Protein AF-A0A202DQ71-F1 (afdb_monomer_lite)

pLDDT: mean 74.62, std 26.0, range [22.8, 98.31]

Structure (mmCIF, N/CA/C/O backbone):
data_AF-A0A202DQ71-F1
#
_entry.id   AF-A0A202DQ71-F1
#
loop_
_atom_site.group_PDB
_atom_site.id
_atom_site.type_symbol
_atom_site.label_atom_id
_atom_site.label_alt_id
_atom_site.label_comp_id
_atom_site.label_asym_id
_atom_site.label_entity_id
_atom_site.label_seq_id
_atom_site.pdbx_PDB_ins_code
_atom_site.Cartn_x
_atom_site.Cartn_y
_atom_site.Cartn_z
_atom_site.occupancy
_atom_site.B_iso_or_equiv
_atom_site.auth_seq_id
_atom_site.auth_comp_id
_atom_site.auth_asym_id
_atom_site.auth_atom_id
_atom_site.pdbx_PDB_model_num
ATOM 1 N N . SER A 1 1 ? -4.097 -31.742 -40.545 1.00 36.66 1 SER A N 1
ATOM 2 C CA . SER A 1 1 ? -2.807 -31.777 -39.831 1.00 36.66 1 SER A CA 1
ATOM 3 C C . SER A 1 1 ? -1.740 -30.985 -40.591 1.00 36.66 1 SER A C 1
ATOM 5 O O . SER A 1 1 ? -0.682 -31.510 -40.886 1.00 36.66 1 SER A O 1
ATOM 7 N N . SER A 1 2 ? -1.995 -29.711 -40.914 1.00 30.84 2 SER A N 1
ATOM 8 C CA . SER A 1 2 ? -1.004 -28.856 -41.601 1.00 30.84 2 SER A CA 1
ATOM 9 C C . SER A 1 2 ? -1.286 -27.358 -41.391 1.00 30.84 2 SER A C 1
ATOM 11 O O . SER A 1 2 ? -1.234 -26.568 -42.326 1.00 30.84 2 SER A O 1
ATOM 13 N N . VAL A 1 3 ? -1.678 -26.974 -40.171 1.00 31.06 3 VAL A N 1
ATOM 14 C CA . VAL A 1 3 ? -1.896 -25.560 -39.785 1.00 31.06 3 VAL A CA 1
ATOM 15 C C . VAL A 1 3 ? -1.075 -25.187 -38.534 1.00 31.06 3 VAL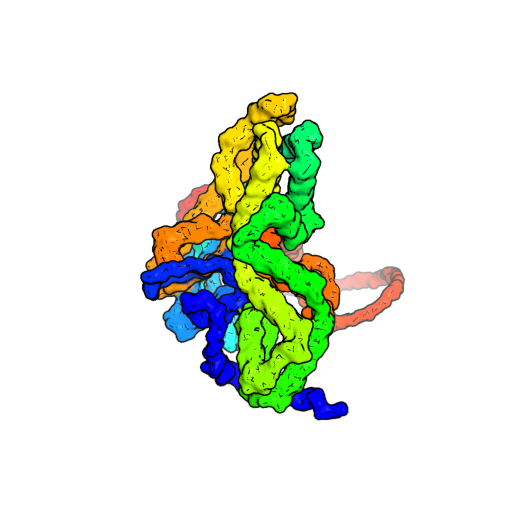 A C 1
ATOM 17 O O . VAL A 1 3 ? -1.064 -24.029 -38.142 1.00 31.06 3 VAL A O 1
ATOM 20 N N . SER A 1 4 ? -0.343 -26.135 -37.933 1.00 28.47 4 SER A N 1
ATOM 21 C CA . SER A 1 4 ? 0.597 -25.876 -36.829 1.00 28.47 4 SER A CA 1
ATOM 22 C C . SER A 1 4 ? 1.917 -25.258 -37.294 1.00 28.47 4 SER A C 1
ATOM 24 O O . SER A 1 4 ? 2.509 -24.484 -36.558 1.00 28.47 4 SER A O 1
ATOM 26 N N . ASP A 1 5 ? 2.349 -25.524 -38.528 1.00 28.94 5 ASP A N 1
ATOM 27 C CA . ASP A 1 5 ? 3.737 -25.244 -38.938 1.00 28.94 5 ASP A CA 1
ATOM 28 C C . ASP A 1 5 ? 3.947 -23.828 -39.507 1.00 28.94 5 ASP A C 1
ATOM 30 O O . ASP A 1 5 ? 5.050 -23.471 -39.902 1.00 28.94 5 ASP A O 1
ATOM 34 N N . GLY A 1 6 ? 2.895 -23.002 -39.554 1.00 26.39 6 GLY A N 1
ATOM 35 C CA . GLY A 1 6 ? 2.963 -21.625 -40.061 1.00 26.39 6 GLY A CA 1
ATOM 36 C C . GLY A 1 6 ? 3.186 -20.547 -38.995 1.00 26.39 6 GLY A C 1
ATOM 37 O O . GLY A 1 6 ? 3.345 -19.386 -39.357 1.00 26.39 6 GLY A O 1
ATOM 38 N N . MET A 1 7 ? 3.162 -20.897 -37.702 1.00 31.30 7 MET A N 1
ATOM 39 C CA . MET A 1 7 ? 3.365 -19.940 -36.601 1.00 31.30 7 MET A CA 1
ATOM 40 C C . MET A 1 7 ? 4.799 -19.927 -36.049 1.00 31.30 7 MET A C 1
ATOM 42 O O . MET A 1 7 ? 5.194 -18.925 -35.462 1.00 31.30 7 MET A O 1
ATOM 46 N N . ASP A 1 8 ? 5.598 -20.968 -36.306 1.00 32.09 8 ASP A N 1
ATOM 47 C CA . ASP A 1 8 ? 6.943 -21.111 -35.722 1.00 32.09 8 ASP A CA 1
ATOM 48 C C . ASP A 1 8 ? 8.092 -20.624 -36.629 1.00 32.09 8 ASP A C 1
ATOM 50 O O . ASP A 1 8 ? 9.237 -20.558 -36.188 1.00 32.09 8 ASP A O 1
ATOM 54 N N . SER A 1 9 ? 7.834 -20.241 -37.888 1.00 28.84 9 SER A N 1
ATOM 55 C CA . SER A 1 9 ? 8.902 -19.939 -38.862 1.00 28.84 9 SER A CA 1
ATOM 56 C C . SER A 1 9 ? 9.131 -18.452 -39.180 1.00 28.84 9 SER A C 1
ATOM 58 O O . SER A 1 9 ? 9.773 -18.146 -40.183 1.00 28.84 9 SER A O 1
ATOM 60 N N . ILE A 1 10 ? 8.633 -17.515 -38.366 1.00 34.16 10 ILE A N 1
ATOM 61 C CA . ILE A 1 10 ? 8.855 -16.065 -38.559 1.00 34.16 10 ILE A CA 1
ATOM 62 C C . ILE A 1 10 ? 9.340 -15.445 -37.239 1.00 34.16 10 ILE A C 1
ATOM 64 O O . ILE A 1 10 ? 8.644 -14.671 -36.593 1.00 34.16 10 ILE A O 1
ATOM 68 N N . LEU A 1 11 ? 10.538 -15.837 -36.799 1.00 32.62 11 LEU A N 1
ATOM 69 C CA . LEU A 1 11 ? 11.222 -15.270 -35.626 1.00 32.62 11 LEU A CA 1
ATOM 70 C C . LEU A 1 11 ? 12.694 -14.953 -35.922 1.00 32.62 11 LEU A C 1
ATOM 72 O O . LEU A 1 11 ? 13.576 -15.221 -35.113 1.00 32.62 11 LEU A O 1
ATOM 76 N N . VAL A 1 12 ? 12.977 -14.380 -37.095 1.00 35.12 12 VAL A N 1
ATOM 77 C CA . VAL A 1 12 ? 14.293 -13.784 -37.375 1.00 35.12 12 VAL A CA 1
ATOM 78 C C . VAL A 1 12 ? 14.121 -12.492 -38.179 1.00 35.12 12 VAL A C 1
ATOM 80 O O . VAL A 1 12 ? 14.417 -12.425 -39.367 1.00 35.12 12 VAL A O 1
ATOM 83 N N . SER A 1 13 ? 13.637 -11.444 -37.520 1.00 27.97 13 SER A N 1
ATOM 84 C CA . SER A 1 13 ? 13.903 -10.059 -37.920 1.00 27.97 13 SER A CA 1
ATOM 85 C C . SER A 1 13 ? 14.047 -9.229 -36.650 1.00 27.97 13 SER A C 1
ATOM 87 O O . SER A 1 13 ? 13.212 -9.323 -35.758 1.00 27.97 13 SER A O 1
ATOM 89 N N . SER A 1 14 ? 15.154 -8.501 -36.550 1.00 33.41 14 SER A N 1
ATOM 90 C CA . SER A 1 14 ? 15.655 -7.824 -35.353 1.00 33.41 14 SER A CA 1
ATOM 91 C C . SER A 1 14 ? 14.617 -6.957 -34.634 1.00 33.41 14 SER A C 1
ATOM 93 O O . SER A 1 14 ? 14.059 -6.042 -35.237 1.00 33.41 14 SER A O 1
ATOM 95 N N . ASP A 1 15 ? 14.475 -7.174 -33.322 1.00 37.19 15 ASP A N 1
ATOM 96 C CA . ASP A 1 15 ? 13.603 -6.433 -32.391 1.00 37.19 15 ASP A CA 1
ATOM 97 C C . ASP A 1 15 ? 13.734 -4.894 -32.472 1.00 37.19 15 ASP A C 1
ATOM 99 O O . ASP A 1 15 ? 12.799 -4.172 -32.132 1.00 37.19 15 ASP A O 1
ATOM 103 N N . ARG A 1 16 ? 14.856 -4.367 -32.988 1.00 32.56 16 ARG A N 1
ATOM 104 C CA . ARG A 1 16 ? 15.113 -2.921 -33.122 1.00 32.56 16 ARG A CA 1
ATOM 105 C C . ARG A 1 16 ? 14.166 -2.180 -34.069 1.00 32.56 16 ARG A C 1
ATOM 107 O O . ARG A 1 16 ? 13.799 -1.051 -33.765 1.00 32.56 16 ARG A O 1
ATOM 114 N N . ASP A 1 17 ? 13.768 -2.790 -35.186 1.00 28.61 17 ASP A N 1
ATOM 115 C CA . ASP A 1 17 ? 12.920 -2.105 -36.177 1.00 28.61 17 ASP A CA 1
ATOM 116 C C . ASP A 1 17 ? 11.436 -2.125 -35.763 1.00 28.61 17 ASP A C 1
ATOM 118 O O . ASP A 1 17 ? 10.656 -1.251 -36.151 1.00 28.61 17 ASP A O 1
ATOM 122 N N . LEU A 1 18 ? 11.040 -3.091 -34.920 1.00 34.66 18 LEU A N 1
ATOM 123 C CA . LEU A 1 18 ? 9.694 -3.152 -34.351 1.00 34.66 18 LEU A CA 1
ATOM 124 C C . LEU A 1 18 ? 9.490 -2.078 -33.270 1.00 34.66 18 LEU A C 1
ATOM 126 O O . LEU A 1 18 ? 8.439 -1.434 -33.263 1.00 34.66 18 LEU A O 1
ATOM 130 N N . GLU A 1 19 ? 10.489 -1.841 -32.411 1.00 35.12 19 GLU A N 1
ATOM 131 C CA . GLU A 1 19 ? 10.432 -0.832 -31.339 1.00 35.12 19 GLU A CA 1
ATOM 132 C C . GLU A 1 19 ? 10.267 0.606 -31.864 1.00 35.12 19 GLU A C 1
ATOM 134 O O . GLU A 1 19 ? 9.500 1.377 -31.287 1.00 35.12 19 GLU A O 1
ATOM 139 N N . GLU A 1 20 ? 10.915 0.977 -32.978 1.00 31.97 20 GLU A N 1
ATOM 140 C CA . GLU A 1 20 ? 10.759 2.318 -33.577 1.00 31.97 20 GLU A CA 1
ATOM 141 C C . GLU A 1 20 ? 9.402 2.519 -34.277 1.00 31.97 20 GLU A C 1
ATOM 143 O O . GLU A 1 20 ? 8.911 3.647 -34.369 1.00 31.97 20 GLU A O 1
ATOM 148 N N . SER A 1 21 ? 8.767 1.439 -34.747 1.00 30.02 21 SER A N 1
ATOM 149 C CA . SER A 1 21 ? 7.487 1.498 -35.473 1.00 30.02 21 SER A CA 1
ATOM 150 C C . SER A 1 21 ? 6.247 1.501 -34.565 1.00 30.02 21 SER A C 1
ATOM 152 O O . SER A 1 21 ? 5.171 1.942 -34.982 1.00 30.02 21 SER A O 1
ATOM 154 N N . LEU A 1 22 ? 6.399 1.060 -33.313 1.00 36.47 22 LEU A N 1
ATOM 155 C CA . LEU A 1 22 ? 5.353 0.999 -32.294 1.00 36.47 22 LEU A CA 1
ATOM 156 C C . LEU A 1 22 ? 5.357 2.276 -31.439 1.00 36.47 22 LEU A C 1
ATOM 158 O O . LEU A 1 22 ? 5.645 2.255 -30.242 1.00 36.47 22 LEU A O 1
ATOM 162 N N . GLN A 1 23 ? 4.989 3.415 -32.035 1.00 35.62 23 GLN A N 1
ATOM 163 C CA . GLN A 1 23 ? 4.560 4.581 -31.253 1.00 35.62 23 GLN A CA 1
ATOM 164 C C . GLN A 1 23 ? 3.207 4.264 -30.598 1.00 35.62 23 GLN A C 1
ATOM 166 O O . GLN A 1 23 ? 2.134 4.547 -31.125 1.00 35.62 23 GLN A O 1
ATOM 171 N N . LEU A 1 24 ? 3.283 3.582 -29.458 1.00 40.53 24 LEU A N 1
ATOM 172 C CA . LEU A 1 24 ? 2.167 3.172 -28.619 1.00 40.53 24 LEU A CA 1
ATOM 173 C C . LEU A 1 24 ? 1.483 4.404 -28.008 1.00 40.53 24 LEU A C 1
ATOM 175 O O . LEU A 1 24 ? 1.936 4.936 -26.997 1.00 40.53 24 LEU A O 1
ATOM 179 N N . ASN A 1 25 ? 0.360 4.824 -28.593 1.00 33.00 25 ASN A N 1
ATOM 180 C CA . ASN A 1 25 ? -0.620 5.679 -27.921 1.00 33.00 25 ASN A CA 1
ATOM 181 C C . ASN A 1 25 ? -1.435 4.817 -26.948 1.00 33.00 25 ASN A C 1
ATOM 183 O O . ASN A 1 25 ? -2.573 4.447 -27.225 1.00 33.00 25 ASN A O 1
ATOM 187 N N . ILE A 1 26 ? -0.821 4.447 -25.825 1.00 39.09 26 ILE A N 1
ATOM 188 C CA . ILE A 1 26 ? -1.557 3.956 -24.659 1.00 39.09 26 ILE A CA 1
ATOM 189 C C . ILE A 1 26 ? -2.218 5.198 -24.057 1.00 39.09 26 ILE A C 1
ATOM 191 O O . ILE A 1 26 ? -1.519 6.163 -23.748 1.00 39.09 26 ILE A O 1
ATOM 195 N N . THR A 1 27 ? -3.546 5.213 -23.933 1.00 33.78 27 THR A N 1
ATOM 196 C CA . THR A 1 27 ? -4.279 6.259 -23.204 1.00 33.78 27 THR A CA 1
ATOM 197 C C . THR A 1 27 ? -3.943 6.156 -21.721 1.00 33.78 27 THR A C 1
ATOM 199 O O . THR A 1 27 ? -4.599 5.467 -20.946 1.00 33.78 27 THR A O 1
ATOM 202 N N . LEU A 1 28 ? -2.838 6.798 -21.368 1.00 48.47 28 LEU A N 1
ATOM 203 C CA . LEU A 1 28 ? -2.396 7.100 -20.017 1.00 48.47 28 LEU A CA 1
ATOM 204 C C . LEU A 1 28 ? -3.006 8.440 -19.605 1.00 48.47 28 LEU A C 1
ATOM 206 O O . LEU A 1 28 ? -3.596 9.128 -20.439 1.00 48.47 28 LEU A O 1
ATOM 210 N N . ASP A 1 29 ? -2.809 8.860 -18.353 1.00 57.03 29 ASP A N 1
ATOM 211 C CA . ASP A 1 29 ? -2.768 10.302 -18.092 1.00 57.03 29 ASP A CA 1
ATOM 212 C C . ASP A 1 29 ? -1.853 10.906 -19.170 1.00 57.03 29 ASP A C 1
ATOM 214 O O . ASP A 1 29 ? -0.673 10.551 -19.222 1.00 57.03 29 ASP A O 1
ATOM 218 N N . GLU A 1 30 ? -2.401 11.734 -20.071 1.00 59.72 30 GLU A N 1
ATOM 219 C CA . GLU A 1 30 ? -1.691 12.274 -21.245 1.00 59.72 30 GLU A CA 1
ATOM 220 C C . GLU A 1 30 ? -0.386 12.988 -20.849 1.00 59.72 30 GLU A C 1
ATOM 222 O O . GLU A 1 30 ? 0.488 13.233 -21.682 1.00 59.72 30 GLU A O 1
ATOM 227 N N . ARG A 1 31 ? -0.242 13.302 -19.557 1.00 71.00 31 ARG A N 1
ATOM 228 C CA . ARG A 1 31 ? 0.926 13.926 -18.943 1.00 71.00 31 ARG A CA 1
ATOM 229 C C . ARG A 1 31 ? 2.074 12.960 -18.635 1.00 71.00 31 ARG A C 1
ATOM 231 O O . ARG A 1 31 ? 3.192 13.442 -18.479 1.00 71.00 31 ARG A O 1
ATOM 238 N N . ILE A 1 32 ? 1.865 11.636 -18.567 1.00 80.94 32 ILE A N 1
ATOM 239 C CA . ILE A 1 32 ? 2.963 10.664 -18.401 1.00 80.94 32 ILE A CA 1
ATOM 240 C C . ILE A 1 32 ? 3.723 10.550 -19.732 1.00 80.94 32 ILE A C 1
ATOM 242 O O . ILE A 1 32 ? 3.165 10.055 -20.714 1.00 80.94 32 ILE A O 1
ATOM 246 N N . PRO A 1 33 ? 5.016 10.923 -19.796 1.00 83.12 33 PRO A N 1
ATOM 247 C CA . PRO A 1 33 ? 5.784 10.776 -21.025 1.00 83.12 33 PRO A CA 1
ATOM 248 C C . PRO A 1 33 ? 5.860 9.308 -21.464 1.00 83.12 33 PRO A C 1
ATOM 250 O O . PRO A 1 33 ? 6.153 8.432 -20.650 1.00 83.12 33 PRO A O 1
ATOM 253 N N . SER A 1 34 ? 5.687 9.039 -22.761 1.00 78.19 34 SER A N 1
ATOM 254 C CA . SER A 1 34 ? 5.659 7.671 -23.312 1.00 78.19 34 SER A CA 1
ATOM 255 C C . SER A 1 34 ? 6.869 6.823 -22.909 1.00 78.19 34 SER A C 1
ATOM 257 O O . SER A 1 34 ? 6.712 5.669 -22.519 1.00 78.19 34 SER A O 1
ATOM 259 N N . TRP A 1 35 ? 8.070 7.411 -22.918 1.00 84.12 35 TRP A N 1
ATOM 260 C CA . TRP A 1 35 ? 9.305 6.736 -22.505 1.00 84.12 35 TRP A CA 1
ATOM 261 C C . TRP A 1 35 ? 9.278 6.291 -21.034 1.00 84.12 35 TRP A C 1
ATOM 263 O O . TRP A 1 35 ? 9.839 5.254 -20.693 1.00 84.12 35 TRP A O 1
ATOM 273 N N . MET A 1 36 ? 8.636 7.075 -20.163 1.00 88.75 36 MET A N 1
ATOM 274 C CA . MET A 1 36 ? 8.518 6.771 -18.739 1.00 88.75 36 MET A CA 1
ATOM 275 C C . MET A 1 36 ? 7.485 5.666 -18.537 1.00 88.75 36 MET A C 1
ATOM 277 O O . MET A 1 36 ? 7.755 4.708 -17.823 1.00 88.75 36 MET A O 1
ATOM 281 N N . GLY A 1 37 ? 6.350 5.747 -19.235 1.00 80.88 37 GLY A N 1
ATOM 282 C CA . GLY A 1 37 ? 5.361 4.672 -19.259 1.00 80.88 37 GLY A CA 1
ATOM 283 C C . GLY A 1 37 ? 5.972 3.334 -19.691 1.00 80.88 37 GLY A C 1
ATOM 284 O O . GLY A 1 37 ? 5.864 2.346 -18.969 1.00 80.88 37 GLY A O 1
ATOM 285 N N . GLN A 1 38 ? 6.700 3.316 -20.813 1.00 81.19 38 GLN A N 1
ATOM 286 C CA . GLN A 1 38 ? 7.395 2.122 -21.316 1.00 81.19 38 GLN A CA 1
ATOM 287 C C . GLN A 1 38 ? 8.379 1.525 -20.299 1.00 81.19 38 GLN A C 1
ATOM 289 O O . GLN A 1 38 ? 8.491 0.306 -20.209 1.00 81.19 38 GLN A O 1
ATOM 294 N N . ALA A 1 39 ? 9.066 2.360 -19.516 1.00 85.94 39 ALA A N 1
ATOM 295 C CA . ALA A 1 39 ? 9.998 1.897 -18.491 1.00 85.94 39 ALA A CA 1
ATOM 296 C C . ALA A 1 39 ? 9.299 1.361 -17.225 1.00 85.94 39 ALA A C 1
ATOM 298 O O . ALA A 1 39 ? 9.809 0.431 -16.598 1.00 85.94 39 ALA A O 1
ATOM 299 N N . LEU A 1 40 ? 8.151 1.938 -16.848 1.00 86.50 40 LEU A N 1
ATOM 300 C CA . LEU A 1 40 ? 7.428 1.634 -15.607 1.00 86.50 40 LEU A CA 1
ATOM 301 C C . LEU A 1 40 ? 6.489 0.428 -15.728 1.00 86.50 40 LEU A C 1
ATOM 303 O O . LEU A 1 40 ? 6.526 -0.469 -14.883 1.00 86.50 40 LEU A O 1
ATOM 307 N N . PHE A 1 41 ? 5.639 0.393 -16.761 1.00 79.00 41 PHE A N 1
ATOM 308 C CA . PHE A 1 41 ? 4.558 -0.597 -16.854 1.00 79.00 41 PHE A CA 1
ATOM 309 C C . PHE A 1 41 ? 5.005 -2.050 -16.865 1.00 79.00 41 PHE A C 1
ATOM 311 O O . PHE A 1 41 ? 4.243 -2.871 -16.364 1.00 79.00 41 PHE A O 1
ATOM 318 N N . PRO A 1 42 ? 6.192 -2.429 -17.365 1.00 80.94 42 PRO A N 1
ATOM 319 C CA . PRO A 1 42 ? 6.658 -3.802 -17.251 1.00 80.94 42 PRO A CA 1
ATOM 320 C C . PRO A 1 42 ? 6.696 -4.335 -15.816 1.00 80.94 42 PRO A C 1
ATOM 322 O O . PRO A 1 42 ? 6.439 -5.520 -15.618 1.00 80.94 42 PRO A O 1
ATOM 325 N N . SER A 1 43 ? 6.961 -3.468 -14.834 1.00 85.62 43 SER A N 1
ATOM 326 C CA . SER A 1 43 ? 7.342 -3.877 -13.477 1.00 85.62 43 SER A CA 1
ATOM 327 C C . SER A 1 43 ? 6.531 -3.215 -12.363 1.00 85.62 43 SER A C 1
ATOM 329 O O . SER A 1 43 ? 6.622 -3.651 -11.219 1.00 85.62 43 SER A O 1
ATOM 331 N N . ALA A 1 44 ? 5.714 -2.201 -12.653 1.00 83.12 44 ALA A N 1
ATOM 332 C CA . ALA A 1 44 ? 4.933 -1.508 -11.632 1.00 83.12 44 ALA A CA 1
ATOM 333 C C . ALA A 1 44 ? 3.529 -1.105 -12.104 1.00 83.12 44 ALA A C 1
ATOM 335 O O . ALA A 1 44 ? 3.268 -0.939 -13.298 1.00 83.12 44 ALA A O 1
ATOM 336 N N . HIS A 1 45 ? 2.634 -0.932 -11.134 1.00 76.62 45 HIS A N 1
ATOM 337 C CA . HIS A 1 45 ? 1.345 -0.268 -11.279 1.00 76.62 45 HIS A CA 1
ATOM 338 C C . HIS A 1 45 ? 1.465 1.175 -10.794 1.00 76.62 45 HIS A C 1
ATOM 340 O O . HIS A 1 45 ? 2.004 1.423 -9.717 1.00 76.62 45 HIS A O 1
ATOM 346 N N . ILE A 1 46 ? 0.951 2.127 -11.571 1.00 77.62 46 ILE A N 1
ATOM 347 C CA . ILE A 1 46 ? 0.837 3.520 -11.132 1.00 77.62 46 ILE A CA 1
ATOM 348 C C . ILE A 1 46 ? -0.417 3.629 -10.267 1.00 77.62 46 ILE A C 1
ATOM 350 O O . ILE A 1 46 ? -1.504 3.294 -10.727 1.00 77.62 46 ILE A O 1
ATOM 354 N N . GLN A 1 47 ? -0.257 4.081 -9.025 1.00 73.12 47 GLN A N 1
ATOM 355 C CA . GLN A 1 47 ? -1.364 4.271 -8.088 1.00 73.12 47 GLN A CA 1
ATOM 356 C C . GLN A 1 47 ? -1.926 5.684 -8.191 1.00 73.12 47 GLN A C 1
ATOM 358 O O . GLN A 1 47 ? -3.121 5.875 -8.385 1.00 73.12 47 GLN A O 1
ATOM 363 N N . THR A 1 48 ? -1.054 6.686 -8.075 1.00 77.94 48 THR A N 1
ATOM 364 C CA . THR A 1 48 ? -1.444 8.095 -8.134 1.00 77.94 48 THR A CA 1
ATOM 365 C C . THR A 1 48 ? -0.380 8.922 -8.839 1.00 77.94 48 THR A C 1
ATOM 367 O O . THR A 1 48 ? 0.811 8.601 -8.828 1.00 77.94 48 THR A O 1
ATOM 370 N N . THR A 1 49 ? -0.812 10.017 -9.457 1.00 86.88 49 THR A N 1
ATOM 371 C CA . THR A 1 49 ? 0.080 10.975 -10.109 1.00 86.88 49 THR A CA 1
ATOM 372 C C . THR A 1 49 ? -0.255 12.390 -9.679 1.00 86.88 49 THR A C 1
ATOM 374 O O . THR A 1 49 ? -1.422 12.772 -9.587 1.00 86.88 49 THR A O 1
ATOM 377 N N . HIS A 1 50 ? 0.773 13.198 -9.472 1.00 89.56 50 HIS A N 1
ATOM 378 C CA . HIS A 1 50 ? 0.665 14.629 -9.255 1.00 89.56 50 HIS A CA 1
ATOM 379 C C . HIS A 1 50 ? 1.628 15.345 -10.188 1.00 89.56 50 HIS A C 1
ATOM 381 O O . HIS A 1 50 ? 2.834 15.127 -10.119 1.00 89.56 50 HIS A O 1
ATOM 387 N N . TRP A 1 51 ? 1.102 16.232 -11.020 1.00 90.44 51 TRP A N 1
ATOM 388 C CA . TRP A 1 51 ? 1.896 16.978 -11.984 1.00 90.44 51 TRP A CA 1
ATOM 389 C C . TRP A 1 51 ? 1.952 18.445 -11.599 1.00 90.44 51 TRP A C 1
ATOM 391 O O . TRP A 1 51 ? 0.946 19.030 -11.200 1.00 90.44 51 TRP A O 1
ATOM 401 N N . VAL A 1 52 ? 3.141 19.024 -11.722 1.00 91.38 52 VAL A N 1
ATOM 402 C CA . VAL A 1 52 ? 3.359 20.463 -11.615 1.00 91.38 52 VAL A CA 1
ATOM 403 C C . VAL A 1 52 ? 3.418 21.037 -13.024 1.00 91.38 52 VAL A C 1
ATOM 405 O O . VAL A 1 52 ? 4.154 20.524 -13.866 1.00 91.38 52 VAL A O 1
ATOM 408 N N . ASP A 1 53 ? 2.662 22.109 -13.267 1.00 85.94 53 ASP A N 1
ATOM 409 C CA . ASP A 1 53 ? 2.606 22.818 -14.553 1.00 85.94 53 ASP A CA 1
ATOM 410 C C . ASP A 1 53 ? 3.863 23.689 -14.775 1.00 85.94 53 ASP A C 1
ATOM 412 O O . ASP A 1 53 ? 3.795 24.905 -14.956 1.00 85.94 53 ASP A O 1
ATOM 416 N N . ASP A 1 54 ? 5.036 23.058 -14.734 1.00 85.69 54 ASP A N 1
ATOM 417 C CA . ASP A 1 54 ? 6.339 23.645 -15.042 1.00 85.69 54 ASP A CA 1
ATOM 418 C C . ASP A 1 54 ? 7.202 22.605 -15.771 1.00 85.69 54 ASP A C 1
ATOM 420 O O . ASP A 1 54 ? 7.507 21.534 -15.250 1.00 85.69 54 ASP A O 1
ATOM 424 N N . ALA A 1 55 ? 7.636 22.934 -16.989 1.00 77.56 55 ALA A N 1
ATOM 425 C CA . ALA A 1 55 ? 8.475 22.062 -17.811 1.00 77.56 55 ALA A CA 1
ATOM 426 C C . ALA A 1 55 ? 9.876 21.810 -17.215 1.00 77.56 55 ALA A C 1
ATOM 428 O O . ALA A 1 55 ? 10.585 20.918 -17.682 1.00 77.56 55 ALA A O 1
ATOM 429 N N . GLN A 1 56 ? 10.300 22.605 -16.227 1.00 84.12 56 GLN A N 1
ATOM 430 C CA . GLN A 1 56 ? 11.540 22.412 -15.470 1.00 84.12 56 GLN A CA 1
ATOM 431 C C . GLN A 1 56 ? 11.316 21.724 -14.116 1.00 84.12 56 GLN A C 1
ATOM 433 O O . GLN A 1 56 ? 12.282 21.529 -13.373 1.00 84.12 56 GLN A O 1
ATOM 438 N N . ALA A 1 57 ? 10.077 21.346 -13.784 1.00 90.31 57 ALA A N 1
ATOM 439 C CA . ALA A 1 57 ? 9.790 20.645 -12.543 1.00 90.31 57 ALA A CA 1
ATOM 440 C C . ALA A 1 57 ? 10.548 19.314 -12.482 1.00 90.31 57 ALA A C 1
ATOM 442 O O . ALA A 1 57 ? 10.575 18.519 -13.427 1.00 90.31 57 ALA A O 1
ATOM 443 N N . LYS A 1 58 ? 11.142 19.050 -11.317 1.00 95.62 58 LYS A N 1
ATOM 444 C CA . LYS A 1 58 ? 11.706 17.737 -11.007 1.00 95.62 58 LYS A CA 1
ATOM 445 C C . LYS A 1 58 ? 10.585 16.702 -10.969 1.00 95.62 58 LYS A C 1
ATOM 447 O O . LYS A 1 58 ? 9.483 17.008 -10.522 1.00 95.62 58 LYS A O 1
ATOM 452 N N . THR A 1 59 ? 10.886 15.476 -11.383 1.00 96.25 59 THR A N 1
ATOM 453 C CA . THR A 1 59 ? 9.961 14.342 -11.304 1.00 96.25 59 THR A CA 1
ATOM 454 C C . THR A 1 59 ? 10.523 13.257 -10.392 1.00 96.25 59 THR A C 1
ATOM 456 O O . THR A 1 59 ? 11.665 12.829 -10.565 1.00 96.25 59 THR A O 1
ATOM 459 N N . VAL A 1 60 ? 9.723 12.803 -9.430 1.00 98.00 60 VAL A N 1
ATOM 460 C CA . VAL A 1 60 ? 10.051 11.698 -8.523 1.00 98.00 60 VAL A CA 1
ATOM 461 C C . VAL A 1 60 ? 9.076 10.548 -8.749 1.00 98.00 60 VAL A C 1
ATOM 463 O O . VAL A 1 60 ? 7.867 10.711 -8.606 1.00 98.00 60 VAL A O 1
ATOM 466 N N . VAL A 1 61 ? 9.606 9.372 -9.070 1.00 97.81 61 VAL A N 1
ATOM 467 C CA . VAL A 1 61 ? 8.865 8.110 -9.018 1.00 97.81 61 VAL A CA 1
ATOM 468 C C . VAL A 1 61 ? 9.045 7.533 -7.615 1.00 97.81 61 VAL A C 1
ATOM 470 O O . VAL A 1 61 ? 10.127 7.058 -7.270 1.00 97.81 61 VAL A O 1
ATOM 473 N N . LEU A 1 62 ? 8.011 7.620 -6.785 1.00 97.50 62 LEU A N 1
ATOM 474 C CA . LEU A 1 62 ? 8.002 7.053 -5.441 1.00 97.50 62 LEU A CA 1
ATOM 475 C C . LEU A 1 62 ? 7.489 5.617 -5.524 1.00 97.50 62 LEU A C 1
ATOM 477 O O . LEU A 1 62 ? 6.345 5.382 -5.900 1.00 97.50 62 LEU A O 1
ATOM 481 N N . VAL A 1 63 ? 8.352 4.664 -5.196 1.00 95.31 63 VAL A N 1
ATOM 482 C CA . VAL A 1 63 ? 8.077 3.231 -5.252 1.00 95.31 63 VAL A CA 1
ATOM 483 C C . VAL A 1 63 ? 7.745 2.734 -3.851 1.00 95.31 63 VAL A C 1
ATOM 485 O O . VAL A 1 63 ? 8.579 2.851 -2.952 1.00 95.31 63 VAL A O 1
ATOM 488 N N . GLN A 1 64 ? 6.550 2.167 -3.682 1.00 88.50 64 GLN A N 1
ATOM 489 C CA . GLN A 1 64 ? 6.128 1.519 -2.441 1.00 88.50 64 GLN A CA 1
ATOM 490 C C . GLN A 1 64 ? 6.753 0.129 -2.333 1.00 88.50 64 GLN A C 1
ATOM 492 O O . GLN A 1 64 ? 6.371 -0.801 -3.042 1.00 88.50 64 GLN A O 1
ATOM 497 N N . ASP A 1 65 ? 7.730 -0.012 -1.448 1.00 85.38 65 ASP A N 1
ATOM 498 C CA . ASP A 1 65 ? 8.441 -1.262 -1.240 1.00 85.38 65 ASP A CA 1
ATOM 499 C C . ASP A 1 65 ? 7.598 -2.266 -0.433 1.00 85.38 65 ASP A C 1
ATOM 501 O O . ASP A 1 65 ? 7.303 -2.057 0.747 1.00 85.38 65 ASP A O 1
ATOM 505 N N . ALA A 1 66 ? 7.236 -3.383 -1.069 1.00 75.56 66 ALA A N 1
ATOM 506 C CA . ALA A 1 66 ? 6.724 -4.573 -0.397 1.00 75.56 66 ALA A CA 1
ATOM 507 C C . ALA A 1 66 ? 7.920 -5.390 0.117 1.00 75.56 66 ALA A C 1
ATOM 509 O O . ALA A 1 66 ? 8.379 -6.339 -0.530 1.00 75.56 66 ALA A O 1
ATOM 510 N N . HIS A 1 67 ? 8.467 -4.962 1.258 1.00 74.12 67 HIS A N 1
ATOM 511 C CA . HIS A 1 67 ? 9.689 -5.511 1.845 1.00 74.12 67 HIS A CA 1
ATOM 512 C C . HIS A 1 67 ? 9.732 -7.043 1.833 1.00 74.12 67 HIS A C 1
ATOM 514 O O . HIS A 1 67 ? 8.726 -7.716 2.057 1.00 74.12 67 HIS A O 1
ATOM 520 N N . LEU A 1 68 ? 10.929 -7.592 1.616 1.00 75.19 68 LEU A N 1
ATOM 521 C CA . LEU A 1 68 ? 11.217 -9.034 1.609 1.00 75.19 68 LEU A CA 1
ATOM 522 C C . LEU A 1 68 ? 10.494 -9.833 0.501 1.00 75.19 68 LEU A C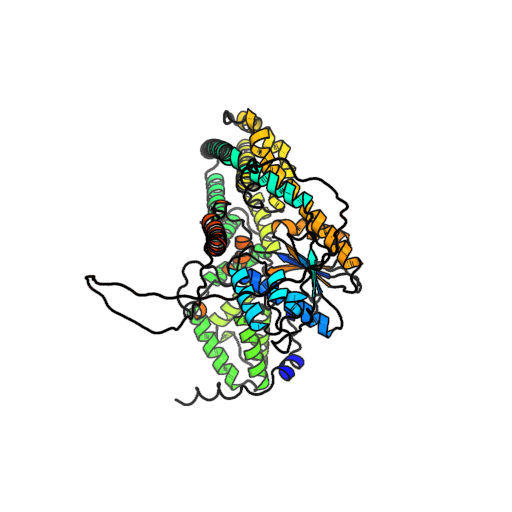 1
ATOM 524 O O . LEU A 1 68 ? 10.831 -10.990 0.274 1.00 75.19 68 LEU A O 1
ATOM 528 N N . HIS A 1 69 ? 9.561 -9.243 -0.253 1.00 81.56 69 HIS A N 1
ATOM 529 C CA . HIS A 1 69 ? 8.862 -9.951 -1.321 1.00 81.56 69 HIS A CA 1
ATOM 530 C C . HIS A 1 69 ? 9.740 -10.084 -2.568 1.00 81.56 69 HIS A C 1
ATOM 532 O O . HIS A 1 69 ? 9.977 -9.113 -3.286 1.00 81.56 69 HIS A O 1
ATOM 538 N N . PHE A 1 70 ? 10.187 -11.303 -2.875 1.00 86.31 70 PHE A N 1
ATOM 539 C CA . PHE A 1 70 ? 11.183 -11.552 -3.921 1.00 86.31 70 PHE A CA 1
ATOM 540 C C . PHE A 1 70 ? 10.796 -10.984 -5.298 1.00 86.31 70 PHE A C 1
ATOM 542 O O . PHE A 1 70 ? 11.594 -10.286 -5.927 1.00 86.31 70 PHE A O 1
ATOM 549 N N . GLU A 1 71 ? 9.568 -11.233 -5.766 1.00 85.88 71 GLU A N 1
ATOM 550 C CA . GLU A 1 71 ? 9.101 -10.688 -7.048 1.00 85.88 71 GLU A CA 1
ATOM 551 C C . GLU A 1 71 ? 9.053 -9.153 -7.051 1.00 85.88 71 GLU A C 1
ATOM 553 O O . GLU A 1 71 ? 9.560 -8.527 -7.982 1.00 85.88 71 GLU A O 1
ATOM 558 N N . ALA A 1 72 ? 8.536 -8.543 -5.979 1.00 85.75 72 ALA A N 1
ATOM 559 C CA . ALA A 1 72 ? 8.502 -7.098 -5.817 1.00 85.75 72 ALA A CA 1
ATOM 560 C C . ALA A 1 72 ? 9.906 -6.495 -5.898 1.00 85.75 72 ALA A C 1
ATOM 562 O O . ALA A 1 72 ? 10.119 -5.556 -6.658 1.00 85.75 72 ALA A O 1
ATOM 563 N N . GLN A 1 73 ? 10.886 -7.076 -5.196 1.00 92.94 73 GLN A N 1
ATOM 564 C CA . GLN A 1 73 ? 12.272 -6.604 -5.233 1.00 92.94 73 GLN A CA 1
ATOM 565 C C . GLN A 1 73 ? 12.886 -6.712 -6.639 1.00 92.94 73 GLN A C 1
ATOM 567 O O . GLN A 1 73 ? 13.559 -5.782 -7.091 1.00 92.94 73 GLN A O 1
ATOM 572 N N . LYS A 1 74 ? 12.620 -7.806 -7.372 1.00 95.00 74 LYS A N 1
ATOM 573 C CA . LYS A 1 74 ? 13.037 -7.935 -8.782 1.00 95.00 74 LYS A CA 1
ATOM 574 C C . LYS A 1 74 ? 12.394 -6.863 -9.662 1.00 95.00 74 LYS A C 1
ATOM 576 O O . LYS A 1 74 ? 13.063 -6.295 -10.523 1.00 95.00 74 LYS A O 1
ATOM 581 N N . ASN A 1 75 ? 11.121 -6.563 -9.431 1.00 93.69 75 ASN A N 1
ATOM 582 C CA . ASN A 1 75 ? 10.385 -5.553 -10.180 1.00 93.69 75 ASN A CA 1
ATOM 583 C C . ASN A 1 75 ? 10.835 -4.119 -9.852 1.00 93.69 75 ASN A C 1
ATOM 585 O O . ASN A 1 75 ? 10.965 -3.306 -10.766 1.00 93.69 75 ASN A O 1
ATOM 589 N N . ILE A 1 76 ? 11.185 -3.821 -8.597 1.00 95.94 76 ILE A N 1
ATOM 590 C CA . ILE A 1 76 ? 11.856 -2.568 -8.210 1.00 95.94 76 ILE A CA 1
ATOM 591 C C . ILE A 1 76 ? 13.177 -2.427 -8.978 1.00 95.94 76 ILE A C 1
ATOM 593 O O . ILE A 1 76 ? 13.448 -1.379 -9.568 1.00 95.94 76 ILE A O 1
ATOM 597 N N . ALA A 1 77 ? 13.980 -3.494 -9.028 1.00 97.25 77 ALA A N 1
ATOM 598 C CA . ALA A 1 77 ? 15.263 -3.477 -9.722 1.00 97.25 77 ALA A CA 1
ATOM 599 C C . ALA A 1 77 ? 15.128 -3.258 -11.236 1.00 97.25 77 ALA A C 1
ATOM 601 O O . ALA A 1 77 ? 15.870 -2.466 -11.828 1.00 97.25 77 ALA A O 1
ATOM 602 N N . ALA A 1 78 ? 14.165 -3.939 -11.860 1.00 95.69 78 ALA A N 1
ATOM 603 C CA . ALA A 1 78 ? 13.858 -3.793 -13.277 1.00 95.69 78 ALA A CA 1
ATOM 604 C C . ALA A 1 78 ? 13.386 -2.368 -13.604 1.00 95.69 78 ALA A C 1
ATOM 606 O O . ALA A 1 78 ? 13.898 -1.756 -14.537 1.00 95.69 78 ALA A O 1
ATOM 607 N N . LEU A 1 79 ? 12.495 -1.797 -12.789 1.00 96.00 79 LEU A N 1
ATOM 608 C CA . LEU A 1 79 ? 12.023 -0.420 -12.940 1.00 96.00 79 LEU A CA 1
ATOM 609 C C . LEU A 1 79 ? 13.167 0.602 -12.861 1.00 96.00 79 LEU A C 1
ATOM 611 O O . LEU A 1 79 ? 13.258 1.487 -13.714 1.00 96.00 79 LEU A O 1
ATOM 615 N N . ILE A 1 80 ? 14.059 0.473 -11.871 1.00 98.00 80 ILE A N 1
ATOM 616 C CA . ILE A 1 80 ? 15.229 1.355 -11.719 1.00 98.00 80 ILE A CA 1
ATOM 617 C C . ILE A 1 80 ? 16.136 1.254 -12.949 1.00 98.00 80 ILE A C 1
ATOM 619 O O . ILE A 1 80 ? 16.576 2.274 -13.485 1.00 98.00 80 ILE A O 1
ATOM 623 N N . THR A 1 81 ? 16.385 0.027 -13.410 1.00 96.69 81 THR A N 1
ATOM 624 C CA . THR A 1 81 ? 17.236 -0.244 -14.573 1.00 96.69 81 THR A CA 1
ATOM 625 C C . THR A 1 81 ? 16.643 0.368 -15.839 1.00 96.69 81 THR A C 1
ATOM 627 O O . THR A 1 81 ? 17.310 1.167 -16.493 1.00 96.69 81 THR A O 1
ATOM 630 N N . ASN A 1 82 ? 15.370 0.093 -16.131 1.00 95.25 82 ASN A N 1
ATOM 631 C CA . ASN A 1 82 ? 14.687 0.572 -17.332 1.00 95.25 82 ASN A CA 1
ATOM 632 C C . ASN A 1 82 ? 14.607 2.106 -17.382 1.00 95.25 82 ASN A C 1
ATOM 634 O O . ASN A 1 82 ? 14.871 2.711 -18.423 1.00 95.25 82 ASN A O 1
ATOM 638 N N . LEU A 1 83 ? 14.276 2.758 -16.258 1.00 96.56 83 LEU A N 1
ATOM 639 C CA . LEU A 1 83 ? 14.254 4.224 -16.175 1.00 96.56 83 LEU A CA 1
ATOM 640 C C . LEU A 1 83 ? 15.651 4.820 -16.362 1.00 96.56 83 LEU A C 1
ATOM 642 O O . LEU A 1 83 ? 15.807 5.806 -17.086 1.00 96.56 83 LEU A O 1
ATOM 646 N N . GLY A 1 84 ? 16.661 4.219 -15.727 1.00 96.81 84 GLY A N 1
ATOM 647 C CA . GLY A 1 84 ? 18.054 4.616 -15.888 1.00 96.81 84 GLY A CA 1
ATOM 648 C C . GLY A 1 84 ? 18.490 4.537 -17.348 1.00 96.81 84 GLY A C 1
ATOM 649 O O . GLY A 1 84 ? 18.969 5.525 -17.902 1.00 96.81 84 GLY A O 1
ATOM 650 N N . GLU A 1 85 ? 18.294 3.393 -18.002 1.00 95.00 85 GLU A N 1
ATOM 651 C CA . GLU A 1 85 ? 18.670 3.180 -19.405 1.00 95.00 85 GLU A CA 1
ATOM 652 C C . GLU A 1 85 ? 17.942 4.139 -20.357 1.00 95.00 85 GLU A C 1
ATOM 654 O O . GLU A 1 85 ? 18.560 4.721 -21.257 1.00 95.00 85 GLU A O 1
ATOM 659 N N . ALA A 1 86 ? 16.644 4.372 -20.140 1.00 94.12 86 ALA A N 1
ATOM 660 C CA . ALA A 1 86 ? 15.868 5.328 -20.927 1.00 94.12 86 ALA A CA 1
ATOM 661 C C . ALA A 1 86 ? 16.406 6.766 -20.795 1.00 94.12 86 ALA A C 1
ATOM 663 O O . ALA A 1 86 ? 16.452 7.508 -21.783 1.00 94.12 86 ALA A O 1
ATOM 664 N N . LEU A 1 87 ? 16.855 7.160 -19.599 1.00 94.94 87 LEU A N 1
ATOM 665 C CA . LEU A 1 87 ? 17.488 8.458 -19.354 1.00 94.94 87 LEU A CA 1
ATOM 666 C C . LEU A 1 87 ? 18.914 8.530 -19.907 1.00 94.94 87 LEU A C 1
ATOM 668 O O . LEU A 1 87 ? 19.293 9.566 -20.458 1.00 94.94 87 LEU A O 1
ATOM 672 N N . ALA A 1 88 ? 19.678 7.440 -19.845 1.00 93.88 88 ALA A N 1
ATOM 673 C CA . ALA A 1 88 ? 21.022 7.359 -20.409 1.00 93.88 88 ALA A CA 1
ATOM 674 C C . ALA A 1 88 ? 21.010 7.595 -21.928 1.00 93.88 88 ALA A C 1
ATOM 676 O O . ALA A 1 88 ? 21.816 8.379 -22.432 1.00 93.88 88 ALA A O 1
ATOM 677 N N . LYS A 1 89 ? 20.025 7.033 -22.647 1.00 92.50 89 LYS A N 1
ATOM 678 C CA . LYS A 1 89 ? 19.782 7.310 -24.081 1.00 92.50 89 LYS A CA 1
ATOM 679 C C . LYS A 1 89 ? 19.508 8.796 -24.368 1.00 92.50 89 LYS A C 1
ATOM 681 O O . LYS A 1 89 ? 19.726 9.265 -25.481 1.00 92.50 89 LYS A O 1
ATOM 686 N N . LYS A 1 90 ? 19.057 9.554 -23.363 1.00 91.06 90 LYS A N 1
ATOM 687 C CA . LYS A 1 90 ? 18.804 11.004 -23.417 1.00 91.06 90 LYS A CA 1
ATOM 688 C C . LYS A 1 90 ? 19.956 11.835 -22.830 1.00 91.06 90 LYS A C 1
ATOM 690 O O . LYS A 1 90 ? 19.762 13.014 -22.543 1.00 91.06 90 LYS A O 1
ATOM 695 N N . ASN A 1 91 ? 21.144 11.250 -22.647 1.00 92.19 91 ASN A N 1
ATOM 696 C CA . ASN A 1 91 ? 22.308 11.880 -22.007 1.00 92.19 91 ASN A CA 1
ATOM 697 C C . ASN A 1 91 ? 22.024 12.408 -20.586 1.00 92.19 91 ASN A C 1
ATOM 699 O O . ASN A 1 91 ? 22.594 13.411 -20.156 1.00 92.19 91 ASN A O 1
ATOM 703 N N . SER A 1 92 ? 21.138 11.734 -19.855 1.00 93.38 92 SER A N 1
ATOM 704 C CA . SER A 1 92 ? 20.819 12.016 -18.457 1.00 93.38 92 SER A CA 1
ATOM 705 C C . SER A 1 92 ? 21.117 10.793 -17.582 1.00 93.38 92 SER A C 1
ATOM 707 O O . SER A 1 92 ? 21.496 9.737 -18.079 1.00 93.38 92 SER A O 1
ATOM 709 N N . THR A 1 93 ? 20.985 10.942 -16.269 1.00 93.44 93 THR A N 1
ATOM 710 C CA . THR A 1 93 ? 21.159 9.859 -15.288 1.00 93.44 93 THR A CA 1
ATOM 711 C C . THR A 1 93 ? 19.952 9.827 -14.363 1.00 93.44 93 THR A C 1
ATOM 713 O O . THR A 1 93 ? 19.288 10.850 -14.189 1.00 93.44 93 THR A O 1
ATOM 716 N N . LEU A 1 94 ? 19.654 8.685 -13.758 1.00 97.50 94 LEU A N 1
ATOM 717 C CA . LEU A 1 94 ? 18.621 8.588 -12.729 1.00 97.50 94 LEU A CA 1
ATOM 718 C C . LEU A 1 94 ? 19.243 8.720 -11.333 1.00 97.50 94 LEU A C 1
ATOM 720 O O . LEU A 1 94 ? 20.239 8.065 -11.038 1.00 97.50 94 LEU A O 1
ATOM 724 N N . LEU A 1 95 ? 18.647 9.529 -10.457 1.00 97.75 95 LEU A N 1
ATOM 725 C CA . LEU A 1 95 ? 18.983 9.518 -9.029 1.00 97.75 95 LEU A CA 1
ATOM 726 C C . LEU A 1 95 ? 18.079 8.517 -8.299 1.00 97.75 95 LEU A C 1
ATOM 728 O O . LEU A 1 95 ? 16.867 8.580 -8.449 1.00 97.75 95 LEU A O 1
ATOM 732 N N . VAL A 1 96 ? 18.633 7.622 -7.488 1.00 97.88 96 VAL A N 1
ATOM 733 C CA . VAL A 1 96 ? 17.872 6.606 -6.745 1.00 97.88 96 VAL A CA 1
ATOM 734 C C . VAL A 1 96 ? 18.091 6.811 -5.251 1.00 97.88 96 VAL A C 1
ATOM 736 O O . VAL A 1 96 ? 19.182 6.563 -4.744 1.00 97.88 96 VAL A O 1
ATOM 739 N N . GLY A 1 97 ? 17.065 7.288 -4.551 1.00 97.31 97 GLY A N 1
ATOM 740 C CA . GLY A 1 97 ? 17.025 7.374 -3.093 1.00 97.31 97 GLY A CA 1
ATOM 741 C C . GLY A 1 97 ? 16.595 6.045 -2.478 1.00 97.31 97 GLY A C 1
ATOM 742 O O . GLY A 1 97 ? 15.583 5.487 -2.900 1.00 97.31 97 GLY A O 1
ATOM 743 N N . VAL A 1 98 ? 17.344 5.554 -1.490 1.00 92.81 98 VAL A N 1
ATOM 744 C CA . VAL A 1 98 ? 17.087 4.256 -0.843 1.00 92.81 98 VAL A CA 1
ATOM 745 C C . VAL A 1 98 ? 16.949 4.422 0.673 1.00 92.81 98 VAL A C 1
ATOM 747 O O . VAL A 1 98 ? 17.813 5.030 1.321 1.00 92.81 98 VAL A O 1
ATOM 750 N N . GLU A 1 99 ? 15.854 3.898 1.227 1.00 89.25 99 GLU A N 1
ATOM 751 C CA . GLU A 1 99 ? 15.631 3.755 2.671 1.00 89.25 99 GLU A CA 1
ATOM 752 C C . GLU A 1 99 ? 16.689 2.832 3.312 1.00 89.25 99 GLU A C 1
ATOM 754 O O . GLU A 1 99 ? 17.179 1.894 2.689 1.00 89.25 99 GLU A O 1
ATOM 759 N N . GLY A 1 100 ? 17.078 3.098 4.563 1.00 86.50 100 GLY A N 1
ATOM 760 C CA . GLY A 1 100 ? 18.059 2.277 5.289 1.00 86.50 100 GLY A CA 1
ATOM 761 C C . GLY A 1 100 ? 19.532 2.607 5.006 1.00 86.50 100 GLY A C 1
ATOM 762 O O . GLY A 1 100 ? 20.418 2.015 5.621 1.00 86.50 100 GLY A O 1
ATOM 763 N N . ALA A 1 101 ? 19.819 3.589 4.143 1.00 90.00 101 ALA A N 1
ATOM 764 C CA . ALA A 1 101 ? 21.171 4.093 3.897 1.00 90.00 101 ALA A CA 1
ATOM 765 C C . ALA A 1 101 ? 21.308 5.580 4.277 1.00 90.00 101 ALA A C 1
ATOM 767 O O . ALA A 1 101 ? 20.513 6.407 3.846 1.00 90.00 101 ALA A O 1
ATOM 768 N N . ASP A 1 102 ? 22.362 5.936 5.024 1.00 91.06 102 ASP A N 1
ATOM 769 C CA . ASP A 1 102 ? 22.695 7.322 5.436 1.00 91.06 102 ASP A CA 1
ATOM 770 C C . ASP A 1 102 ? 23.979 7.837 4.752 1.00 91.06 102 ASP A C 1
ATOM 772 O O . ASP A 1 102 ? 24.750 8.631 5.288 1.00 91.06 102 ASP A O 1
ATOM 776 N N . ARG A 1 103 ? 24.287 7.319 3.559 1.00 88.88 103 ARG A N 1
ATOM 777 C CA . ARG A 1 103 ? 25.433 7.787 2.770 1.00 88.88 103 ARG A CA 1
ATOM 778 C C . ARG A 1 103 ? 24.978 8.566 1.557 1.00 88.88 103 ARG A C 1
ATOM 780 O O . ARG A 1 103 ? 24.173 8.094 0.767 1.00 88.88 103 ARG A O 1
ATOM 787 N N . ASP A 1 104 ? 25.617 9.709 1.350 1.00 86.19 104 ASP A N 1
ATOM 788 C CA . ASP A 1 104 ? 25.408 10.592 0.203 1.00 86.19 104 ASP A CA 1
ATOM 789 C C . ASP A 1 104 ? 25.477 9.883 -1.151 1.00 86.19 104 ASP A C 1
ATOM 791 O O . ASP A 1 104 ? 24.743 10.240 -2.070 1.00 86.19 104 ASP A O 1
ATOM 795 N N . ARG A 1 105 ? 26.375 8.907 -1.282 1.00 87.38 105 ARG A N 1
ATOM 796 C CA . ARG A 1 105 ? 26.577 8.128 -2.498 1.00 87.38 105 ARG A CA 1
ATOM 797 C C . ARG A 1 105 ? 27.022 6.721 -2.127 1.00 87.38 105 ARG A C 1
ATOM 799 O O . ARG A 1 105 ? 27.977 6.564 -1.364 1.00 87.38 105 ARG A O 1
ATOM 806 N N . ALA A 1 106 ? 26.352 5.722 -2.685 1.00 86.94 106 ALA A N 1
ATOM 807 C CA . ALA A 1 106 ? 26.801 4.339 -2.611 1.00 86.94 106 ALA A CA 1
ATOM 808 C C . ALA A 1 106 ? 27.938 4.097 -3.618 1.00 86.94 106 ALA A C 1
ATOM 810 O O . ALA A 1 106 ? 27.877 4.561 -4.761 1.00 86.94 106 ALA A O 1
ATOM 811 N N . ASP A 1 107 ? 28.982 3.387 -3.188 1.00 86.31 107 ASP A N 1
ATOM 812 C CA . ASP A 1 107 ? 30.132 3.059 -4.029 1.00 86.31 107 ASP A CA 1
ATOM 813 C C . ASP A 1 107 ? 30.072 1.598 -4.482 1.00 86.31 107 ASP A C 1
ATOM 815 O O . ASP A 1 107 ? 30.271 0.673 -3.697 1.00 86.31 107 ASP A O 1
ATOM 819 N N . PHE A 1 108 ? 29.808 1.414 -5.774 1.00 89.19 108 PHE A N 1
ATOM 820 C CA . PHE A 1 108 ? 29.779 0.120 -6.452 1.00 89.19 108 PHE A CA 1
ATOM 821 C C . PHE A 1 108 ? 31.004 -0.079 -7.357 1.00 89.19 108 PHE A C 1
ATOM 823 O O . PHE A 1 108 ? 30.963 -0.874 -8.288 1.00 89.19 108 PHE A O 1
ATOM 830 N N . PHE A 1 109 ? 32.109 0.645 -7.146 1.00 88.50 109 PHE A N 1
ATOM 831 C CA . PHE A 1 109 ? 33.285 0.562 -8.020 1.00 88.50 109 PHE A CA 1
ATOM 832 C C . PHE A 1 109 ? 33.816 -0.873 -8.178 1.00 88.50 109 PHE A C 1
ATOM 834 O O . PHE A 1 109 ? 34.065 -1.322 -9.299 1.00 88.50 109 PHE A O 1
ATOM 841 N N . ILE A 1 110 ? 33.940 -1.614 -7.072 1.00 88.25 110 ILE A N 1
ATOM 842 C CA . ILE A 1 110 ? 34.458 -2.992 -7.085 1.00 88.25 110 ILE A CA 1
ATOM 843 C C . ILE A 1 110 ? 33.534 -3.913 -7.889 1.00 88.25 110 ILE A C 1
ATOM 845 O O . ILE A 1 110 ? 34.002 -4.663 -8.741 1.00 88.25 110 ILE A O 1
ATOM 849 N N . SER A 1 111 ? 32.220 -3.836 -7.673 1.00 88.69 111 SER A N 1
ATOM 850 C CA . SER A 1 111 ? 31.265 -4.658 -8.419 1.00 88.69 111 SER A CA 1
ATOM 851 C C . SER A 1 111 ? 31.207 -4.249 -9.892 1.00 88.69 111 SER A C 1
ATOM 853 O O . SER A 1 111 ? 31.246 -5.108 -10.770 1.00 88.69 111 SER A O 1
ATOM 855 N N . ASN A 1 112 ? 31.177 -2.950 -10.195 1.00 90.19 112 ASN A N 1
ATOM 856 C CA . ASN A 1 112 ? 31.078 -2.414 -11.559 1.00 90.19 112 ASN A CA 1
ATOM 857 C C . ASN A 1 112 ? 32.290 -2.740 -12.438 1.00 90.19 112 ASN A C 1
ATOM 859 O O . ASN A 1 112 ? 32.151 -2.850 -13.656 1.00 90.19 112 ASN A O 1
ATOM 863 N N . THR A 1 113 ? 33.467 -2.915 -11.836 1.00 90.81 113 THR A N 1
ATOM 864 C CA . THR A 1 113 ? 34.695 -3.311 -12.543 1.00 90.81 113 THR A CA 1
ATOM 865 C C . THR A 1 113 ? 34.845 -4.826 -12.699 1.00 90.81 113 THR A C 1
ATOM 867 O O . THR A 1 113 ? 35.729 -5.275 -13.429 1.00 90.81 113 THR A O 1
ATOM 870 N N . TYR A 1 114 ? 33.973 -5.622 -12.072 1.00 90.38 114 TYR A N 1
ATOM 871 C CA . TYR A 1 114 ? 34.035 -7.077 -12.133 1.00 90.38 114 TYR A CA 1
ATOM 872 C C . TYR A 1 114 ? 33.669 -7.604 -13.537 1.00 90.38 114 TYR A C 1
ATOM 874 O O . TYR A 1 114 ? 32.590 -7.283 -14.047 1.00 90.38 114 TYR A O 1
ATOM 882 N N . PRO A 1 115 ? 34.525 -8.423 -14.179 1.00 88.44 115 PRO A N 1
ATOM 883 C CA . PRO A 1 115 ? 34.349 -8.813 -15.579 1.00 88.44 115 PRO A CA 1
ATOM 884 C C . PRO A 1 115 ? 33.213 -9.821 -15.802 1.00 88.44 115 PRO A C 1
ATOM 886 O O . PRO A 1 115 ? 32.550 -9.768 -16.837 1.00 88.44 115 PRO A O 1
ATOM 889 N N . HIS A 1 116 ? 32.943 -10.716 -14.847 1.00 90.12 116 HIS A N 1
ATOM 890 C CA . HIS A 1 116 ? 31.940 -11.776 -15.003 1.00 90.12 116 HIS A CA 1
ATOM 891 C C . HIS A 1 116 ? 30.599 -11.391 -14.362 1.00 90.12 116 HIS A C 1
ATOM 893 O O . HIS A 1 116 ? 30.247 -11.845 -13.273 1.00 90.12 116 HIS A O 1
ATOM 899 N N . ARG A 1 117 ? 29.852 -10.512 -15.037 1.00 90.56 117 ARG A N 1
ATOM 900 C CA . ARG A 1 117 ? 28.620 -9.908 -14.499 1.00 90.56 117 ARG A CA 1
ATOM 901 C C . ARG A 1 117 ? 27.483 -10.909 -14.284 1.00 90.56 117 ARG A C 1
ATOM 903 O O . ARG A 1 117 ? 26.698 -10.710 -13.364 1.00 90.56 117 ARG A O 1
ATOM 910 N N . THR A 1 118 ? 27.418 -11.987 -15.065 1.00 90.69 118 THR A N 1
ATOM 911 C CA . THR A 1 118 ? 26.422 -13.055 -14.877 1.00 90.69 118 THR A CA 1
ATOM 912 C C . THR A 1 118 ? 26.565 -13.727 -13.510 1.00 90.69 118 THR A C 1
ATOM 914 O O . THR A 1 118 ? 25.602 -13.741 -12.756 1.00 90.69 118 THR A O 1
ATOM 917 N N . TYR A 1 119 ? 27.779 -14.134 -13.114 1.00 91.38 119 TYR A N 1
ATOM 918 C CA . TYR A 1 119 ? 28.017 -14.699 -11.777 1.00 91.38 119 TYR A CA 1
ATOM 919 C C . TYR A 1 119 ? 27.698 -13.710 -10.654 1.00 91.38 119 TYR A C 1
ATOM 921 O O . TYR A 1 119 ? 27.133 -14.090 -9.632 1.00 91.38 119 TYR A O 1
ATOM 929 N N . LEU A 1 120 ? 28.042 -12.428 -10.831 1.00 92.00 120 LEU A N 1
ATOM 930 C CA . LEU A 1 120 ? 27.709 -11.405 -9.839 1.00 92.00 120 LEU A CA 1
ATOM 931 C C . LEU A 1 120 ? 26.189 -11.246 -9.685 1.00 92.00 120 LEU A C 1
ATOM 933 O O . LEU A 1 120 ? 25.705 -11.107 -8.563 1.00 92.00 120 LEU A O 1
ATOM 937 N N . ARG A 1 121 ? 25.442 -11.296 -10.793 1.00 94.12 121 ARG A N 1
ATOM 938 C CA . ARG A 1 121 ? 23.979 -11.269 -10.781 1.00 94.12 121 ARG A CA 1
ATOM 939 C C . ARG A 1 121 ? 23.398 -12.500 -10.085 1.00 94.12 121 ARG A C 1
ATOM 941 O O . ARG A 1 121 ? 22.495 -12.321 -9.277 1.00 94.12 121 ARG A O 1
ATOM 948 N N . ASP A 1 122 ? 23.928 -13.696 -10.335 1.00 94.31 122 ASP A N 1
ATOM 949 C CA . ASP A 1 122 ? 23.462 -14.933 -9.688 1.00 94.31 122 ASP A CA 1
ATOM 950 C C . ASP A 1 122 ? 23.652 -14.874 -8.162 1.00 94.31 122 ASP A C 1
ATOM 952 O O . ASP A 1 122 ? 22.745 -15.202 -7.394 1.00 94.31 122 ASP A O 1
ATOM 956 N N . VAL A 1 123 ? 24.809 -14.375 -7.705 1.00 95.06 123 VAL A N 1
ATOM 957 C CA . VAL A 1 123 ? 25.081 -14.146 -6.274 1.00 95.06 123 VAL A CA 1
ATOM 958 C C . VAL A 1 123 ? 24.145 -13.083 -5.699 1.00 95.06 123 VAL A C 1
ATOM 960 O O . VAL A 1 123 ? 23.581 -13.275 -4.622 1.00 95.06 123 VAL A O 1
ATOM 963 N N . ALA A 1 124 ? 23.945 -11.973 -6.412 1.00 95.62 124 ALA A N 1
ATOM 964 C CA . ALA A 1 124 ? 23.030 -10.924 -5.979 1.00 95.62 124 ALA A CA 1
ATOM 965 C C . ALA A 1 124 ? 21.582 -11.437 -5.898 1.00 95.62 124 ALA A C 1
ATOM 967 O O . ALA A 1 124 ? 20.863 -11.089 -4.968 1.00 95.62 124 ALA A O 1
ATOM 968 N N . GLU A 1 125 ? 21.155 -12.309 -6.815 1.00 96.00 125 GLU A N 1
ATOM 969 C CA . GLU A 1 125 ? 19.823 -12.916 -6.776 1.00 96.00 125 GLU A CA 1
ATOM 970 C C . GLU A 1 125 ? 19.681 -13.855 -5.575 1.00 96.00 125 GLU A C 1
ATOM 972 O O . GLU A 1 125 ? 18.644 -13.850 -4.911 1.00 96.00 125 GLU A O 1
ATOM 977 N N . HIS A 1 126 ? 20.725 -14.621 -5.248 1.00 94.69 126 HIS A N 1
ATOM 978 C CA . HIS A 1 126 ? 20.745 -15.418 -4.025 1.00 94.69 126 HIS A CA 1
ATOM 979 C C . HIS A 1 126 ? 20.605 -14.532 -2.776 1.00 94.69 126 HIS A C 1
ATOM 981 O O . HIS A 1 126 ? 19.767 -14.813 -1.924 1.00 94.69 126 HIS A O 1
ATOM 987 N N . PHE A 1 127 ? 21.341 -13.420 -2.690 1.00 95.06 127 PHE A N 1
ATOM 988 C CA . PHE A 1 127 ? 21.211 -12.467 -1.579 1.00 95.06 127 PHE A CA 1
ATOM 989 C C . PHE A 1 127 ? 19.839 -11.792 -1.521 1.00 95.06 127 PHE A C 1
ATOM 991 O O . PHE A 1 127 ? 19.327 -11.569 -0.426 1.00 95.06 127 PHE A O 1
ATOM 998 N N . LEU A 1 128 ? 19.217 -11.526 -2.671 1.00 90.50 128 LEU A N 1
ATOM 999 C CA . LEU A 1 128 ? 17.851 -11.010 -2.747 1.00 90.50 128 LEU A CA 1
ATOM 1000 C C . LEU A 1 128 ? 16.840 -12.026 -2.188 1.00 90.50 128 LEU A C 1
ATOM 1002 O O . LEU A 1 128 ? 15.966 -11.653 -1.408 1.00 90.50 128 LEU A O 1
ATOM 1006 N N . LYS A 1 129 ? 16.987 -13.317 -2.531 1.00 88.25 129 LYS A N 1
ATOM 1007 C CA . LYS A 1 129 ? 16.161 -14.419 -1.989 1.00 88.25 129 LYS A CA 1
ATOM 1008 C C . LYS A 1 129 ? 16.346 -14.609 -0.482 1.00 88.25 129 LYS A C 1
ATOM 1010 O O . LYS A 1 129 ? 15.406 -15.003 0.188 1.00 88.25 129 LYS A O 1
ATOM 1015 N N . GLN A 1 130 ? 17.540 -14.323 0.036 1.00 88.38 130 GLN A N 1
ATOM 1016 C CA . GLN A 1 130 ? 17.861 -14.364 1.470 1.00 88.38 130 GLN A CA 1
ATOM 1017 C C . GLN A 1 130 ? 17.545 -13.047 2.201 1.00 88.38 130 GLN A C 1
ATOM 1019 O O . GLN A 1 130 ? 17.870 -12.905 3.377 1.00 88.38 130 GLN A O 1
ATOM 1024 N N . HIS A 1 131 ? 16.951 -12.066 1.511 1.00 85.75 131 HIS A N 1
ATOM 1025 C CA . HIS A 1 131 ? 16.623 -10.743 2.046 1.00 85.75 131 HIS A CA 1
ATOM 1026 C C . HIS A 1 131 ? 17.815 -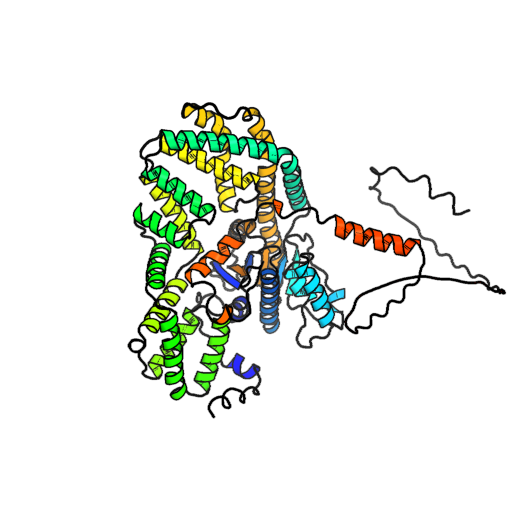9.937 2.593 1.00 85.75 131 HIS A C 1
ATOM 1028 O O . HIS A 1 131 ? 17.647 -9.048 3.427 1.00 85.75 131 HIS A O 1
ATOM 1034 N N . LEU A 1 132 ? 19.026 -10.239 2.125 1.00 88.25 132 LEU A N 1
ATOM 1035 C CA . LEU A 1 132 ? 20.252 -9.552 2.541 1.00 88.25 132 LEU A CA 1
ATOM 1036 C C . LEU A 1 132 ? 20.472 -8.238 1.792 1.00 88.25 132 LEU A C 1
ATOM 1038 O O . LEU A 1 132 ? 21.196 -7.374 2.280 1.00 88.25 132 LEU A O 1
ATOM 1042 N N . ILE A 1 133 ? 19.878 -8.113 0.605 1.00 91.50 133 ILE A N 1
ATOM 1043 C CA . ILE A 1 133 ? 19.890 -6.896 -0.206 1.00 91.50 133 ILE A CA 1
ATOM 1044 C C . ILE A 1 133 ? 18.478 -6.588 -0.704 1.00 91.50 133 ILE A C 1
ATOM 1046 O O . ILE A 1 133 ? 17.657 -7.496 -0.865 1.00 91.50 133 ILE A O 1
ATOM 1050 N N . ASN A 1 134 ? 18.206 -5.316 -0.980 1.00 91.06 134 ASN A N 1
ATOM 1051 C CA . ASN A 1 134 ? 16.936 -4.867 -1.558 1.00 91.06 134 ASN A CA 1
ATOM 1052 C C . ASN A 1 134 ? 16.999 -4.737 -3.093 1.00 91.06 134 ASN A C 1
ATOM 1054 O O . ASN A 1 134 ? 18.043 -4.909 -3.725 1.00 91.06 134 ASN A O 1
ATOM 1058 N N . GLY A 1 135 ? 15.866 -4.407 -3.712 1.00 94.75 135 GLY A N 1
ATOM 1059 C CA . GLY A 1 135 ? 15.730 -4.257 -5.158 1.00 94.75 135 GLY A CA 1
ATOM 1060 C C . GLY A 1 135 ? 16.624 -3.169 -5.758 1.00 94.75 135 GLY A C 1
ATOM 1061 O O . GLY A 1 135 ? 17.145 -3.349 -6.856 1.00 94.75 135 GLY A O 1
ATOM 1062 N N . ALA A 1 136 ? 16.877 -2.064 -5.050 1.00 95.75 136 ALA A N 1
ATOM 1063 C CA . ALA A 1 136 ? 17.775 -1.015 -5.540 1.00 95.75 136 ALA A CA 1
ATOM 1064 C C . ALA A 1 136 ? 19.240 -1.484 -5.559 1.00 95.75 136 ALA A C 1
ATOM 1066 O O . ALA A 1 136 ? 19.970 -1.234 -6.521 1.00 95.75 136 ALA A O 1
ATOM 1067 N N . GLU A 1 137 ? 19.667 -2.213 -4.531 1.00 94.88 137 GLU A N 1
ATOM 1068 C CA . GLU A 1 137 ? 20.999 -2.823 -4.470 1.00 94.88 137 GLU A CA 1
ATOM 1069 C C . GLU A 1 137 ? 21.151 -3.945 -5.502 1.00 94.88 137 GLU A C 1
ATOM 1071 O O . GLU A 1 137 ? 22.174 -4.017 -6.189 1.00 94.88 137 GLU A O 1
ATOM 1076 N N . PHE A 1 138 ? 20.115 -4.771 -5.681 1.00 96.44 138 PHE A N 1
ATOM 1077 C CA . PHE A 1 138 ? 20.073 -5.785 -6.731 1.00 96.44 138 PHE A CA 1
ATOM 1078 C C . PHE A 1 138 ? 20.145 -5.156 -8.129 1.00 96.44 138 PHE A C 1
ATOM 1080 O O . PHE A 1 138 ? 20.859 -5.682 -8.981 1.00 96.44 138 PHE A O 1
ATOM 1087 N N . ALA A 1 139 ? 19.510 -3.999 -8.361 1.00 96.44 139 ALA A N 1
ATOM 1088 C CA . ALA A 1 139 ? 19.645 -3.262 -9.620 1.00 96.44 139 ALA A CA 1
ATOM 1089 C C . ALA A 1 139 ? 21.110 -2.915 -9.912 1.00 96.44 139 ALA A C 1
ATOM 1091 O O . ALA A 1 139 ? 21.577 -3.101 -11.031 1.00 96.44 139 ALA A O 1
ATOM 1092 N N . ALA A 1 140 ? 21.861 -2.445 -8.912 1.00 94.81 140 ALA A N 1
ATOM 1093 C CA . ALA A 1 140 ? 23.266 -2.074 -9.079 1.00 94.81 140 ALA A CA 1
ATOM 1094 C C . ALA A 1 140 ? 24.189 -3.297 -9.256 1.00 94.81 140 ALA A C 1
ATOM 1096 O O . ALA A 1 140 ? 25.023 -3.342 -10.170 1.00 94.81 140 ALA A O 1
ATOM 1097 N N . LEU A 1 141 ? 24.049 -4.305 -8.391 1.00 94.44 141 LEU A N 1
ATOM 1098 C CA . LEU A 1 141 ? 24.893 -5.504 -8.407 1.00 94.44 141 LEU A CA 1
ATOM 1099 C C . LEU A 1 141 ? 24.594 -6.402 -9.615 1.00 94.44 141 LEU A C 1
ATOM 1101 O O . LEU A 1 141 ? 25.521 -6.896 -10.254 1.00 94.44 141 LEU A O 1
ATOM 1105 N N . GLY A 1 142 ? 23.316 -6.561 -9.959 1.00 92.50 142 GLY A N 1
ATOM 1106 C CA . GLY A 1 142 ? 22.832 -7.418 -11.040 1.00 92.50 142 GLY A CA 1
ATOM 1107 C C . GLY A 1 142 ? 22.831 -6.781 -12.432 1.00 92.50 142 GLY A C 1
ATOM 1108 O O . GLY A 1 142 ? 22.508 -7.468 -13.400 1.00 92.50 142 GLY A O 1
ATOM 1109 N N . TYR A 1 143 ? 23.194 -5.499 -12.570 1.00 94.12 143 TYR A N 1
ATOM 1110 C CA . TYR A 1 143 ? 23.195 -4.811 -13.866 1.00 94.12 143 TYR A CA 1
ATOM 1111 C C . TYR A 1 143 ? 24.146 -5.483 -14.869 1.00 94.12 143 TYR A C 1
ATOM 1113 O O . TYR A 1 143 ? 25.342 -5.619 -14.604 1.00 94.12 143 TYR A O 1
ATOM 1121 N N . LEU A 1 144 ? 23.652 -5.893 -16.034 1.00 90.56 144 LEU A N 1
ATOM 1122 C CA . LEU A 1 144 ? 24.481 -6.577 -17.037 1.00 90.56 144 LEU A CA 1
ATOM 1123 C C . LEU A 1 144 ? 25.044 -5.628 -18.107 1.00 90.56 144 LEU A C 1
ATOM 1125 O O . LEU A 1 144 ? 26.100 -5.919 -18.670 1.00 90.56 144 LEU A O 1
ATOM 1129 N N . GLY A 1 145 ? 24.376 -4.498 -18.364 1.00 84.50 145 GLY A N 1
ATOM 1130 C CA . GLY A 1 145 ? 24.655 -3.642 -19.521 1.00 84.50 145 GLY A CA 1
ATOM 1131 C C . GLY A 1 145 ? 24.507 -4.378 -20.862 1.00 84.50 145 GLY A C 1
ATOM 1132 O O . GLY A 1 145 ? 24.071 -5.527 -20.913 1.00 84.50 145 GLY A O 1
ATOM 1133 N N . ASP A 1 146 ? 24.918 -3.729 -21.954 1.00 79.12 146 ASP A N 1
ATOM 1134 C CA . ASP A 1 146 ? 24.719 -4.251 -23.318 1.00 79.12 146 ASP A CA 1
ATOM 1135 C C . ASP A 1 146 ? 25.509 -5.538 -23.610 1.00 79.12 146 ASP A C 1
ATOM 1137 O O . ASP A 1 146 ? 25.064 -6.396 -24.368 1.00 79.12 146 ASP A O 1
ATOM 1141 N N . ALA A 1 147 ? 26.706 -5.672 -23.031 1.00 73.38 147 ALA A N 1
ATOM 1142 C CA . ALA A 1 147 ? 27.646 -6.741 -23.371 1.00 73.38 147 ALA A CA 1
ATOM 1143 C C . ALA A 1 147 ? 27.563 -7.964 -22.442 1.00 73.38 147 ALA A C 1
ATOM 1145 O O . ALA A 1 147 ? 28.223 -8.966 -22.706 1.00 73.38 147 ALA A O 1
ATOM 1146 N N . GLN A 1 148 ? 26.808 -7.882 -21.337 1.00 73.06 148 GLN A N 1
ATOM 1147 C CA . GLN A 1 148 ? 26.732 -8.907 -20.278 1.00 73.06 148 GLN A CA 1
ATOM 1148 C C . GLN A 1 148 ? 28.090 -9.315 -19.659 1.00 73.06 148 GLN A C 1
ATOM 1150 O O . GLN A 1 148 ? 28.180 -10.273 -18.890 1.00 73.06 148 GLN A O 1
ATOM 1155 N N . VAL A 1 149 ? 29.143 -8.543 -19.940 1.00 78.31 149 VAL A N 1
ATOM 1156 C CA . VAL A 1 149 ? 30.500 -8.649 -19.393 1.00 78.31 149 VAL A CA 1
ATOM 1157 C C . VAL A 1 149 ? 30.968 -7.261 -18.952 1.00 78.31 149 VAL A C 1
ATOM 1159 O O . VAL A 1 149 ? 30.566 -6.249 -19.524 1.00 78.31 149 VAL A O 1
ATOM 1162 N N . GLY A 1 150 ? 31.775 -7.202 -17.892 1.00 75.81 150 GLY A N 1
ATOM 1163 C CA . GLY A 1 150 ? 32.268 -5.948 -17.318 1.00 75.81 150 GLY A CA 1
ATOM 1164 C C . GLY A 1 150 ? 33.477 -5.358 -18.061 1.00 75.81 150 GLY A C 1
ATOM 1165 O O . GLY A 1 150 ? 34.086 -6.040 -18.889 1.00 75.81 150 GLY A O 1
ATOM 1166 N N . PRO A 1 151 ? 33.880 -4.113 -17.737 1.00 88.38 151 PRO A N 1
ATOM 1167 C CA . PRO A 1 151 ? 33.282 -3.216 -16.743 1.00 88.38 151 PRO A CA 1
ATOM 1168 C C . PRO A 1 151 ? 31.993 -2.544 -17.240 1.00 88.38 151 PRO A C 1
ATOM 1170 O O . PRO A 1 151 ? 31.844 -2.266 -18.428 1.00 88.38 151 PRO A O 1
ATOM 1173 N N . VAL A 1 152 ? 31.081 -2.227 -16.317 1.00 91.69 152 VAL A N 1
ATOM 1174 C CA . VAL A 1 152 ? 29.814 -1.541 -16.621 1.00 91.69 152 VAL A CA 1
ATOM 1175 C C . VAL A 1 152 ? 29.772 -0.139 -16.020 1.00 91.69 152 VAL A C 1
ATOM 1177 O O . VAL A 1 152 ? 30.327 0.126 -14.952 1.00 91.69 152 VAL A O 1
ATOM 1180 N N . LYS A 1 153 ? 29.058 0.767 -16.691 1.00 91.88 153 LYS A N 1
ATOM 1181 C CA . LYS A 1 153 ? 28.651 2.056 -16.129 1.00 91.88 153 LYS A CA 1
ATOM 1182 C C . LYS A 1 153 ? 27.167 1.976 -15.794 1.00 91.88 153 LYS A C 1
ATOM 1184 O O . LYS A 1 153 ? 26.358 1.777 -16.696 1.00 91.88 153 LYS A O 1
ATOM 1189 N N . LEU A 1 154 ? 26.825 2.135 -14.517 1.00 93.88 154 LEU A N 1
ATOM 1190 C CA . LEU A 1 154 ? 25.427 2.182 -14.097 1.00 93.88 154 LEU A CA 1
ATOM 1191 C C . LEU A 1 154 ? 24.739 3.404 -14.731 1.00 93.88 154 LEU A C 1
ATOM 1193 O O . LEU A 1 154 ? 25.324 4.494 -14.722 1.00 93.88 154 LEU A O 1
ATOM 1197 N N . PRO A 1 155 ? 23.513 3.257 -15.257 1.00 95.00 155 PRO A N 1
ATOM 1198 C CA . PRO A 1 155 ? 22.754 4.364 -15.830 1.00 95.00 155 PRO A CA 1
ATOM 1199 C C . PRO A 1 155 ? 22.011 5.188 -14.753 1.00 95.00 155 PRO A C 1
ATOM 1201 O O . PRO A 1 155 ? 21.117 5.980 -15.052 1.00 95.00 155 PRO A O 1
ATOM 1204 N N . PHE A 1 156 ? 22.380 4.990 -13.487 1.00 95.81 156 PHE A N 1
ATOM 1205 C CA . PHE A 1 156 ? 21.779 5.602 -12.312 1.00 95.81 156 PHE A CA 1
ATOM 1206 C C . PHE A 1 156 ? 22.802 5.751 -11.175 1.00 95.81 156 PHE A C 1
ATOM 1208 O O . PHE A 1 156 ? 23.848 5.097 -11.160 1.00 95.81 156 PHE A O 1
ATOM 1215 N N . GLU A 1 157 ? 22.486 6.599 -10.199 1.00 95.12 157 GLU A N 1
ATOM 1216 C CA . GLU A 1 157 ? 23.272 6.828 -8.985 1.00 95.12 157 GLU A CA 1
ATOM 1217 C C . GLU A 1 157 ? 22.435 6.528 -7.739 1.00 95.12 157 GLU A C 1
ATOM 1219 O O . GLU A 1 157 ? 21.343 7.069 -7.592 1.00 95.12 157 GLU A O 1
ATOM 1224 N N . LEU A 1 158 ? 22.954 5.707 -6.820 1.00 95.38 158 LEU A N 1
ATOM 1225 C CA . LEU A 1 158 ? 22.289 5.403 -5.549 1.00 95.38 158 LEU A CA 1
ATOM 1226 C C . LEU A 1 158 ? 22.741 6.366 -4.445 1.00 95.38 158 LEU A C 1
ATOM 1228 O O . LEU A 1 158 ? 23.942 6.559 -4.219 1.00 95.38 158 LEU A O 1
ATOM 1232 N N . THR A 1 159 ? 21.771 6.928 -3.728 1.00 95.38 159 THR A N 1
ATOM 1233 C CA . THR A 1 159 ? 21.954 7.805 -2.570 1.00 95.38 159 THR A CA 1
ATOM 1234 C C . THR A 1 159 ? 21.100 7.318 -1.404 1.00 95.38 159 THR A C 1
ATOM 1236 O O . THR A 1 159 ? 19.960 6.892 -1.574 1.00 95.38 159 THR A O 1
ATOM 1239 N N . GLY A 1 160 ? 21.659 7.374 -0.204 1.00 94.81 160 GLY A N 1
ATOM 1240 C CA . GLY A 1 160 ? 20.930 7.106 1.020 1.00 94.81 160 GLY A CA 1
ATOM 1241 C C . GLY A 1 160 ? 20.071 8.297 1.434 1.00 94.81 160 GLY A C 1
ATOM 1242 O O . GLY A 1 160 ? 20.525 9.446 1.396 1.00 94.81 160 GLY A O 1
ATOM 1243 N N . VAL A 1 161 ? 18.829 8.025 1.829 1.00 96.25 161 VAL A N 1
ATOM 1244 C CA . VAL A 1 161 ? 17.889 9.049 2.315 1.00 96.25 161 VAL A CA 1
ATOM 1245 C C . VAL A 1 161 ? 17.580 8.931 3.809 1.00 96.25 161 VAL A C 1
ATOM 1247 O O . VAL A 1 161 ? 16.883 9.785 4.347 1.00 96.25 161 VAL A O 1
ATOM 1250 N N . GLU A 1 162 ? 18.127 7.930 4.494 1.00 94.75 162 GLU A N 1
ATOM 1251 C CA . GLU A 1 162 ? 17.916 7.687 5.924 1.00 94.75 162 GLU A CA 1
ATOM 1252 C C . GLU A 1 162 ? 18.802 8.581 6.794 1.00 94.75 162 GLU A C 1
ATOM 1254 O O . GLU A 1 162 ? 19.852 9.028 6.342 1.00 94.75 162 GLU A O 1
ATOM 1259 N N . ASP A 1 163 ? 18.422 8.824 8.049 1.00 96.31 163 ASP A N 1
ATOM 1260 C CA . ASP A 1 163 ? 19.314 9.331 9.096 1.00 96.31 163 ASP A CA 1
ATOM 1261 C C . ASP A 1 163 ? 19.589 8.258 10.154 1.00 96.31 163 ASP A C 1
ATOM 1263 O O . ASP A 1 163 ? 18.681 7.703 10.776 1.00 96.31 163 ASP A O 1
ATOM 1267 N N . GLN A 1 164 ? 20.871 7.968 10.390 1.00 95.00 164 GLN A N 1
ATOM 1268 C CA . GLN A 1 164 ? 21.268 6.869 11.264 1.00 95.00 164 GLN A CA 1
ATOM 1269 C C . GLN A 1 164 ? 20.763 7.041 12.703 1.00 95.00 164 GLN A C 1
ATOM 1271 O O . GLN A 1 164 ? 20.490 6.046 13.385 1.00 95.00 164 GLN A O 1
ATOM 1276 N N . LYS A 1 165 ? 20.659 8.280 13.200 1.00 96.69 165 LYS A N 1
ATOM 1277 C CA . LYS A 1 165 ? 20.181 8.550 14.558 1.00 96.69 165 LYS A CA 1
ATOM 1278 C C . LYS A 1 165 ? 18.676 8.305 14.646 1.00 96.69 165 LYS A C 1
ATOM 1280 O O . LYS A 1 165 ? 18.249 7.620 15.574 1.00 96.69 165 LYS A O 1
ATOM 1285 N N . GLU A 1 166 ? 17.909 8.813 13.686 1.00 96.75 166 GLU A N 1
ATOM 1286 C CA . GLU A 1 166 ? 16.452 8.634 13.615 1.00 96.75 166 GLU A CA 1
ATOM 1287 C C . GLU A 1 166 ? 16.075 7.150 13.446 1.00 96.75 166 GLU A C 1
ATOM 1289 O O . GLU A 1 166 ? 15.214 6.644 14.172 1.00 96.75 166 GLU A O 1
ATOM 1294 N N . TYR A 1 167 ? 16.794 6.410 12.594 1.00 93.62 167 TYR A N 1
ATOM 1295 C CA . TYR A 1 167 ? 16.668 4.952 12.477 1.00 93.62 167 TYR A CA 1
ATOM 1296 C C . TYR A 1 167 ? 16.916 4.241 13.818 1.00 93.62 167 TYR A C 1
ATOM 1298 O O . TYR A 1 167 ? 16.112 3.423 14.269 1.00 93.62 167 TYR A O 1
ATOM 1306 N N . ASN A 1 168 ? 18.008 4.582 14.510 1.00 94.44 168 ASN A N 1
ATOM 1307 C CA . ASN A 1 168 ? 18.346 3.968 15.796 1.00 94.44 168 ASN A CA 1
ATOM 1308 C C . ASN A 1 168 ? 17.313 4.277 16.892 1.00 94.44 168 ASN A C 1
ATOM 1310 O O . ASN A 1 168 ? 17.071 3.437 17.762 1.00 94.44 168 ASN A O 1
ATOM 1314 N N . GLU A 1 169 ? 16.710 5.467 16.878 1.00 95.50 169 GLU A N 1
ATOM 1315 C CA . GLU A 1 169 ? 15.601 5.823 17.769 1.00 95.50 169 GLU A CA 1
ATOM 1316 C C . GLU A 1 169 ? 14.361 4.975 17.476 1.00 95.50 169 GLU A C 1
ATOM 1318 O O . GLU A 1 169 ? 13.775 4.419 18.409 1.00 95.50 169 GLU A O 1
ATOM 1323 N N . ASN A 1 170 ? 14.034 4.779 16.197 1.00 93.19 170 ASN A N 1
ATOM 1324 C CA . ASN A 1 170 ? 12.924 3.932 15.778 1.00 93.19 170 ASN A CA 1
ATOM 1325 C C . ASN A 1 170 ? 13.121 2.466 16.217 1.00 93.19 170 ASN A C 1
ATOM 1327 O O . ASN A 1 170 ? 12.228 1.882 16.837 1.00 93.19 170 ASN A O 1
ATOM 1331 N N . VAL A 1 171 ? 14.318 1.902 16.010 1.00 91.19 171 VAL A N 1
ATOM 1332 C CA . VAL A 1 171 ? 14.688 0.550 16.476 1.00 91.19 171 VAL A CA 1
ATOM 1333 C C . VAL A 1 171 ? 14.655 0.448 18.003 1.00 91.19 171 VAL A C 1
ATOM 1335 O O . VAL A 1 171 ? 14.215 -0.564 18.555 1.00 91.19 171 VAL A O 1
ATOM 1338 N N . ARG A 1 172 ? 15.110 1.483 18.721 1.00 95.12 172 ARG A N 1
ATOM 1339 C CA . ARG A 1 172 ? 15.055 1.512 20.190 1.00 95.12 172 ARG A CA 1
ATOM 1340 C C . ARG A 1 172 ? 13.612 1.463 20.687 1.00 95.12 172 ARG A C 1
ATOM 1342 O O . ARG A 1 172 ? 13.347 0.726 21.634 1.00 95.12 172 ARG A O 1
ATOM 1349 N N . ALA A 1 173 ? 12.703 2.207 20.060 1.00 92.62 173 ALA A N 1
ATOM 1350 C CA . ALA A 1 173 ? 11.286 2.201 20.412 1.00 92.62 173 ALA A CA 1
ATOM 1351 C C . ALA A 1 173 ? 10.646 0.821 20.180 1.00 92.62 173 ALA A C 1
ATOM 1353 O O . ALA A 1 173 ? 9.978 0.301 21.076 1.00 92.62 173 ALA A O 1
ATOM 1354 N N . LEU A 1 174 ? 10.958 0.167 19.052 1.00 90.69 174 LEU A N 1
ATOM 1355 C CA . LEU A 1 174 ? 10.536 -1.213 18.791 1.00 90.69 174 LEU A CA 1
ATOM 1356 C C . LEU A 1 174 ? 11.027 -2.165 19.891 1.00 90.69 174 LEU A C 1
ATOM 1358 O O . LEU A 1 174 ? 10.222 -2.861 20.508 1.00 90.69 174 LEU A O 1
ATOM 1362 N N . LYS A 1 175 ? 12.327 -2.146 20.212 1.00 91.44 175 LYS A N 1
ATOM 1363 C CA . LYS A 1 175 ? 12.907 -2.987 21.277 1.00 91.44 175 LYS A CA 1
ATOM 1364 C C . LYS A 1 175 ? 12.290 -2.707 22.647 1.00 91.44 175 LYS A C 1
ATOM 1366 O O . LYS A 1 175 ? 12.063 -3.640 23.409 1.00 91.44 175 LYS A O 1
ATOM 1371 N N . ALA A 1 176 ? 11.997 -1.444 22.957 1.00 93.94 176 ALA A N 1
ATOM 1372 C CA . ALA A 1 176 ? 11.347 -1.047 24.203 1.00 93.94 176 ALA A CA 1
ATOM 1373 C C . ALA A 1 176 ? 9.871 -1.481 24.280 1.00 93.94 176 ALA A C 1
ATOM 1375 O O . ALA A 1 176 ? 9.333 -1.584 25.381 1.00 93.94 176 ALA A O 1
ATOM 1376 N N . SER A 1 177 ? 9.226 -1.758 23.142 1.00 92.81 177 SER A N 1
ATOM 1377 C CA . SER A 1 177 ? 7.847 -2.258 23.090 1.00 92.81 177 SER A CA 1
ATOM 1378 C C . SER A 1 177 ? 7.728 -3.753 23.412 1.00 92.81 177 SER A C 1
ATOM 1380 O O . SER A 1 177 ? 6.722 -4.183 23.975 1.00 92.81 177 SER A O 1
ATOM 1382 N N . LEU A 1 178 ? 8.775 -4.548 23.148 1.00 92.00 178 LEU A N 1
ATOM 1383 C CA . LEU A 1 178 ? 8.739 -6.004 23.339 1.00 92.00 178 LEU A CA 1
ATOM 1384 C C . LEU A 1 178 ? 8.438 -6.425 24.793 1.00 92.00 178 LEU A C 1
ATOM 1386 O O . LEU A 1 178 ? 7.542 -7.247 24.984 1.00 92.00 178 LEU A O 1
ATOM 1390 N N . PRO A 1 179 ? 9.076 -5.852 25.839 1.00 93.88 179 PRO A N 1
ATOM 1391 C CA . PRO A 1 179 ? 8.812 -6.252 27.225 1.00 93.88 179 PRO A CA 1
ATOM 1392 C C . PRO A 1 179 ? 7.403 -5.905 27.722 1.00 93.88 179 PRO A C 1
ATOM 1394 O O . PRO A 1 179 ? 6.948 -6.471 28.715 1.00 93.88 179 PRO A O 1
ATOM 1397 N N . VAL A 1 180 ? 6.719 -4.956 27.073 1.00 93.94 180 VAL A N 1
ATOM 1398 C CA . VAL A 1 180 ? 5.367 -4.511 27.452 1.00 93.94 180 VAL A CA 1
ATOM 1399 C C . VAL A 1 180 ? 4.267 -5.104 26.565 1.00 93.94 180 VAL A C 1
ATOM 1401 O O . VAL A 1 180 ? 3.093 -4.923 26.889 1.00 93.94 180 VAL A O 1
ATOM 1404 N N . LYS A 1 181 ? 4.616 -5.853 25.505 1.00 91.25 181 LYS A N 1
ATOM 1405 C CA . LYS A 1 181 ? 3.668 -6.443 24.540 1.00 91.25 181 LYS A CA 1
ATOM 1406 C C . LYS A 1 181 ? 2.619 -7.328 25.211 1.00 91.25 181 LYS A C 1
ATOM 1408 O O . LYS A 1 181 ? 1.433 -7.106 25.006 1.00 91.25 181 LYS A O 1
ATOM 1413 N N . GLU A 1 182 ? 3.022 -8.240 26.097 1.00 93.06 182 GLU A N 1
ATOM 1414 C CA . GLU A 1 182 ? 2.064 -9.111 26.802 1.00 93.06 182 GLU A CA 1
ATOM 1415 C C . GLU A 1 182 ? 1.095 -8.323 27.695 1.00 93.06 182 GLU A C 1
ATOM 1417 O O . GLU A 1 182 ? -0.105 -8.582 27.701 1.00 93.06 182 GLU A O 1
ATOM 1422 N N . LYS A 1 183 ? 1.580 -7.288 28.394 1.00 91.88 183 LYS A N 1
ATOM 1423 C CA . LYS A 1 183 ? 0.706 -6.413 29.193 1.00 91.88 183 LYS A CA 1
ATOM 1424 C C . LYS A 1 183 ? -0.282 -5.634 28.320 1.00 91.88 183 LYS A C 1
ATOM 1426 O O . LYS A 1 183 ? -1.442 -5.484 28.704 1.00 91.88 183 LYS A O 1
ATOM 1431 N N . ALA A 1 184 ? 0.173 -5.125 27.172 1.00 92.88 184 ALA A N 1
ATOM 1432 C CA . ALA A 1 184 ? -0.677 -4.435 26.204 1.00 92.88 184 ALA A CA 1
ATOM 1433 C C . ALA A 1 184 ? -1.754 -5.375 25.644 1.00 92.88 184 ALA A C 1
ATOM 1435 O O . ALA A 1 184 ? -2.926 -5.001 25.590 1.00 92.88 184 ALA A O 1
ATOM 1436 N N . LYS A 1 185 ? -1.373 -6.616 25.329 1.00 93.88 185 LYS A N 1
ATOM 1437 C CA . LYS A 1 185 ? -2.271 -7.662 24.844 1.00 93.88 185 LYS A CA 1
ATOM 1438 C C . LYS A 1 185 ? -3.357 -7.994 25.864 1.00 93.88 185 LYS A C 1
ATOM 1440 O O . LYS A 1 185 ? -4.532 -7.899 25.532 1.00 93.88 185 LYS A O 1
ATOM 1445 N N . THR A 1 186 ? -2.998 -8.267 27.121 1.00 92.00 186 THR A N 1
ATOM 1446 C CA . THR A 1 186 ? -3.994 -8.517 28.180 1.00 92.00 186 THR A CA 1
ATOM 1447 C C . THR A 1 186 ? -4.942 -7.325 28.368 1.00 92.00 186 THR A C 1
ATOM 1449 O O . THR A 1 186 ? -6.150 -7.507 28.496 1.00 92.00 186 THR A O 1
ATOM 1452 N N . PHE A 1 187 ? -4.429 -6.087 28.330 1.00 90.94 187 PHE A N 1
ATOM 1453 C CA . PHE A 1 187 ? -5.278 -4.890 28.390 1.00 90.94 187 PHE A CA 1
ATOM 1454 C C . PHE A 1 187 ? -6.287 -4.837 27.229 1.00 90.94 187 PHE A C 1
ATOM 1456 O O . PHE A 1 187 ? -7.450 -4.484 27.440 1.00 90.94 187 PHE A O 1
ATOM 1463 N N . LEU A 1 188 ? -5.850 -5.162 26.008 1.00 92.62 188 LEU A N 1
ATOM 1464 C CA . LEU A 1 188 ? -6.710 -5.192 24.825 1.00 92.62 188 LEU A CA 1
ATOM 1465 C C . LEU A 1 188 ? -7.765 -6.292 24.914 1.00 92.62 188 LEU A C 1
ATOM 1467 O O . LEU A 1 188 ? -8.929 -6.011 24.642 1.00 92.62 188 LEU A O 1
ATOM 1471 N N . GLU A 1 189 ? -7.396 -7.496 25.346 1.00 93.69 189 GLU A N 1
ATOM 1472 C CA . GLU A 1 189 ? -8.320 -8.622 25.532 1.00 93.69 189 GLU A CA 1
ATOM 1473 C C . GLU A 1 189 ? -9.428 -8.279 26.545 1.00 93.69 189 GLU A C 1
ATOM 1475 O O . GLU A 1 189 ? -10.618 -8.475 26.270 1.00 93.69 189 GLU A O 1
ATOM 1480 N N . ASP A 1 190 ? -9.066 -7.673 27.681 1.00 91.56 190 ASP A N 1
ATOM 1481 C CA . ASP A 1 190 ? -10.028 -7.202 28.684 1.00 91.56 190 ASP A CA 1
ATOM 1482 C C . ASP A 1 190 ? -10.971 -6.131 28.109 1.00 91.56 190 ASP A C 1
ATOM 1484 O O . ASP A 1 190 ? -12.190 -6.161 28.327 1.00 91.56 190 ASP A O 1
ATOM 1488 N N . LEU A 1 191 ? -10.420 -5.175 27.353 1.00 91.88 191 LEU A N 1
ATOM 1489 C CA . LEU A 1 191 ? -11.184 -4.092 26.738 1.00 91.88 191 LEU A CA 1
ATOM 1490 C C . LEU A 1 191 ? -12.144 -4.611 25.659 1.00 91.88 191 LEU A C 1
ATOM 1492 O O . LEU A 1 191 ? -13.311 -4.212 25.633 1.00 91.88 191 LEU A O 1
ATOM 1496 N N . GLN A 1 192 ? -11.688 -5.532 24.813 1.00 93.50 192 GLN A N 1
ATOM 1497 C CA . GLN A 1 192 ? -12.496 -6.194 23.790 1.00 93.50 192 GLN A CA 1
ATOM 1498 C C . GLN A 1 192 ? -13.628 -7.011 24.422 1.00 93.50 192 GLN A C 1
ATOM 1500 O O . GLN A 1 192 ? -14.777 -6.904 23.991 1.00 93.50 192 GLN A O 1
ATOM 1505 N N . SER A 1 193 ? -13.348 -7.767 25.488 1.00 93.88 193 SER A N 1
ATOM 1506 C CA . SER A 1 193 ? -14.363 -8.522 26.237 1.00 93.88 193 SER A CA 1
ATOM 1507 C C . SER A 1 193 ? -15.448 -7.601 26.811 1.00 93.88 193 SER A C 1
ATOM 1509 O O . SER A 1 193 ? -16.653 -7.858 26.674 1.00 93.88 193 SER A O 1
ATOM 1511 N N . LEU A 1 194 ? -15.037 -6.465 27.380 1.00 94.06 194 LEU A N 1
ATOM 1512 C CA . LEU A 1 194 ? -15.954 -5.464 27.914 1.00 94.06 194 LEU A CA 1
ATOM 1513 C C . LEU A 1 194 ? -16.821 -4.825 26.824 1.00 94.06 194 LEU A C 1
ATOM 1515 O O . LEU A 1 194 ? -18.039 -4.693 26.988 1.00 94.06 194 LEU A O 1
ATOM 1519 N N . LEU A 1 195 ? -16.206 -4.440 25.705 1.00 94.69 195 LEU A N 1
ATOM 1520 C CA . LEU A 1 195 ? -16.909 -3.861 24.566 1.00 94.69 195 LEU A CA 1
ATOM 1521 C C . LEU A 1 195 ? -17.870 -4.862 23.937 1.00 94.69 195 LEU A C 1
ATOM 1523 O O . LEU A 1 195 ? -19.001 -4.488 23.650 1.00 94.69 195 LEU A O 1
ATOM 1527 N N . LYS A 1 196 ? -17.499 -6.140 23.816 1.00 95.12 196 LYS A N 1
ATOM 1528 C CA . LYS A 1 196 ? -18.391 -7.202 23.333 1.00 95.12 196 LYS A CA 1
ATOM 1529 C C . LYS A 1 196 ? -19.663 -7.300 24.176 1.00 95.12 196 LYS A C 1
ATOM 1531 O O . LYS A 1 196 ? -20.761 -7.397 23.625 1.00 95.12 196 LYS A O 1
ATOM 1536 N N . LYS A 1 197 ? -19.538 -7.218 25.506 1.00 95.38 197 LYS A N 1
ATOM 1537 C CA . LYS A 1 197 ? -20.697 -7.176 26.410 1.00 95.38 197 LYS A CA 1
ATOM 1538 C C . LYS A 1 197 ? -21.554 -5.929 26.171 1.00 95.38 197 LYS A C 1
ATOM 1540 O O . LYS A 1 197 ? -22.759 -6.053 25.987 1.00 95.38 197 LYS A O 1
ATOM 1545 N N . LEU A 1 198 ? -20.939 -4.746 26.112 1.00 96.31 198 LEU A N 1
ATOM 1546 C CA . LEU A 1 198 ? -21.651 -3.489 25.851 1.00 96.31 198 LEU A CA 1
ATOM 1547 C C . LEU A 1 198 ? -22.372 -3.486 24.496 1.00 96.31 198 LEU A C 1
ATOM 1549 O O . LEU A 1 198 ? -23.512 -3.036 24.413 1.00 96.31 198 LEU A O 1
ATOM 1553 N N . LYS A 1 199 ? -21.726 -3.996 23.443 1.00 96.38 199 LYS A N 1
ATOM 1554 C CA . LYS A 1 199 ? -22.316 -4.151 22.109 1.00 96.38 199 LYS A CA 1
ATOM 1555 C C . LYS A 1 199 ? -23.547 -5.050 22.181 1.00 96.38 199 LYS A C 1
ATOM 1557 O O . LYS A 1 199 ? -24.609 -4.639 21.734 1.00 96.38 199 LYS A O 1
ATOM 1562 N N . ARG A 1 200 ? -23.453 -6.220 22.821 1.00 95.75 200 ARG A N 1
ATOM 1563 C CA . ARG A 1 200 ? -24.598 -7.131 23.000 1.00 95.75 200 ARG A CA 1
ATOM 1564 C C . ARG A 1 200 ? -25.766 -6.482 23.750 1.00 95.75 200 ARG A C 1
ATOM 1566 O O . ARG A 1 200 ? -26.914 -6.707 23.387 1.00 95.75 200 ARG A O 1
ATOM 1573 N N . ASP A 1 201 ? -25.474 -5.699 24.785 1.00 95.62 201 ASP A N 1
ATOM 1574 C CA . ASP A 1 201 ? -26.502 -5.135 25.662 1.00 95.62 201 ASP A CA 1
ATOM 1575 C C . ASP A 1 201 ? -27.152 -3.854 25.072 1.00 95.62 201 ASP A C 1
ATOM 1577 O O . ASP A 1 201 ? -28.264 -3.494 25.464 1.00 95.62 201 ASP A O 1
ATOM 1581 N N . HIS A 1 202 ? -26.496 -3.159 24.126 1.00 96.50 202 HIS A N 1
ATOM 1582 C CA . HIS A 1 202 ? -26.946 -1.849 23.619 1.00 96.50 202 HIS A CA 1
ATOM 1583 C C . HIS A 1 202 ? -27.087 -1.712 22.094 1.00 96.50 202 HIS A C 1
ATOM 1585 O O . HIS A 1 202 ? -27.740 -0.767 21.634 1.00 96.50 202 HIS A O 1
ATOM 1591 N N . TYR A 1 203 ? -26.460 -2.565 21.283 1.00 97.31 203 TYR A N 1
ATOM 1592 C CA . TYR A 1 203 ? -26.590 -2.475 19.826 1.00 97.31 203 TYR A CA 1
ATOM 1593 C C . TYR A 1 203 ? -27.951 -2.999 19.380 1.00 97.31 203 TYR A C 1
ATOM 1595 O O . TYR A 1 203 ? -28.472 -3.980 19.904 1.00 97.31 203 TYR A O 1
ATOM 1603 N N . SER A 1 204 ? -28.532 -2.336 18.381 1.00 97.06 204 SER A N 1
ATOM 1604 C CA . SER A 1 204 ? -29.651 -2.914 17.643 1.00 97.06 204 SER A CA 1
ATOM 1605 C C . SER A 1 204 ? -29.163 -4.131 16.840 1.00 97.06 204 SER A C 1
ATOM 1607 O O . SER A 1 204 ? -27.974 -4.199 16.510 1.00 97.06 204 SER A O 1
ATOM 1609 N N . PRO A 1 205 ? -30.050 -5.065 16.449 1.00 96.62 205 PRO A N 1
ATOM 1610 C CA . PRO A 1 205 ? -29.666 -6.182 15.584 1.00 96.62 205 PRO A CA 1
ATOM 1611 C C . PRO A 1 205 ? -28.961 -5.732 14.295 1.00 96.62 205 PRO A C 1
ATOM 1613 O O . PRO A 1 205 ? -27.985 -6.347 13.880 1.00 96.62 205 PRO A O 1
ATOM 1616 N N . ALA A 1 206 ? -29.406 -4.618 13.702 1.00 96.50 206 ALA A N 1
ATOM 1617 C CA . ALA A 1 206 ? -28.802 -4.058 12.496 1.00 96.50 206 ALA A CA 1
ATOM 1618 C C . ALA A 1 206 ? -27.378 -3.523 12.740 1.00 96.50 206 ALA A C 1
ATOM 1620 O O . ALA A 1 206 ? -26.481 -3.802 11.949 1.00 96.50 206 ALA A O 1
ATOM 1621 N N . LEU A 1 207 ? -27.147 -2.809 13.849 1.00 96.50 207 LEU A N 1
ATOM 1622 C CA . LEU A 1 207 ? -25.814 -2.309 14.201 1.00 96.50 207 LEU A CA 1
ATOM 1623 C C . LEU A 1 207 ? -24.861 -3.448 14.597 1.00 96.50 207 LEU A C 1
ATOM 1625 O O . LEU A 1 207 ? -23.682 -3.398 14.266 1.00 96.50 207 LEU A O 1
ATOM 1629 N N . PHE A 1 208 ? -25.367 -4.491 15.259 1.00 95.25 208 PHE A N 1
ATOM 1630 C CA . PHE A 1 208 ? -24.586 -5.691 15.564 1.00 95.25 208 PHE A CA 1
ATOM 1631 C C . PHE A 1 208 ? -24.193 -6.452 14.290 1.00 95.25 208 PHE A C 1
ATOM 1633 O O . PHE A 1 208 ? -23.059 -6.902 14.163 1.00 95.25 208 PHE A O 1
ATOM 1640 N N . HIS A 1 209 ? -25.106 -6.557 13.320 1.00 95.88 209 HIS A N 1
ATOM 1641 C CA . HIS A 1 209 ? -24.807 -7.169 12.027 1.00 95.88 209 HIS A CA 1
ATOM 1642 C C . HIS A 1 209 ? -23.759 -6.373 11.237 1.00 95.88 209 HIS A C 1
ATOM 1644 O O . HIS A 1 209 ? -22.851 -6.971 10.666 1.00 95.88 209 HIS A O 1
ATOM 1650 N N . PHE A 1 210 ? -23.846 -5.039 11.256 1.00 96.31 210 PHE A N 1
ATOM 1651 C CA . PHE A 1 210 ? -22.836 -4.157 10.664 1.00 96.31 210 PHE A CA 1
ATOM 1652 C C . PHE A 1 210 ? -21.450 -4.383 11.262 1.00 96.31 210 PHE A C 1
ATOM 1654 O O . PHE A 1 210 ? -20.482 -4.562 10.528 1.00 96.31 210 PHE A O 1
ATOM 1661 N N . ASP A 1 211 ? -21.371 -4.418 12.591 1.00 93.31 211 ASP A N 1
ATOM 1662 C CA . ASP A 1 211 ? -20.127 -4.641 13.324 1.00 93.31 211 ASP A CA 1
ATOM 1663 C C . ASP A 1 211 ? -19.493 -5.995 12.966 1.00 93.31 211 ASP A C 1
ATOM 1665 O O . ASP A 1 211 ? -18.314 -6.053 12.632 1.00 93.31 211 ASP A O 1
ATOM 1669 N N . ALA A 1 212 ? -20.298 -7.062 12.907 1.00 93.06 212 ALA A N 1
ATOM 1670 C CA . ALA A 1 212 ? -19.838 -8.393 12.512 1.00 93.06 212 ALA A CA 1
ATOM 1671 C C . ALA A 1 212 ? -19.376 -8.465 11.044 1.00 93.06 212 ALA A C 1
ATOM 1673 O O . ALA A 1 212 ? -18.384 -9.126 10.743 1.00 93.06 212 ALA A O 1
ATOM 1674 N N . LYS A 1 213 ? -20.076 -7.792 10.117 1.00 95.19 213 LYS A N 1
ATOM 1675 C CA . LYS A 1 213 ? -19.680 -7.728 8.699 1.00 95.19 213 LYS A CA 1
ATOM 1676 C C . LYS A 1 213 ? -18.362 -6.986 8.512 1.00 95.19 213 LYS A C 1
ATOM 1678 O O . LYS A 1 213 ? -17.523 -7.447 7.745 1.00 95.19 213 LYS A O 1
ATOM 1683 N N . LYS A 1 214 ? -18.178 -5.882 9.235 1.00 91.25 214 LYS A N 1
ATOM 1684 C CA . LYS A 1 214 ? -16.919 -5.138 9.251 1.00 91.25 214 LYS A CA 1
ATOM 1685 C C . LYS A 1 214 ? -15.778 -5.984 9.824 1.00 91.25 214 LYS A C 1
ATOM 1687 O O . LYS A 1 214 ? -14.729 -6.061 9.200 1.00 91.25 214 LYS A O 1
ATOM 1692 N N . GLU A 1 215 ? -15.987 -6.647 10.962 1.00 87.50 215 GLU A N 1
ATOM 1693 C CA . GLU A 1 215 ? -14.968 -7.511 11.575 1.00 87.50 215 GLU A CA 1
ATOM 1694 C C . GLU A 1 215 ? -14.562 -8.664 10.642 1.00 87.50 215 GLU A C 1
ATOM 1696 O O . GLU A 1 215 ? -13.375 -8.944 10.497 1.00 87.50 215 GLU A O 1
ATOM 1701 N N . ALA A 1 216 ? -15.525 -9.300 9.966 1.00 84.38 216 ALA A N 1
ATOM 1702 C CA . ALA A 1 216 ? -15.246 -10.342 8.977 1.00 84.38 216 ALA A CA 1
ATOM 1703 C C . ALA A 1 216 ? -14.445 -9.805 7.779 1.00 84.38 216 ALA A C 1
ATOM 1705 O O . ALA A 1 216 ? -13.521 -10.463 7.313 1.00 84.38 216 ALA A O 1
ATOM 1706 N N . PHE A 1 217 ? -14.761 -8.598 7.299 1.00 82.94 217 PHE A N 1
ATOM 1707 C CA . PHE A 1 217 ? -14.001 -7.953 6.229 1.00 82.94 217 PHE A CA 1
ATOM 1708 C C . PHE A 1 217 ? -12.555 -7.651 6.652 1.00 82.94 217 PHE A C 1
ATOM 1710 O O . PHE A 1 217 ? -11.623 -8.010 5.936 1.00 82.94 217 PHE A O 1
ATOM 1717 N N . GLU A 1 218 ? -12.354 -7.069 7.836 1.00 75.31 218 GLU A N 1
ATOM 1718 C CA . GLU A 1 218 ? -11.019 -6.738 8.359 1.00 75.31 218 GLU A CA 1
ATOM 1719 C C . GLU A 1 218 ? -10.154 -7.984 8.620 1.00 75.31 218 GLU A C 1
ATOM 1721 O O . GLU A 1 218 ? -8.935 -7.920 8.479 1.00 75.31 218 GLU A O 1
ATOM 1726 N N . LYS A 1 219 ? -10.768 -9.128 8.953 1.00 76.25 219 LYS A N 1
ATOM 1727 C CA . LYS A 1 219 ? -10.077 -10.424 9.095 1.00 76.25 219 LYS A CA 1
ATOM 1728 C C . LYS A 1 219 ? -9.824 -11.147 7.771 1.00 76.25 219 LYS A C 1
ATOM 1730 O O . LYS A 1 219 ? -9.114 -12.147 7.762 1.00 76.25 219 LYS A O 1
ATOM 1735 N N . GLY A 1 220 ? -10.396 -10.664 6.668 1.00 75.44 220 GLY A N 1
ATOM 1736 C CA . GLY A 1 220 ? -10.332 -11.323 5.363 1.00 75.44 220 GLY A CA 1
ATOM 1737 C C . GLY A 1 220 ? -11.342 -12.460 5.164 1.00 75.44 220 GLY A C 1
ATOM 1738 O O . GLY A 1 220 ? -11.351 -13.059 4.094 1.00 75.44 220 GLY A O 1
ATOM 1739 N N . ASP A 1 221 ? -12.226 -12.715 6.134 1.00 82.56 221 ASP A N 1
ATOM 1740 C CA . ASP A 1 221 ? -13.297 -13.724 6.062 1.00 82.56 221 ASP A CA 1
ATOM 1741 C C . ASP A 1 221 ? -14.457 -13.297 5.138 1.00 82.56 221 ASP A C 1
ATOM 1743 O O . ASP A 1 221 ? -15.314 -14.106 4.776 1.00 82.56 221 ASP A O 1
ATOM 1747 N N . LEU A 1 222 ? -14.531 -12.008 4.790 1.00 80.44 222 LEU A N 1
ATOM 1748 C CA . LEU A 1 222 ? -15.511 -11.445 3.865 1.00 80.44 222 LEU A CA 1
ATOM 1749 C C . LEU A 1 222 ? -14.796 -10.741 2.711 1.00 80.44 222 LEU A C 1
ATOM 1751 O O . LEU A 1 222 ? -13.987 -9.838 2.919 1.00 80.44 222 LEU A O 1
ATOM 1755 N N . GLU A 1 223 ? -15.138 -11.123 1.484 1.00 79.94 223 GLU A N 1
ATOM 1756 C CA . GLU A 1 223 ? -14.628 -10.474 0.277 1.00 79.94 223 GLU A CA 1
ATOM 1757 C C . GLU A 1 223 ? -15.042 -9.000 0.197 1.00 79.94 223 GLU A C 1
ATOM 1759 O O . GLU A 1 223 ? -16.128 -8.606 0.639 1.00 79.94 223 GLU A O 1
ATOM 1764 N N . PHE A 1 224 ? -14.187 -8.176 -0.413 1.00 82.00 224 PHE A N 1
ATOM 1765 C CA . PHE A 1 224 ? -14.410 -6.733 -0.505 1.00 82.00 224 PHE A CA 1
ATOM 1766 C C . PHE A 1 224 ? -15.707 -6.393 -1.255 1.00 82.00 224 PHE A C 1
ATOM 1768 O O . PHE A 1 224 ? -16.504 -5.584 -0.781 1.00 82.00 224 PHE A O 1
ATOM 1775 N N . SER A 1 225 ? -15.972 -7.057 -2.385 1.00 84.56 225 SER A N 1
ATOM 1776 C CA . SER A 1 225 ? -17.198 -6.873 -3.174 1.00 84.56 225 SER A CA 1
ATOM 1777 C C . SER A 1 225 ? -18.457 -7.227 -2.366 1.00 84.56 225 SER A C 1
ATOM 1779 O O . SER A 1 225 ? -19.459 -6.510 -2.409 1.00 84.56 225 SER A O 1
ATOM 1781 N N . ALA A 1 226 ? -18.408 -8.295 -1.563 1.00 88.12 226 ALA A N 1
ATOM 1782 C CA . ALA A 1 226 ? -19.496 -8.701 -0.679 1.00 88.12 226 ALA A CA 1
ATOM 1783 C C . ALA A 1 226 ? -19.719 -7.698 0.466 1.00 88.12 226 ALA A C 1
ATOM 1785 O O . ALA A 1 226 ? -20.867 -7.388 0.804 1.00 88.12 226 ALA A O 1
ATOM 1786 N N . TYR A 1 227 ? -18.645 -7.147 1.039 1.00 93.19 227 TYR A N 1
ATOM 1787 C CA . TYR A 1 227 ? -18.738 -6.085 2.042 1.00 93.19 227 TYR A CA 1
ATOM 1788 C C . TYR A 1 227 ? -19.328 -4.797 1.455 1.00 93.19 227 TYR A C 1
ATOM 1790 O O . TYR A 1 227 ? -20.253 -4.227 2.034 1.00 93.19 227 TYR A O 1
ATOM 1798 N N . MET A 1 228 ? -18.891 -4.386 0.263 1.00 94.00 228 MET A N 1
ATOM 1799 C CA . MET A 1 228 ? -19.432 -3.215 -0.430 1.00 94.00 228 MET A CA 1
ATOM 1800 C C . MET A 1 228 ? -20.908 -3.380 -0.798 1.00 94.00 228 MET A C 1
ATOM 1802 O O . MET A 1 228 ? -21.691 -2.444 -0.627 1.00 94.00 228 MET A O 1
ATOM 1806 N N . ARG A 1 229 ? -21.333 -4.579 -1.219 1.00 94.62 229 ARG A N 1
ATOM 1807 C CA . ARG A 1 229 ? -22.758 -4.895 -1.427 1.00 94.62 229 ARG A CA 1
ATOM 1808 C C . ARG A 1 229 ? -23.565 -4.767 -0.143 1.00 94.62 229 ARG A C 1
ATOM 1810 O O . ARG A 1 229 ? -24.658 -4.197 -0.154 1.00 94.62 229 ARG A O 1
ATOM 1817 N N . TYR A 1 230 ? -23.020 -5.251 0.971 1.00 96.38 230 TYR A N 1
ATOM 1818 C CA . TYR A 1 230 ? -23.642 -5.067 2.275 1.00 96.38 230 TYR A CA 1
ATOM 1819 C C . TYR A 1 230 ? -23.762 -3.579 2.639 1.00 96.38 230 TYR A C 1
ATOM 1821 O O . TYR A 1 230 ? -24.854 -3.131 2.989 1.00 96.38 230 TYR A O 1
ATOM 1829 N N . LEU A 1 231 ? -22.690 -2.796 2.501 1.00 96.38 231 LEU A N 1
ATOM 1830 C CA . LEU A 1 231 ? -22.720 -1.359 2.776 1.00 96.38 231 LEU A CA 1
ATOM 1831 C C . LEU A 1 231 ? -23.763 -0.634 1.913 1.00 96.38 231 LEU A C 1
ATOM 1833 O O . LEU A 1 231 ? -24.561 0.132 2.453 1.00 96.38 231 LEU A O 1
ATOM 1837 N N . ASN A 1 232 ? -23.834 -0.956 0.618 1.00 96.25 232 ASN A N 1
ATOM 1838 C CA . ASN A 1 232 ? -24.839 -0.429 -0.308 1.00 96.25 232 ASN A CA 1
ATOM 1839 C C . ASN A 1 232 ? -26.282 -0.750 0.122 1.00 96.25 232 ASN A C 1
ATOM 1841 O O . ASN A 1 232 ? -27.182 0.063 -0.075 1.00 96.25 232 ASN A O 1
ATOM 1845 N N . SER A 1 233 ? -26.510 -1.912 0.748 1.00 95.62 233 SER A N 1
ATOM 1846 C CA . SER A 1 233 ? -27.830 -2.283 1.281 1.00 95.62 233 SER A CA 1
ATOM 1847 C C . SER A 1 233 ? -28.250 -1.464 2.508 1.00 95.62 233 SER A C 1
ATOM 1849 O O . SER A 1 233 ? -29.444 -1.323 2.774 1.00 95.62 233 SER A O 1
ATOM 1851 N N . VAL A 1 234 ? -27.285 -0.919 3.259 1.00 95.62 234 VAL A N 1
ATOM 1852 C CA . VAL A 1 234 ? -27.538 -0.057 4.425 1.00 95.62 234 VAL A CA 1
ATOM 1853 C C . VAL A 1 234 ? -27.704 1.395 3.990 1.00 95.62 234 VAL A C 1
ATOM 1855 O O . VAL A 1 234 ? -28.653 2.063 4.407 1.00 95.62 234 VAL A O 1
ATOM 1858 N N . ASN A 1 235 ? -26.777 1.876 3.163 1.00 92.62 235 ASN A N 1
ATOM 1859 C CA . ASN A 1 235 ? -26.757 3.228 2.634 1.00 92.62 235 ASN A CA 1
ATOM 1860 C C . ASN A 1 235 ? -26.354 3.181 1.149 1.00 92.62 235 ASN A C 1
ATOM 1862 O O . ASN A 1 235 ? -25.211 2.815 0.861 1.00 92.62 235 ASN A O 1
ATOM 1866 N N . PRO A 1 236 ? -27.265 3.528 0.218 1.00 93.56 236 PRO A N 1
ATOM 1867 C CA . PRO A 1 236 ? -26.994 3.465 -1.211 1.00 93.56 236 PRO A CA 1
ATOM 1868 C C . PRO A 1 236 ? -25.730 4.225 -1.611 1.00 93.56 236 PRO A C 1
ATOM 1870 O O . PRO A 1 236 ? -25.561 5.410 -1.318 1.00 93.56 236 PRO A O 1
ATOM 1873 N N . VAL A 1 237 ? -24.853 3.532 -2.326 1.00 92.12 237 VAL A N 1
ATOM 1874 C CA . VAL A 1 237 ? -23.592 4.076 -2.817 1.00 92.12 237 VAL A CA 1
ATOM 1875 C C . VAL A 1 237 ? -23.861 5.038 -3.970 1.00 92.12 237 VAL A C 1
ATOM 1877 O O . VAL A 1 237 ? -24.476 4.683 -4.974 1.00 92.12 237 VAL A O 1
ATOM 1880 N N . THR A 1 238 ? -23.364 6.267 -3.846 1.00 92.38 238 THR A N 1
ATOM 1881 C CA . THR A 1 238 ? -23.478 7.293 -4.897 1.00 92.38 238 THR A CA 1
ATOM 1882 C C . THR A 1 238 ? -22.158 7.581 -5.601 1.00 92.38 238 THR A C 1
ATOM 1884 O O . THR A 1 238 ? -22.159 8.171 -6.681 1.00 92.38 238 THR A O 1
ATOM 1887 N N . SER A 1 239 ? -21.034 7.223 -4.982 1.00 94.06 239 SER A N 1
ATOM 1888 C CA . SER A 1 239 ? -19.701 7.522 -5.493 1.00 94.06 239 SER A CA 1
ATOM 1889 C C . SER A 1 239 ? -19.342 6.645 -6.695 1.00 94.06 239 SER A C 1
ATOM 1891 O O . SER A 1 239 ? -19.919 5.576 -6.890 1.00 94.06 239 SER A O 1
ATOM 1893 N N . GLU A 1 240 ? -18.489 7.160 -7.575 1.00 92.69 240 GLU A N 1
ATOM 1894 C CA . GLU A 1 240 ? -18.277 6.589 -8.905 1.00 92.69 240 GLU A CA 1
ATOM 1895 C C . GLU A 1 240 ? -17.547 5.250 -8.846 1.00 92.69 240 GLU A C 1
ATOM 1897 O O . GLU A 1 240 ? -18.087 4.258 -9.336 1.00 92.69 240 GLU A O 1
ATOM 1902 N N . ASN A 1 241 ? -16.394 5.186 -8.176 1.00 89.31 241 ASN A N 1
ATOM 1903 C CA . ASN A 1 241 ? -15.581 3.971 -8.137 1.00 89.31 241 ASN A CA 1
ATOM 1904 C C . ASN A 1 241 ? -16.316 2.825 -7.440 1.00 89.31 241 ASN A C 1
ATOM 1906 O O . ASN A 1 241 ? -16.320 1.695 -7.923 1.00 89.31 241 ASN A O 1
ATOM 1910 N N . ALA A 1 242 ? -17.004 3.115 -6.337 1.00 92.25 242 ALA A N 1
ATOM 1911 C CA . ALA A 1 242 ? -17.789 2.121 -5.622 1.00 92.25 242 ALA A CA 1
ATOM 1912 C C . ALA A 1 242 ? -19.011 1.639 -6.428 1.00 92.25 242 ALA A C 1
ATOM 1914 O O . ALA A 1 242 ? -19.342 0.454 -6.367 1.00 92.25 242 ALA A O 1
ATOM 1915 N N . ARG A 1 243 ? -19.664 2.497 -7.231 1.00 93.94 243 ARG A N 1
ATOM 1916 C CA . ARG A 1 243 ? -20.705 2.044 -8.177 1.00 93.94 243 ARG A CA 1
ATOM 1917 C C . ARG A 1 243 ? -20.117 1.167 -9.280 1.00 93.94 243 ARG A C 1
ATOM 1919 O O . ARG A 1 243 ? -20.696 0.123 -9.567 1.00 93.94 243 ARG A O 1
ATOM 1926 N N . ASN A 1 244 ? -18.979 1.557 -9.854 1.00 90.50 244 ASN A N 1
ATOM 1927 C CA . ASN A 1 244 ? -18.309 0.796 -10.909 1.00 90.50 244 ASN A CA 1
ATOM 1928 C C . ASN A 1 244 ? -17.860 -0.579 -10.400 1.00 90.50 244 ASN A C 1
ATOM 1930 O O . ASN A 1 244 ? -18.058 -1.572 -11.091 1.00 90.50 244 ASN A O 1
ATOM 1934 N N . LEU A 1 245 ? -17.355 -0.663 -9.165 1.00 89.75 245 LEU A N 1
ATOM 1935 C CA . LEU A 1 245 ? -17.049 -1.927 -8.496 1.00 89.75 245 LEU A CA 1
ATOM 1936 C C . LEU A 1 245 ? -18.278 -2.824 -8.362 1.00 89.75 245 LEU A C 1
ATOM 1938 O O . LEU A 1 245 ? -18.219 -4.001 -8.705 1.00 89.75 245 LEU A O 1
ATOM 1942 N N . LEU A 1 246 ? -19.377 -2.290 -7.820 1.00 91.50 246 LEU A N 1
ATOM 1943 C CA . LEU A 1 246 ? -20.599 -3.068 -7.615 1.00 91.50 246 LEU A CA 1
ATOM 1944 C C . LEU A 1 246 ? -21.162 -3.556 -8.948 1.00 91.50 246 LEU A C 1
ATOM 1946 O O . LEU A 1 246 ? -21.545 -4.715 -9.059 1.00 91.50 246 LEU A O 1
ATOM 1950 N N . GLN A 1 247 ? -21.144 -2.696 -9.966 1.00 90.44 247 GLN A N 1
ATOM 1951 C CA . GLN A 1 247 ? -21.535 -3.069 -11.313 1.00 90.44 247 GLN A CA 1
ATOM 1952 C C . GLN A 1 247 ? -20.616 -4.163 -11.862 1.00 90.44 247 GLN A C 1
ATOM 1954 O O . GLN A 1 247 ? -21.116 -5.190 -12.301 1.00 90.44 247 GLN A O 1
ATOM 1959 N N . ALA A 1 248 ? -19.295 -3.991 -11.803 1.00 87.56 248 ALA A N 1
ATOM 1960 C CA . ALA A 1 248 ? -18.337 -4.998 -12.253 1.00 87.56 248 ALA A CA 1
ATOM 1961 C C . ALA A 1 248 ? -18.549 -6.348 -11.546 1.00 87.56 248 ALA A C 1
ATOM 1963 O O . ALA A 1 248 ? -18.495 -7.379 -12.208 1.00 87.56 248 ALA A O 1
ATOM 1964 N N . ALA A 1 249 ? -18.881 -6.350 -10.251 1.00 86.38 249 ALA A N 1
ATOM 1965 C CA . ALA A 1 249 ? -19.173 -7.577 -9.509 1.00 86.38 249 ALA A CA 1
ATOM 1966 C C . ALA A 1 249 ? -20.456 -8.260 -10.014 1.00 86.38 249 ALA A C 1
ATOM 1968 O O . ALA A 1 249 ? -20.522 -9.481 -10.085 1.00 86.38 249 ALA A O 1
ATOM 1969 N N . GLU A 1 250 ? -21.468 -7.486 -10.419 1.00 88.81 250 GLU A N 1
ATOM 1970 C CA . GLU A 1 250 ? -22.667 -8.038 -11.059 1.00 88.81 250 GLU A CA 1
ATOM 1971 C C . GLU A 1 250 ? -22.395 -8.617 -12.454 1.00 88.81 250 GLU A C 1
ATOM 1973 O O . GLU A 1 250 ? -23.086 -9.549 -12.860 1.00 88.81 250 GLU A O 1
ATOM 1978 N N . TRP A 1 251 ? -21.456 -8.048 -13.217 1.00 84.12 251 TRP A N 1
ATOM 1979 C CA . TRP A 1 251 ? -21.034 -8.614 -14.504 1.00 84.12 251 TRP A CA 1
ATOM 1980 C C . TRP A 1 251 ? -20.274 -9.921 -14.302 1.00 84.12 251 TRP A C 1
ATOM 1982 O O . TRP A 1 251 ? -20.576 -10.912 -14.957 1.00 84.12 251 TRP A O 1
ATOM 1992 N N . GLU A 1 252 ? -19.328 -9.923 -13.366 1.00 82.62 252 GLU A N 1
ATOM 1993 C CA . GLU A 1 252 ? -18.503 -11.078 -13.019 1.00 82.62 252 GLU A CA 1
ATOM 1994 C C . GLU A 1 252 ? -19.345 -12.307 -12.644 1.00 82.62 252 GLU A C 1
ATOM 1996 O O . GLU A 1 252 ? -19.020 -13.419 -13.043 1.00 82.62 252 GLU A O 1
ATOM 2001 N N . GLU A 1 253 ? -20.475 -12.107 -11.958 1.00 86.12 253 GLU A N 1
ATOM 2002 C CA . GLU A 1 253 ? -21.422 -13.180 -11.618 1.00 86.12 253 GLU A CA 1
ATOM 2003 C C . GLU A 1 253 ? -22.271 -13.676 -12.799 1.00 86.12 253 GLU A C 1
ATOM 2005 O O . GLU A 1 253 ? -22.828 -14.773 -12.733 1.00 86.12 253 GLU A O 1
ATOM 2010 N N . LYS A 1 254 ? -22.427 -12.868 -13.854 1.00 89.81 254 LYS A N 1
ATOM 2011 C CA . LYS A 1 254 ? -23.268 -13.189 -15.020 1.00 89.81 254 LYS A CA 1
ATOM 2012 C C . LYS A 1 254 ? -22.494 -13.858 -16.150 1.00 89.81 254 LYS A C 1
ATOM 2014 O O . LYS A 1 254 ? -23.099 -14.640 -16.876 1.00 89.81 254 LYS A O 1
ATOM 2019 N N . ILE A 1 255 ? -21.216 -13.523 -16.311 1.00 85.81 255 ILE A N 1
ATOM 2020 C CA . ILE A 1 255 ? -20.387 -13.982 -17.430 1.00 85.81 255 ILE A CA 1
ATOM 2021 C C . ILE A 1 255 ? -20.083 -15.478 -17.293 1.00 85.81 255 ILE A C 1
ATOM 2023 O O . ILE A 1 255 ? -19.556 -15.930 -16.274 1.00 85.81 255 ILE A O 1
ATOM 2027 N N . ASP A 1 256 ? -20.333 -16.241 -18.358 1.00 86.31 256 ASP A N 1
ATOM 2028 C CA . ASP A 1 256 ? -19.787 -17.591 -18.504 1.00 86.31 256 ASP A CA 1
ATOM 2029 C C . ASP A 1 256 ? -18.370 -17.475 -19.085 1.00 86.31 256 ASP A C 1
ATOM 2031 O O . ASP A 1 256 ? -18.167 -17.383 -20.299 1.00 86.31 256 ASP A O 1
ATOM 2035 N N . PHE A 1 257 ? -17.364 -17.459 -18.207 1.00 81.19 257 PHE A N 1
ATOM 2036 C CA . PHE A 1 257 ? -15.964 -17.283 -18.606 1.00 81.19 257 PHE A CA 1
ATOM 2037 C C . PHE A 1 257 ? -15.465 -18.376 -19.561 1.00 81.19 257 PHE A C 1
ATOM 2039 O O . PHE A 1 257 ? -14.672 -18.088 -20.463 1.00 81.19 257 PHE A O 1
ATOM 2046 N N . ASP A 1 258 ? -15.963 -19.608 -19.430 1.00 82.75 258 ASP A N 1
ATOM 2047 C CA . ASP A 1 258 ? -15.601 -20.695 -20.339 1.00 82.75 258 ASP A CA 1
ATOM 2048 C C . ASP A 1 258 ? -16.174 -20.446 -21.739 1.00 82.75 258 ASP A C 1
ATOM 2050 O O . ASP A 1 258 ? -15.536 -20.739 -22.758 1.00 82.75 258 ASP A O 1
ATOM 2054 N N . GLN A 1 259 ? -17.392 -19.907 -21.815 1.00 87.88 259 GLN A N 1
ATOM 2055 C CA . GLN A 1 259 ? -18.002 -19.511 -23.077 1.00 87.88 259 GLN A CA 1
ATOM 2056 C C . GLN A 1 259 ? -17.323 -18.277 -23.678 1.00 87.88 259 GLN A C 1
ATOM 2058 O O . GLN A 1 259 ? -17.025 -18.300 -24.877 1.00 87.88 259 GLN A O 1
ATOM 2063 N N . ALA A 1 260 ? -17.007 -17.260 -22.876 1.00 84.19 260 ALA A N 1
ATOM 2064 C CA . ALA A 1 260 ? -16.255 -16.086 -23.312 1.00 84.19 260 ALA A CA 1
ATOM 2065 C C . ALA A 1 260 ? -14.903 -16.488 -23.928 1.00 84.19 260 ALA A C 1
ATOM 2067 O O . ALA A 1 260 ? -14.534 -15.998 -24.996 1.00 84.19 260 ALA A O 1
ATOM 2068 N N . GLU A 1 261 ? -14.199 -17.458 -23.337 1.00 80.50 261 GLU A N 1
ATOM 2069 C CA . GLU A 1 261 ? -12.934 -17.969 -23.874 1.00 80.50 261 GLU A CA 1
ATOM 2070 C C . GLU A 1 261 ? -13.118 -18.725 -25.202 1.00 80.50 261 GLU A C 1
ATOM 2072 O O . GLU A 1 261 ? -12.382 -18.496 -26.173 1.00 80.50 261 GLU A O 1
ATOM 2077 N N . ARG A 1 262 ? -14.145 -19.583 -25.310 1.00 84.50 262 ARG A N 1
ATOM 2078 C CA . ARG A 1 262 ? -14.493 -20.245 -26.585 1.00 84.50 262 ARG A CA 1
ATOM 2079 C C . ARG A 1 262 ? -14.801 -19.222 -27.680 1.00 84.50 262 ARG A C 1
ATOM 2081 O O . ARG A 1 262 ? -14.382 -19.387 -28.833 1.00 84.50 262 ARG A O 1
ATOM 2088 N N . GLU A 1 263 ? -15.521 -18.163 -27.331 1.00 91.25 263 GLU A N 1
ATOM 2089 C CA . GLU A 1 263 ? -15.857 -17.070 -28.235 1.00 91.25 263 GLU A CA 1
ATOM 2090 C C . GLU A 1 263 ? -14.639 -16.241 -28.626 1.00 91.25 263 GLU A C 1
ATOM 2092 O O . GLU A 1 263 ? -14.472 -15.958 -29.814 1.00 91.25 263 GLU A O 1
ATOM 2097 N N . ARG A 1 264 ? -13.732 -15.952 -27.688 1.00 86.75 264 ARG A N 1
ATOM 2098 C CA . ARG A 1 264 ? -12.452 -15.283 -27.946 1.00 86.75 264 ARG A CA 1
ATOM 2099 C C . ARG A 1 264 ? -11.630 -16.031 -28.988 1.00 86.75 264 ARG A C 1
ATOM 2101 O O . ARG A 1 264 ? -11.169 -15.434 -29.964 1.00 86.75 264 ARG A O 1
ATOM 2108 N N . VAL A 1 265 ? -11.472 -17.347 -28.831 1.00 81.31 265 VAL A N 1
ATOM 2109 C CA . VAL A 1 265 ? -10.734 -18.185 -29.793 1.00 81.31 265 VAL A CA 1
ATOM 2110 C C . VAL A 1 265 ? -11.393 -18.135 -31.173 1.00 81.31 265 VAL A C 1
ATOM 2112 O O . VAL A 1 265 ? -10.711 -17.994 -32.194 1.00 81.31 265 VAL A O 1
ATOM 2115 N N . ARG A 1 266 ? -12.728 -18.213 -31.230 1.00 91.56 266 ARG A N 1
ATOM 2116 C CA . ARG A 1 266 ? -13.480 -18.140 -32.490 1.00 91.56 266 ARG A CA 1
ATOM 2117 C C . ARG A 1 266 ? -13.346 -16.767 -33.159 1.00 91.56 266 ARG A C 1
ATOM 2119 O O . ARG A 1 266 ? -13.115 -16.719 -34.370 1.00 91.56 266 ARG A O 1
ATOM 2126 N N . LEU A 1 267 ? -13.455 -15.687 -32.387 1.00 88.88 267 LEU A N 1
ATOM 2127 C CA . LEU A 1 267 ? -13.281 -14.299 -32.813 1.00 88.88 267 LEU A CA 1
ATOM 2128 C C . LEU A 1 267 ? -11.898 -14.096 -33.434 1.00 88.88 267 LEU A C 1
ATOM 2130 O O . LEU A 1 267 ? -11.798 -13.698 -34.596 1.00 88.88 267 LEU A O 1
ATOM 2134 N N . LEU A 1 268 ? -10.839 -14.459 -32.703 1.00 83.62 268 LEU A N 1
ATOM 2135 C CA . LEU A 1 268 ? -9.458 -14.325 -33.167 1.00 83.62 268 LEU A CA 1
ATOM 2136 C C . LEU A 1 268 ? -9.188 -15.173 -34.412 1.00 83.62 268 LEU A C 1
ATOM 2138 O O . LEU A 1 268 ? -8.535 -14.702 -35.335 1.00 83.62 268 LEU A O 1
ATOM 2142 N N . LYS A 1 269 ? -9.747 -16.385 -34.507 1.00 86.56 269 LYS A N 1
ATOM 2143 C CA . LYS A 1 269 ? -9.607 -17.235 -35.702 1.00 86.56 269 LYS A CA 1
ATOM 2144 C C . LYS A 1 269 ? -10.260 -16.631 -36.948 1.00 86.56 269 LYS A C 1
ATOM 2146 O O . LYS A 1 269 ? -9.772 -16.847 -38.058 1.00 86.56 269 LYS A O 1
ATOM 2151 N N . ILE A 1 270 ? -11.384 -15.930 -36.797 1.00 92.31 270 ILE A N 1
ATOM 2152 C CA . ILE A 1 270 ? -12.058 -15.245 -37.911 1.00 92.31 270 ILE A CA 1
ATOM 2153 C C . ILE A 1 270 ? -11.293 -13.976 -38.289 1.00 92.31 270 ILE A C 1
ATOM 2155 O O . ILE A 1 270 ? -11.064 -13.741 -39.476 1.00 92.31 270 ILE A O 1
ATOM 2159 N N . LEU A 1 271 ? -10.874 -13.195 -37.292 1.00 89.25 271 LEU A N 1
ATOM 2160 C CA . LEU A 1 271 ? -10.116 -11.964 -37.482 1.00 89.25 271 LEU A CA 1
ATOM 2161 C C . LEU A 1 271 ? -8.751 -12.241 -38.140 1.00 89.25 271 LEU A C 1
ATOM 2163 O O . LEU A 1 271 ? -8.418 -11.603 -39.134 1.00 89.25 271 LEU A O 1
ATOM 2167 N N . ALA A 1 272 ? -8.033 -13.278 -37.701 1.00 86.75 272 ALA A N 1
ATOM 2168 C CA . ALA A 1 272 ? -6.737 -13.696 -38.245 1.00 86.75 272 ALA A CA 1
ATOM 2169 C C . ALA A 1 272 ? -6.746 -13.961 -39.760 1.00 86.75 272 ALA A C 1
ATOM 2171 O O . ALA A 1 272 ? -5.745 -13.746 -40.431 1.00 86.75 272 ALA A O 1
ATOM 2172 N N . LYS A 1 273 ? -7.879 -14.410 -40.319 1.00 92.44 273 LYS A N 1
ATOM 2173 C CA . LYS A 1 273 ? -8.029 -14.651 -41.767 1.00 92.44 273 LYS A CA 1
ATOM 2174 C C . LYS A 1 273 ? -8.198 -13.372 -42.592 1.00 92.44 273 LYS A C 1
ATOM 2176 O O . LYS A 1 273 ? -8.191 -13.449 -43.817 1.00 92.44 273 LYS A O 1
ATOM 2181 N N . LYS A 1 274 ? -8.454 -12.238 -41.938 1.00 93.38 274 LYS A N 1
ATOM 2182 C CA . LYS A 1 274 ? -8.750 -10.938 -42.557 1.00 93.38 274 LYS A CA 1
ATOM 2183 C C . LYS A 1 274 ? -7.621 -9.925 -42.356 1.00 93.38 274 LYS A C 1
ATOM 2185 O O . LYS A 1 274 ? -7.485 -9.019 -43.170 1.00 93.38 274 LYS A O 1
ATOM 2190 N N . MET A 1 275 ? -6.838 -10.083 -41.291 1.00 89.50 275 MET A N 1
ATOM 2191 C CA . MET A 1 275 ? -5.748 -9.180 -40.927 1.00 89.50 275 MET A CA 1
ATOM 2192 C C . MET A 1 275 ? -4.587 -9.211 -41.922 1.00 89.50 275 MET A C 1
ATOM 2194 O O . MET A 1 275 ? -4.286 -10.236 -42.534 1.00 89.50 275 MET A O 1
ATOM 2198 N N . THR A 1 276 ? -3.898 -8.079 -42.022 1.00 91.81 276 THR A N 1
ATOM 2199 C CA . THR A 1 276 ? -2.572 -8.011 -42.649 1.00 91.81 276 THR A CA 1
ATOM 2200 C C . THR A 1 276 ? -1.498 -8.616 -41.737 1.00 91.81 276 THR A C 1
ATOM 2202 O O . THR A 1 276 ? -1.693 -8.743 -40.527 1.00 91.81 276 THR A O 1
ATOM 2205 N N . GLU A 1 277 ? -0.333 -8.949 -42.297 1.00 83.69 277 GLU A N 1
ATOM 2206 C CA . GLU A 1 277 ? 0.814 -9.442 -41.519 1.00 83.69 277 GLU A CA 1
ATOM 2207 C C . GLU A 1 277 ? 1.253 -8.440 -40.440 1.00 83.69 277 GLU A C 1
ATOM 2209 O O . GLU A 1 277 ? 1.476 -8.821 -39.293 1.00 83.69 277 GLU A O 1
ATOM 2214 N N . ARG A 1 278 ? 1.273 -7.144 -40.776 1.00 83.56 278 ARG A N 1
ATOM 2215 C CA . ARG A 1 278 ? 1.589 -6.069 -39.829 1.00 83.56 278 ARG A CA 1
ATOM 2216 C C . ARG A 1 278 ? 0.606 -6.025 -38.659 1.00 83.56 278 ARG A C 1
ATOM 2218 O O . ARG A 1 278 ? 1.027 -6.010 -37.510 1.00 83.56 278 ARG A O 1
ATOM 2225 N N . GLU A 1 279 ? -0.697 -6.032 -38.939 1.00 83.75 279 GLU A N 1
ATOM 2226 C CA . GLU A 1 279 ? -1.719 -6.027 -37.883 1.00 83.75 279 GLU A CA 1
ATOM 2227 C C . GLU A 1 279 ? -1.601 -7.267 -36.986 1.00 83.75 279 GLU A C 1
ATOM 2229 O O . GLU A 1 279 ? -1.828 -7.185 -35.782 1.00 83.75 279 GLU A O 1
ATOM 2234 N N . MET A 1 280 ? -1.252 -8.425 -37.562 1.00 81.19 280 MET A N 1
ATOM 2235 C CA . MET A 1 280 ? -1.048 -9.659 -36.802 1.00 81.19 280 MET A CA 1
ATOM 2236 C C . MET A 1 280 ? 0.136 -9.524 -35.841 1.00 81.19 280 MET A C 1
ATOM 2238 O O . MET A 1 280 ? 0.012 -9.869 -34.668 1.00 81.19 280 MET A O 1
ATOM 2242 N N . GLN A 1 281 ? 1.267 -9.003 -36.323 1.00 74.31 281 GLN A N 1
ATOM 2243 C CA . GLN A 1 281 ? 2.454 -8.757 -35.501 1.00 74.31 281 GLN A CA 1
ATOM 2244 C C . GLN A 1 281 ? 2.155 -7.764 -34.369 1.00 74.31 281 GLN A C 1
ATOM 2246 O O . GLN A 1 281 ? 2.500 -8.036 -33.218 1.00 74.31 281 GLN A O 1
ATOM 2251 N N . GLU A 1 282 ? 1.446 -6.670 -34.669 1.00 77.12 282 GLU A N 1
ATOM 2252 C CA . GLU A 1 282 ? 1.001 -5.682 -33.676 1.00 77.12 282 GLU A CA 1
ATOM 2253 C C . GLU A 1 282 ? 0.103 -6.331 -32.606 1.00 77.12 282 GLU A C 1
ATOM 2255 O O . GLU A 1 282 ? 0.384 -6.218 -31.411 1.00 77.12 282 GLU A O 1
ATOM 2260 N N . LEU A 1 283 ? -0.927 -7.089 -33.003 1.00 75.88 283 LEU A N 1
ATOM 2261 C CA . LEU A 1 283 ? -1.832 -7.758 -32.062 1.00 75.88 283 LEU A CA 1
ATOM 2262 C C . LEU A 1 283 ? -1.107 -8.798 -31.196 1.00 75.88 283 LEU A C 1
ATOM 2264 O O . LEU A 1 283 ? -1.381 -8.898 -29.999 1.00 75.88 283 LEU A O 1
ATOM 2268 N N . VAL A 1 284 ? -0.169 -9.563 -31.767 1.00 72.50 284 VAL A N 1
ATOM 2269 C CA . VAL A 1 284 ? 0.646 -10.527 -31.012 1.00 72.50 284 VAL A CA 1
ATOM 2270 C C . VAL A 1 284 ? 1.516 -9.807 -29.984 1.00 72.50 284 VAL A C 1
ATOM 2272 O O . VAL A 1 284 ? 1.531 -10.227 -28.824 1.00 72.50 284 VAL A O 1
ATOM 2275 N N . ALA A 1 285 ? 2.187 -8.717 -30.364 1.00 69.06 285 ALA A N 1
ATOM 2276 C CA . ALA A 1 285 ? 2.999 -7.917 -29.448 1.00 69.06 285 ALA A CA 1
ATOM 2277 C C . ALA A 1 285 ? 2.158 -7.364 -28.284 1.00 69.06 285 ALA A C 1
ATOM 2279 O O . ALA A 1 285 ? 2.499 -7.579 -27.119 1.00 69.06 285 ALA A O 1
ATOM 2280 N N . LEU A 1 286 ? 1.005 -6.759 -28.583 1.00 67.94 286 LEU A N 1
ATOM 2281 C CA . LEU A 1 286 ? 0.075 -6.251 -27.570 1.00 67.94 286 LEU A CA 1
ATOM 2282 C C . LEU A 1 286 ? -0.475 -7.370 -26.678 1.00 67.94 286 LEU A C 1
ATOM 2284 O O . LEU A 1 286 ? -0.582 -7.197 -25.466 1.00 67.94 286 LEU A O 1
ATOM 2288 N N . SER A 1 287 ? -0.769 -8.544 -27.246 1.00 69.75 287 SER A N 1
ATOM 2289 C CA . SER A 1 287 ? -1.255 -9.689 -26.470 1.00 69.75 287 SER A CA 1
ATOM 2290 C C . SER A 1 287 ? -0.216 -10.199 -25.471 1.00 69.75 287 SER A C 1
ATOM 2292 O O . SER A 1 287 ? -0.589 -10.608 -24.376 1.00 69.75 287 SER A O 1
ATOM 2294 N N . LYS A 1 288 ? 1.080 -10.154 -25.815 1.00 66.25 288 LYS A N 1
ATOM 2295 C CA . LYS A 1 288 ? 2.167 -10.510 -24.893 1.00 66.25 288 LYS A CA 1
ATOM 2296 C C . LYS A 1 288 ? 2.247 -9.505 -23.747 1.00 66.25 288 LYS A C 1
ATOM 2298 O O . LYS A 1 288 ? 2.274 -9.920 -22.594 1.00 66.25 288 LYS A O 1
ATOM 2303 N N . LEU A 1 289 ? 2.213 -8.207 -24.057 1.00 62.16 289 LEU A N 1
ATOM 2304 C CA . LEU A 1 289 ? 2.213 -7.149 -23.042 1.00 62.16 289 LEU A CA 1
ATOM 2305 C C . LEU A 1 289 ? 1.018 -7.290 -22.094 1.00 62.16 289 LEU A C 1
ATOM 2307 O O . LEU A 1 289 ? 1.194 -7.262 -20.881 1.00 62.16 289 LEU A O 1
ATOM 2311 N N . PHE A 1 290 ? -0.182 -7.513 -22.632 1.00 65.75 290 PHE A N 1
ATOM 2312 C CA . PHE A 1 290 ? -1.393 -7.703 -21.836 1.00 65.75 290 PHE A CA 1
ATOM 2313 C C . PHE A 1 290 ? -1.343 -8.971 -20.970 1.00 65.75 290 PHE A C 1
ATOM 2315 O O . PHE A 1 290 ? -1.613 -8.901 -19.772 1.00 65.75 290 PHE A O 1
ATOM 2322 N N . LYS A 1 291 ? -0.940 -10.119 -21.537 1.00 64.62 291 LYS A N 1
ATOM 2323 C CA . LYS A 1 291 ? -0.796 -11.387 -20.796 1.00 64.62 291 LYS A CA 1
ATOM 2324 C C . LYS A 1 291 ? 0.224 -11.295 -19.667 1.00 64.62 291 LYS A C 1
ATOM 2326 O O . LYS A 1 291 ? -0.002 -11.860 -18.608 1.00 64.62 291 LYS A O 1
ATOM 2331 N N . ASN A 1 292 ? 1.300 -10.544 -19.880 1.00 58.62 292 ASN A N 1
ATOM 2332 C CA . ASN A 1 292 ? 2.328 -10.295 -18.872 1.00 58.62 292 ASN A CA 1
ATOM 2333 C C . ASN A 1 292 ? 1.948 -9.136 -17.927 1.00 58.62 292 ASN A C 1
ATOM 2335 O O . ASN A 1 292 ? 2.794 -8.613 -17.202 1.00 58.62 292 ASN A O 1
ATOM 2339 N N . HIS A 1 293 ? 0.693 -8.678 -17.970 1.00 61.12 293 HIS A N 1
ATOM 2340 C CA . HIS A 1 293 ? 0.145 -7.556 -17.206 1.00 61.12 293 HIS A CA 1
ATOM 2341 C C . HIS A 1 293 ? 0.791 -6.194 -17.486 1.00 61.12 293 HIS A C 1
ATOM 2343 O O . HIS A 1 293 ? 0.450 -5.215 -16.832 1.00 61.12 293 HIS A O 1
ATOM 2349 N N . GLN A 1 294 ? 1.713 -6.084 -18.443 1.00 59.50 294 GLN A N 1
ATOM 2350 C CA . GLN A 1 294 ? 2.479 -4.879 -18.812 1.00 59.50 294 GLN A CA 1
ATOM 2351 C C . GLN A 1 294 ? 1.661 -3.845 -19.596 1.00 59.50 294 GLN A C 1
ATOM 2353 O O . GLN A 1 294 ? 2.189 -2.820 -20.016 1.00 59.50 294 GLN A O 1
ATOM 2358 N N . MET A 1 295 ? 0.374 -4.113 -19.794 1.00 65.56 295 MET A N 1
ATOM 2359 C CA . MET A 1 295 ? -0.576 -3.254 -20.480 1.00 65.56 295 MET A CA 1
ATOM 2360 C C . MET A 1 295 ? -1.930 -3.352 -19.765 1.00 65.56 295 MET A C 1
ATOM 2362 O O . MET A 1 295 ? -2.356 -4.473 -19.471 1.00 65.56 295 MET A O 1
ATOM 2366 N N . PRO A 1 296 ? -2.608 -2.221 -19.492 1.00 67.88 296 PRO A N 1
ATOM 2367 C CA . PRO A 1 296 ? -3.977 -2.245 -18.993 1.00 67.88 296 PRO A CA 1
ATOM 2368 C C . PRO A 1 296 ? -4.907 -2.856 -20.045 1.00 67.88 296 PRO A C 1
ATOM 2370 O O . PRO A 1 296 ? -4.635 -2.811 -21.249 1.00 67.88 296 PRO A O 1
ATOM 2373 N N . ALA A 1 297 ? -6.010 -3.441 -19.603 1.00 73.19 297 ALA A N 1
ATOM 2374 C CA . ALA A 1 297 ? -6.940 -4.104 -20.498 1.00 73.19 297 ALA A CA 1
ATOM 2375 C C . ALA A 1 297 ? -7.587 -3.143 -21.502 1.00 73.19 297 ALA A C 1
ATOM 2377 O O . ALA A 1 297 ? -7.781 -3.523 -22.654 1.00 73.19 297 ALA A O 1
ATOM 2378 N N . SER A 1 298 ? -7.843 -1.899 -21.094 1.00 74.44 298 SER A N 1
ATOM 2379 C CA . SER A 1 298 ? -8.227 -0.777 -21.960 1.00 74.44 298 SER A CA 1
ATOM 2380 C C . SER A 1 298 ? -7.316 -0.654 -23.175 1.00 74.44 298 SER A C 1
ATOM 2382 O O . SER A 1 298 ? -7.787 -0.742 -24.306 1.00 74.44 298 SER A O 1
ATOM 2384 N N . GLY A 1 299 ? -5.998 -0.615 -22.965 1.00 73.12 299 GLY A N 1
ATOM 2385 C CA . GLY A 1 299 ? -5.024 -0.545 -24.056 1.00 73.12 299 GLY A CA 1
ATOM 2386 C C . GLY A 1 299 ? -5.133 -1.703 -25.058 1.00 73.12 299 GLY A C 1
ATOM 2387 O O . GLY A 1 299 ? -5.084 -1.485 -26.270 1.00 73.12 299 GLY A O 1
ATOM 2388 N N . TYR A 1 300 ? -5.319 -2.936 -24.578 1.00 79.31 300 TYR A N 1
ATOM 2389 C CA . TYR A 1 300 ? -5.410 -4.117 -25.444 1.00 79.31 300 TYR A CA 1
ATOM 2390 C C . TYR A 1 300 ? -6.773 -4.244 -26.140 1.00 79.31 300 TYR A C 1
ATOM 2392 O O . TYR A 1 300 ? -6.846 -4.429 -27.360 1.00 79.31 300 TYR A O 1
ATOM 2400 N N . TYR A 1 301 ? -7.869 -4.150 -25.385 1.00 83.56 301 TYR A N 1
ATOM 2401 C CA . TYR A 1 301 ? -9.213 -4.380 -25.910 1.00 83.56 301 TYR A CA 1
ATOM 2402 C C . TYR A 1 301 ? -9.730 -3.221 -26.762 1.00 83.56 301 TYR A C 1
ATOM 2404 O O . TYR A 1 301 ? -10.479 -3.483 -27.704 1.00 83.56 301 TYR A O 1
ATOM 2412 N N . ASP A 1 302 ? -9.293 -1.979 -26.538 1.00 84.44 302 ASP A N 1
ATOM 2413 C CA . ASP A 1 302 ? -9.621 -0.870 -27.444 1.00 84.44 302 ASP A CA 1
ATOM 2414 C C . ASP A 1 302 ? -8.927 -1.033 -28.803 1.00 84.44 302 ASP A C 1
ATOM 2416 O O . ASP A 1 302 ? -9.533 -0.801 -29.859 1.00 84.44 302 ASP A O 1
ATOM 2420 N N . HIS A 1 303 ? -7.686 -1.535 -28.810 1.00 84.44 303 HIS A N 1
ATOM 2421 C CA . HIS A 1 303 ? -7.011 -1.909 -30.050 1.00 84.44 303 HIS A CA 1
ATOM 2422 C C . HIS A 1 303 ? -7.731 -3.069 -30.754 1.00 84.44 303 HIS A C 1
ATOM 2424 O O . HIS A 1 303 ? -7.990 -2.995 -31.959 1.00 84.44 303 HIS A O 1
ATOM 2430 N N . LEU A 1 304 ? -8.133 -4.112 -30.014 1.00 85.06 304 LEU A N 1
ATOM 2431 C CA . LEU A 1 304 ? -8.911 -5.219 -30.576 1.00 85.06 304 LEU A CA 1
ATOM 2432 C C . LEU A 1 304 ? -10.233 -4.724 -31.182 1.00 85.06 304 LEU A C 1
ATOM 2434 O O . LEU A 1 304 ? -10.543 -5.075 -32.319 1.00 85.06 304 LEU A O 1
ATOM 2438 N N . LYS A 1 305 ? -10.984 -3.859 -30.486 1.00 89.19 305 LYS A N 1
ATOM 2439 C CA . LYS A 1 305 ? -12.212 -3.235 -31.014 1.00 89.19 305 LYS A CA 1
ATOM 2440 C C . LYS A 1 305 ? -11.949 -2.453 -32.301 1.00 89.19 305 LYS A C 1
ATOM 2442 O O . LYS A 1 305 ? -12.723 -2.567 -33.252 1.00 89.19 305 LYS A O 1
ATOM 2447 N N . THR A 1 306 ? -10.843 -1.713 -32.363 1.00 91.19 306 THR A N 1
ATOM 2448 C CA . THR A 1 306 ? -10.432 -0.969 -33.564 1.00 91.19 306 THR A CA 1
ATOM 2449 C C . THR A 1 306 ? -10.164 -1.905 -34.747 1.00 91.19 306 THR A C 1
ATOM 2451 O O . THR A 1 306 ? -10.634 -1.643 -35.858 1.00 91.19 306 THR A O 1
ATOM 2454 N N . LEU A 1 307 ? -9.465 -3.023 -34.520 1.00 89.44 307 LEU A N 1
ATOM 2455 C CA . LEU A 1 307 ? -9.233 -4.049 -35.543 1.00 89.44 307 LEU A CA 1
ATOM 2456 C C . LEU A 1 307 ? -10.540 -4.700 -36.010 1.00 89.44 307 LEU A C 1
ATOM 2458 O O . LEU A 1 307 ? -10.752 -4.862 -37.212 1.00 89.44 307 LEU A O 1
ATOM 2462 N N . LEU A 1 308 ? -11.440 -5.038 -35.083 1.00 93.56 308 LEU A N 1
ATOM 2463 C CA . LEU A 1 308 ? -12.748 -5.608 -35.413 1.00 93.56 308 LEU A CA 1
ATOM 2464 C C . LEU A 1 308 ? -13.577 -4.653 -36.277 1.00 93.56 308 LEU A C 1
ATOM 2466 O O . LEU A 1 308 ? -14.102 -5.070 -37.311 1.00 93.56 308 LEU A O 1
ATOM 2470 N N . ALA A 1 309 ? -13.626 -3.369 -35.912 1.00 93.56 309 ALA A N 1
ATOM 2471 C CA . ALA A 1 309 ? -14.328 -2.340 -36.673 1.00 93.56 309 ALA A CA 1
ATOM 2472 C C . ALA A 1 309 ? -13.754 -2.180 -38.090 1.00 93.56 309 ALA A C 1
ATOM 2474 O O . ALA A 1 309 ? -14.512 -2.158 -39.064 1.00 93.56 309 ALA A O 1
ATOM 2475 N N . ARG A 1 310 ? -12.419 -2.140 -38.220 1.00 94.00 310 ARG A N 1
ATOM 2476 C CA . ARG A 1 310 ? -11.719 -2.045 -39.512 1.00 94.00 310 ARG A CA 1
ATOM 2477 C C . ARG A 1 310 ? -12.021 -3.229 -40.433 1.00 94.00 310 ARG A C 1
ATOM 2479 O O . ARG A 1 310 ? -12.153 -3.045 -41.638 1.00 94.00 310 ARG A O 1
ATOM 2486 N N . HIS A 1 311 ? -12.168 -4.426 -39.867 1.00 95.56 311 HIS A N 1
ATOM 2487 C CA . HIS A 1 311 ? -12.458 -5.666 -40.599 1.00 95.56 311 HIS A CA 1
ATOM 2488 C C . HIS A 1 311 ? -13.954 -6.014 -40.675 1.00 95.56 311 HIS A C 1
ATOM 2490 O O . HIS A 1 311 ? -14.316 -7.118 -41.109 1.00 95.56 311 HIS A O 1
ATOM 2496 N N . HIS A 1 312 ? -14.820 -5.071 -40.282 1.00 94.44 312 HIS A N 1
ATOM 2497 C CA . HIS A 1 312 ? -16.280 -5.190 -40.267 1.00 94.44 312 HIS A CA 1
ATOM 2498 C C . HIS A 1 312 ? -16.792 -6.431 -39.512 1.00 94.44 312 HIS A C 1
ATOM 2500 O O . HIS A 1 312 ? -17.743 -7.089 -39.938 1.00 94.44 312 HIS A O 1
ATOM 2506 N N . LEU A 1 313 ? -16.146 -6.773 -38.395 1.00 94.38 313 LEU A N 1
ATOM 2507 C CA . LEU A 1 313 ? -16.582 -7.816 -37.469 1.00 94.38 313 LEU A CA 1
ATOM 2508 C C . LEU A 1 313 ? -17.278 -7.176 -36.267 1.00 94.38 313 LEU A C 1
ATOM 2510 O O . LEU A 1 313 ? -16.730 -6.286 -35.625 1.00 94.38 313 LEU A O 1
ATOM 2514 N N . SER A 1 314 ? -18.487 -7.643 -35.957 1.00 93.69 314 SER A N 1
ATOM 2515 C CA . SER A 1 314 ? -19.254 -7.169 -34.803 1.00 93.69 314 SER A CA 1
ATOM 2516 C C . SER A 1 314 ? -19.057 -8.091 -33.601 1.00 93.69 314 SER A C 1
ATOM 2518 O O . SER A 1 314 ? -19.121 -9.314 -33.752 1.00 93.69 314 SER A O 1
ATOM 2520 N N . LEU A 1 315 ? -18.864 -7.497 -32.418 1.00 92.19 315 LEU A N 1
ATOM 2521 C CA . LEU A 1 315 ? -18.814 -8.217 -31.141 1.00 92.19 315 LEU A CA 1
ATOM 2522 C C . LEU A 1 315 ? -20.156 -8.854 -30.766 1.00 92.19 315 LEU A C 1
ATOM 2524 O O . LEU A 1 315 ? -20.138 -9.910 -30.159 1.00 92.19 315 LEU A O 1
ATOM 2528 N N . SER A 1 316 ? -21.283 -8.336 -31.261 1.00 94.00 316 SER A N 1
ATOM 2529 C CA . SER A 1 316 ? -22.618 -8.923 -31.034 1.00 94.00 316 SER A CA 1
ATOM 2530 C C . SER A 1 316 ? -22.783 -10.376 -31.514 1.00 94.00 316 SER A C 1
ATOM 2532 O O . SER A 1 316 ? -23.739 -11.056 -31.150 1.00 94.00 316 SER A O 1
ATOM 2534 N N . LEU A 1 317 ? -21.859 -10.877 -32.345 1.00 93.81 317 LEU A N 1
ATOM 2535 C CA . LEU A 1 317 ? -21.791 -12.289 -32.747 1.00 93.81 317 LEU A CA 1
ATOM 2536 C C . LEU A 1 317 ? -21.155 -13.198 -31.675 1.00 93.81 317 LEU A C 1
ATOM 2538 O O . LEU A 1 317 ? -21.116 -14.417 -31.858 1.00 93.81 317 LEU A O 1
ATOM 2542 N N . PHE A 1 318 ? -20.625 -12.595 -30.613 1.00 95.44 318 PHE A N 1
ATOM 2543 C CA . PHE A 1 318 ? -19.855 -13.178 -29.519 1.00 95.44 318 PHE A CA 1
ATOM 2544 C C . PHE A 1 318 ? -20.309 -12.519 -28.200 1.00 95.44 318 PHE A C 1
ATOM 2546 O O . PHE A 1 318 ? -19.565 -11.716 -27.635 1.00 95.44 318 PHE A O 1
ATOM 2553 N N . PRO A 1 319 ? -21.555 -12.770 -27.761 1.00 95.25 319 PRO A N 1
ATOM 2554 C CA . PRO A 1 319 ? -22.166 -12.044 -26.650 1.00 95.25 319 PRO A CA 1
ATOM 2555 C C . PRO A 1 319 ? -21.396 -12.190 -25.332 1.00 95.25 319 PRO A C 1
ATOM 2557 O O . PRO A 1 319 ? -21.178 -11.194 -24.656 1.00 95.25 319 PRO A O 1
ATOM 2560 N N . GLU A 1 320 ? -20.897 -13.382 -24.997 1.00 91.31 320 GLU A N 1
ATOM 2561 C CA . GLU A 1 320 ? -20.126 -13.577 -23.759 1.00 91.31 320 GLU A CA 1
ATOM 2562 C C . GLU A 1 320 ? -18.760 -12.890 -23.846 1.00 91.31 320 GLU A C 1
ATOM 2564 O O . GLU A 1 320 ? -18.267 -12.335 -22.867 1.00 91.31 320 GLU A O 1
ATOM 2569 N N . MET A 1 321 ? -18.145 -12.862 -25.034 1.00 89.88 321 MET A N 1
ATOM 2570 C CA . MET A 1 321 ? -16.922 -12.082 -25.241 1.00 89.88 321 MET A CA 1
ATOM 2571 C C . MET A 1 321 ? -17.180 -10.569 -25.169 1.00 89.88 321 MET A C 1
ATOM 2573 O O . MET A 1 321 ? -16.338 -9.828 -24.666 1.00 89.88 321 MET A O 1
ATOM 2577 N N . GLU A 1 322 ? -18.309 -10.087 -25.690 1.00 93.25 322 GLU A N 1
ATOM 2578 C CA . GLU A 1 322 ? -18.714 -8.681 -25.593 1.00 93.25 322 GLU A CA 1
ATOM 2579 C C . GLU A 1 322 ? -18.930 -8.270 -24.134 1.00 93.25 322 GLU A C 1
ATOM 2581 O O . GLU A 1 322 ? -18.433 -7.220 -23.702 1.00 93.25 322 GLU A O 1
ATOM 2586 N N . ASP A 1 323 ? -19.589 -9.136 -23.367 1.00 89.25 323 ASP A N 1
ATOM 2587 C CA . ASP A 1 323 ? -19.836 -8.935 -21.949 1.00 89.25 323 ASP A CA 1
ATOM 2588 C C . ASP A 1 323 ? -18.533 -8.957 -21.148 1.00 89.25 323 ASP A C 1
ATOM 2590 O O . ASP A 1 323 ? -18.267 -8.046 -20.362 1.00 89.25 323 ASP A O 1
ATOM 2594 N N . TYR A 1 324 ? -17.652 -9.917 -21.433 1.00 86.75 324 TYR A N 1
ATOM 2595 C CA . TYR A 1 324 ? -16.319 -9.981 -20.846 1.00 86.75 324 TYR A CA 1
ATOM 2596 C C . TYR A 1 324 ? -15.485 -8.727 -21.143 1.00 86.75 324 TYR A C 1
ATOM 2598 O O . TYR A 1 324 ? -14.904 -8.148 -20.227 1.00 86.75 324 TYR A O 1
ATOM 2606 N N . ILE A 1 325 ? -15.448 -8.247 -22.391 1.00 86.12 325 ILE A N 1
ATOM 2607 C CA . ILE A 1 325 ? -14.729 -7.006 -22.726 1.00 86.12 325 ILE A CA 1
ATOM 2608 C C . ILE A 1 325 ? -15.309 -5.823 -21.944 1.00 86.12 325 ILE A C 1
ATOM 2610 O O . ILE A 1 325 ? -14.554 -5.002 -21.429 1.00 86.12 325 ILE A O 1
ATOM 2614 N N . SER A 1 326 ? -16.635 -5.725 -21.849 1.00 87.19 326 SER A N 1
ATOM 2615 C CA . SER A 1 326 ? -17.305 -4.644 -21.116 1.00 87.19 326 SER A CA 1
ATOM 2616 C C . SER A 1 326 ? -16.968 -4.677 -19.626 1.00 87.19 326 SER A C 1
ATOM 2618 O O . SER A 1 326 ? -16.648 -3.640 -19.045 1.00 87.19 326 SER A O 1
ATOM 2620 N N . TYR A 1 327 ? -16.967 -5.868 -19.032 1.00 85.56 327 TYR A N 1
ATOM 2621 C CA . TYR A 1 327 ? -16.557 -6.108 -17.655 1.00 85.56 327 TYR A CA 1
ATOM 2622 C C . TYR A 1 327 ? -15.108 -5.687 -17.398 1.00 85.56 327 TYR A C 1
ATOM 2624 O O . TYR A 1 327 ? -14.866 -4.866 -16.516 1.00 85.56 327 TYR A O 1
ATOM 2632 N N . VAL A 1 328 ? -14.149 -6.172 -18.195 1.00 80.69 328 VAL A N 1
ATOM 2633 C CA . VAL A 1 328 ? -12.730 -5.863 -17.964 1.00 80.69 328 VAL A CA 1
ATOM 2634 C C . VAL A 1 328 ? -12.452 -4.367 -18.154 1.00 80.69 328 VAL A C 1
ATOM 2636 O O . VAL A 1 328 ? -11.733 -3.772 -17.355 1.00 80.69 328 VAL A O 1
ATOM 2639 N N . LEU A 1 329 ? -13.049 -3.735 -19.171 1.00 81.88 329 LEU A N 1
ATOM 2640 C CA . LEU A 1 329 ? -12.911 -2.291 -19.378 1.00 81.88 329 LEU A CA 1
ATOM 2641 C C . LEU A 1 329 ? -13.498 -1.483 -18.219 1.00 81.88 329 LEU A C 1
ATOM 2643 O O . LEU A 1 329 ? -12.903 -0.486 -17.832 1.00 81.88 329 LEU A O 1
ATOM 2647 N N . MET A 1 330 ? -14.631 -1.909 -17.650 1.00 83.81 330 MET A N 1
ATOM 2648 C CA . MET A 1 330 ? -15.205 -1.274 -16.462 1.00 83.81 330 MET A CA 1
ATOM 2649 C C . MET A 1 330 ? -14.275 -1.419 -15.256 1.00 83.81 330 MET A C 1
ATOM 2651 O O . MET A 1 330 ? -14.009 -0.428 -14.577 1.00 83.81 330 MET A O 1
ATOM 2655 N N . SER A 1 331 ? -13.749 -2.621 -15.003 1.00 78.69 331 SER A N 1
ATOM 2656 C CA . SER A 1 331 ? -12.802 -2.864 -13.909 1.00 78.69 331 SER A CA 1
ATOM 2657 C C . SER A 1 331 ? -11.555 -1.984 -14.014 1.00 78.69 331 SER A C 1
ATOM 2659 O O . SER A 1 331 ? -11.100 -1.459 -13.003 1.00 78.69 331 SER A O 1
ATOM 2661 N N . ASP A 1 332 ? -11.056 -1.756 -15.231 1.00 74.62 332 ASP A N 1
ATOM 2662 C CA . ASP A 1 332 ? -9.922 -0.868 -15.513 1.00 74.62 332 ASP A CA 1
ATOM 2663 C C . ASP A 1 332 ? -10.193 0.613 -15.176 1.00 74.62 332 ASP A C 1
ATOM 2665 O O . ASP A 1 332 ? -9.247 1.369 -14.963 1.00 74.62 332 ASP A O 1
ATOM 2669 N N . THR A 1 333 ? -11.460 1.049 -15.117 1.00 79.06 333 THR A N 1
ATOM 2670 C CA . THR A 1 333 ? -11.810 2.435 -14.736 1.00 79.06 333 THR A CA 1
ATOM 2671 C C . THR A 1 333 ? -11.800 2.680 -13.231 1.00 79.06 333 THR A C 1
ATOM 2673 O O . THR A 1 333 ? -11.881 3.829 -12.802 1.00 79.06 333 THR A O 1
ATOM 2676 N N . ILE A 1 334 ? -11.742 1.623 -12.418 1.00 77.88 334 ILE A N 1
ATOM 2677 C CA . ILE A 1 334 ? -11.836 1.737 -10.965 1.00 77.88 334 ILE A CA 1
ATOM 2678 C C . ILE A 1 334 ? -10.497 2.237 -10.424 1.00 77.88 334 ILE A C 1
ATOM 2680 O O . ILE A 1 334 ? -9.504 1.507 -10.397 1.00 77.88 334 ILE A O 1
ATOM 2684 N N . ASN A 1 335 ? -10.478 3.473 -9.932 1.00 76.56 335 ASN A N 1
ATOM 2685 C CA . ASN A 1 335 ? -9.350 3.989 -9.176 1.00 76.56 335 ASN A CA 1
ATOM 2686 C C . ASN A 1 335 ? -9.382 3.404 -7.758 1.00 76.56 335 ASN A C 1
ATOM 2688 O O . ASN A 1 335 ? -10.287 3.684 -6.972 1.00 76.56 335 ASN A O 1
ATOM 2692 N N . MET A 1 336 ? -8.384 2.580 -7.432 1.00 68.56 336 MET A N 1
ATOM 2693 C CA . MET A 1 336 ? -8.301 1.893 -6.142 1.00 68.56 336 MET A CA 1
ATOM 2694 C C . MET A 1 336 ? -8.141 2.852 -4.959 1.00 68.56 336 MET A C 1
ATOM 2696 O O . MET A 1 336 ? -8.799 2.674 -3.936 1.00 68.56 336 MET A O 1
ATOM 2700 N N . SER A 1 337 ? -7.305 3.882 -5.106 1.00 66.44 337 SER A N 1
ATOM 2701 C CA . SER A 1 337 ? -7.078 4.873 -4.049 1.00 66.44 337 SER A CA 1
ATOM 2702 C C . SER A 1 337 ? -8.381 5.602 -3.719 1.00 66.44 337 SER A C 1
ATOM 2704 O O . SER A 1 337 ? -8.793 5.655 -2.561 1.00 66.44 337 SER A O 1
ATOM 2706 N N . ASP A 1 338 ? -9.074 6.093 -4.748 1.00 77.25 338 ASP A N 1
ATOM 2707 C CA . ASP A 1 338 ? -10.349 6.787 -4.574 1.00 77.25 338 ASP A CA 1
ATOM 2708 C C . ASP A 1 338 ? -11.432 5.835 -4.039 1.00 77.25 338 ASP A C 1
ATOM 2710 O O . ASP A 1 338 ? -12.239 6.219 -3.194 1.00 77.25 338 ASP A O 1
ATOM 2714 N N . LEU A 1 339 ? -11.444 4.570 -4.478 1.00 81.88 339 LEU A N 1
ATOM 2715 C CA . LEU A 1 339 ? -12.369 3.551 -3.980 1.00 81.88 339 LEU A CA 1
ATOM 2716 C C . LEU A 1 339 ? -12.209 3.308 -2.474 1.00 81.88 339 LEU A C 1
ATOM 2718 O O . LEU A 1 339 ? -13.214 3.122 -1.781 1.00 81.88 339 LEU A O 1
ATOM 2722 N N . MET A 1 340 ? -10.981 3.299 -1.954 1.00 77.44 340 MET A N 1
ATOM 2723 C CA . MET A 1 340 ? -10.740 3.130 -0.518 1.00 77.44 340 MET A CA 1
ATOM 2724 C C . MET A 1 340 ? -11.255 4.331 0.281 1.00 77.44 340 MET A C 1
ATOM 2726 O O . MET A 1 340 ? -12.004 4.142 1.246 1.00 77.44 340 MET A O 1
ATOM 2730 N N . ASP A 1 341 ? -10.985 5.555 -0.176 1.00 79.38 341 ASP A N 1
ATOM 2731 C CA . ASP A 1 341 ? -11.525 6.782 0.429 1.00 79.38 341 ASP A CA 1
ATOM 2732 C C . ASP A 1 341 ? -13.065 6.809 0.407 1.00 79.38 341 ASP A C 1
ATOM 2734 O O . ASP A 1 341 ? -13.735 7.153 1.394 1.00 79.38 341 ASP A O 1
ATOM 2738 N N . GLU A 1 342 ? -13.656 6.414 -0.722 1.00 90.94 342 GLU A N 1
ATOM 2739 C CA . GLU A 1 342 ? -15.099 6.255 -0.870 1.00 90.94 342 GLU A CA 1
ATOM 2740 C C . GLU A 1 342 ? -15.650 5.221 0.120 1.00 90.94 342 GLU A C 1
ATOM 2742 O O . GLU A 1 342 ? -16.645 5.488 0.800 1.00 90.94 342 GLU A O 1
ATOM 2747 N N . THR A 1 343 ? -14.987 4.071 0.251 1.00 90.06 343 THR A N 1
ATOM 2748 C CA . THR A 1 343 ? -15.384 2.972 1.143 1.00 90.06 343 THR A CA 1
ATOM 2749 C C . THR A 1 343 ? -15.402 3.411 2.600 1.00 90.06 343 THR A C 1
ATOM 2751 O O . THR A 1 343 ? -16.391 3.186 3.302 1.00 90.06 343 THR A O 1
ATOM 2754 N N . GLU A 1 344 ? -14.369 4.116 3.061 1.00 87.38 344 GLU A N 1
ATOM 2755 C CA . GLU A 1 344 ? -14.334 4.656 4.421 1.00 87.38 344 GLU A CA 1
ATOM 2756 C C . GLU A 1 344 ? -15.477 5.647 4.681 1.00 87.38 344 GLU A C 1
ATOM 2758 O O . GLU A 1 344 ? -16.105 5.646 5.751 1.00 87.38 344 GLU A O 1
ATOM 2763 N N . LYS A 1 345 ? -15.779 6.500 3.694 1.00 92.44 345 LYS A N 1
ATOM 2764 C CA . LYS A 1 345 ? -16.889 7.453 3.777 1.00 92.44 345 LYS A CA 1
ATOM 2765 C C . LYS A 1 345 ? -18.233 6.731 3.850 1.00 92.44 345 LYS A C 1
ATOM 2767 O O . LYS A 1 345 ? -19.064 7.114 4.678 1.00 92.44 345 LYS A O 1
ATOM 2772 N N . ILE A 1 346 ? -18.444 5.709 3.022 1.00 95.50 346 ILE A N 1
ATOM 2773 C CA . ILE A 1 346 ? -19.662 4.889 3.007 1.00 95.50 346 ILE A CA 1
ATOM 2774 C C . ILE A 1 346 ? -19.812 4.153 4.343 1.00 95.50 346 ILE A C 1
ATOM 2776 O O . ILE A 1 346 ? -20.873 4.228 4.962 1.00 95.50 346 ILE A O 1
ATOM 2780 N N . GLU A 1 347 ? -18.747 3.523 4.847 1.00 93.75 347 GLU A N 1
ATOM 2781 C CA . GLU A 1 347 ? -18.754 2.843 6.145 1.00 93.75 347 GLU A CA 1
ATOM 2782 C C . GLU A 1 347 ? -19.140 3.810 7.275 1.00 93.75 347 GLU A C 1
ATOM 2784 O O . GLU A 1 347 ? -19.968 3.493 8.138 1.00 93.75 347 GLU A O 1
ATOM 2789 N N . ARG A 1 348 ? -18.558 5.016 7.280 1.00 92.06 348 ARG A N 1
ATOM 2790 C CA . ARG A 1 348 ? -18.875 6.043 8.275 1.00 92.06 348 ARG A CA 1
ATOM 2791 C C . ARG A 1 348 ? -20.356 6.417 8.231 1.00 92.06 348 ARG A C 1
ATOM 2793 O O . ARG A 1 348 ? -20.985 6.456 9.288 1.00 92.06 348 ARG A O 1
ATOM 2800 N N . LEU A 1 349 ? -20.904 6.663 7.042 1.00 94.25 349 LEU A N 1
ATOM 2801 C CA . LEU A 1 349 ? -22.312 7.021 6.865 1.00 94.25 349 LEU A CA 1
ATOM 2802 C C . LEU A 1 349 ? -23.251 5.875 7.271 1.00 94.25 349 LEU A C 1
ATOM 2804 O O . LEU A 1 349 ? -24.235 6.117 7.968 1.00 94.25 349 LEU A O 1
ATOM 2808 N N . ALA A 1 350 ? -22.929 4.630 6.909 1.00 95.12 350 ALA A N 1
ATOM 2809 C CA . ALA A 1 350 ? -23.676 3.448 7.334 1.00 95.12 350 ALA A CA 1
ATOM 2810 C C . ALA A 1 350 ? -23.697 3.326 8.868 1.00 95.12 350 ALA A C 1
ATOM 2812 O O . ALA A 1 350 ? -24.752 3.139 9.477 1.00 95.12 350 ALA A O 1
ATOM 2813 N N . ARG A 1 351 ? -22.550 3.528 9.527 1.00 93.88 351 ARG A N 1
ATOM 2814 C CA . ARG A 1 351 ? -22.460 3.512 10.994 1.00 93.88 351 ARG A CA 1
ATOM 2815 C C . ARG A 1 351 ? -23.263 4.636 11.645 1.00 93.88 351 ARG A C 1
ATOM 2817 O O . ARG A 1 351 ? -23.922 4.390 12.656 1.00 93.88 351 ARG A O 1
ATOM 2824 N N . GLU A 1 352 ? -23.190 5.853 11.106 1.00 93.00 352 GLU A N 1
ATOM 2825 C CA . GLU A 1 352 ? -23.953 7.016 11.584 1.00 93.00 352 GLU A CA 1
ATOM 2826 C C . GLU A 1 352 ? -25.462 6.763 11.485 1.00 93.00 352 GLU A C 1
ATOM 2828 O O . GLU A 1 352 ? -26.184 7.008 12.449 1.00 93.00 352 GLU A O 1
ATOM 2833 N N . GLN A 1 353 ? -25.922 6.189 10.373 1.00 94.75 353 GLN A N 1
ATOM 2834 C CA . GLN A 1 353 ? -27.321 5.819 10.159 1.00 94.75 353 GLN A CA 1
ATOM 2835 C C . GLN A 1 353 ? -27.801 4.725 11.128 1.00 94.75 353 GLN A C 1
ATOM 2837 O O . GLN A 1 353 ? -28.925 4.789 11.626 1.00 94.75 353 GLN A O 1
ATOM 2842 N N . LEU A 1 354 ? -26.962 3.725 11.414 1.00 96.19 354 LEU A N 1
ATOM 2843 C CA . LEU A 1 354 ? -27.315 2.598 12.288 1.00 96.19 354 LEU A CA 1
ATOM 2844 C C . LEU A 1 354 ? -27.186 2.909 13.792 1.00 96.19 354 LEU A C 1
ATOM 2846 O O . LEU A 1 354 ? -27.794 2.224 14.618 1.00 96.19 354 LEU A O 1
ATOM 2850 N N . SER A 1 355 ? -26.411 3.930 14.165 1.00 95.56 355 SER A N 1
ATOM 2851 C CA . SER A 1 355 ? -26.172 4.322 15.561 1.00 95.56 355 SER A CA 1
ATOM 2852 C C . SER A 1 355 ? -27.200 5.356 16.034 1.00 95.56 355 SER A C 1
ATOM 2854 O O . SER A 1 355 ? -26.924 6.552 16.081 1.00 95.56 355 SER A O 1
ATOM 2856 N N . THR A 1 356 ? -28.390 4.902 16.426 1.00 94.38 356 THR A N 1
ATOM 2857 C CA . THR A 1 356 ? -29.533 5.780 16.747 1.00 94.38 356 THR A CA 1
ATOM 2858 C C . THR A 1 356 ? -29.492 6.403 18.146 1.00 94.38 356 THR A C 1
ATOM 2860 O O . THR A 1 356 ? -30.272 7.307 18.444 1.00 94.38 356 THR A O 1
ATOM 2863 N N . THR A 1 357 ? -28.590 5.951 19.023 1.00 96.00 357 THR A N 1
ATOM 2864 C CA . THR A 1 357 ? -28.464 6.468 20.396 1.00 96.00 357 THR A CA 1
ATOM 2865 C C . THR A 1 357 ? -27.055 6.962 20.712 1.00 96.00 357 THR A C 1
ATOM 2867 O O . THR A 1 357 ? -26.049 6.409 20.263 1.00 96.00 357 THR A O 1
ATOM 2870 N N . THR A 1 358 ? -26.955 7.955 21.601 1.00 95.50 358 THR A N 1
ATOM 2871 C CA . THR A 1 358 ? -25.667 8.455 22.112 1.00 95.50 358 THR A CA 1
ATOM 2872 C C . THR A 1 358 ? -24.817 7.345 22.746 1.00 95.50 358 THR A C 1
ATOM 2874 O O . THR A 1 358 ? -23.590 7.383 22.657 1.00 95.50 358 THR A O 1
ATOM 2877 N N . THR A 1 359 ? -25.443 6.346 23.376 1.00 96.25 359 THR A N 1
ATOM 2878 C CA . THR A 1 359 ? -24.748 5.190 23.965 1.00 96.25 359 THR A CA 1
ATOM 2879 C C . THR A 1 359 ? -24.100 4.322 22.888 1.00 96.25 359 THR A C 1
ATOM 2881 O O . THR A 1 359 ? -22.911 4.028 22.998 1.00 96.25 359 THR A O 1
ATOM 2884 N N . GLN A 1 360 ? -24.823 3.986 21.815 1.00 96.50 360 GLN A N 1
ATOM 2885 C CA . GLN A 1 360 ? -24.279 3.219 20.685 1.00 96.50 360 GLN A CA 1
ATOM 2886 C C . GLN A 1 360 ? -23.096 3.939 20.027 1.00 96.50 360 GLN A C 1
ATOM 2888 O O . GLN A 1 360 ? -22.044 3.329 19.832 1.00 96.50 360 GLN A O 1
ATOM 2893 N N . ILE A 1 361 ? -23.221 5.252 19.793 1.00 95.25 361 ILE A N 1
ATOM 2894 C CA . ILE A 1 361 ? -22.137 6.087 19.246 1.00 95.25 361 ILE A CA 1
ATOM 2895 C C . ILE A 1 361 ? -20.902 6.045 20.159 1.00 95.25 361 ILE A C 1
ATOM 2897 O O . ILE A 1 361 ? -19.772 5.895 19.694 1.00 95.25 361 ILE A O 1
ATOM 2901 N N . ARG A 1 362 ? -21.093 6.163 21.480 1.00 95.50 362 ARG A N 1
ATOM 2902 C CA . ARG A 1 362 ? -19.991 6.111 22.454 1.00 95.50 362 ARG A CA 1
ATOM 2903 C C . ARG A 1 362 ? -19.294 4.752 22.469 1.00 95.50 362 ARG A C 1
ATOM 2905 O O . ARG A 1 362 ? -18.065 4.739 22.480 1.00 95.50 362 ARG A O 1
ATOM 2912 N N . ILE A 1 363 ? -20.048 3.650 22.440 1.00 96.06 363 ILE A N 1
ATOM 2913 C CA . ILE A 1 363 ? -19.494 2.289 22.362 1.00 96.06 363 ILE A CA 1
ATOM 2914 C C . ILE A 1 363 ? -18.685 2.137 21.073 1.00 96.06 363 ILE A C 1
ATOM 2916 O O . ILE A 1 363 ? -17.514 1.778 21.141 1.00 96.06 363 ILE A O 1
ATOM 2920 N N . GLY A 1 364 ? -19.258 2.507 19.922 1.00 93.31 364 GLY A N 1
ATOM 2921 C CA . GLY A 1 364 ? -18.572 2.415 18.630 1.00 93.31 364 GLY A CA 1
ATOM 2922 C C . GLY A 1 364 ? -17.295 3.259 18.563 1.00 93.31 364 GLY A C 1
ATOM 2923 O O . GLY A 1 364 ? -16.311 2.847 17.961 1.00 93.31 364 GLY A O 1
ATOM 2924 N N . ASN A 1 365 ? -17.261 4.418 19.223 1.00 93.75 365 ASN A N 1
ATOM 2925 C CA . ASN A 1 365 ? -16.037 5.213 19.325 1.00 93.75 365 ASN A CA 1
ATOM 2926 C C . ASN A 1 365 ? -14.974 4.557 20.215 1.00 93.75 365 ASN A C 1
ATOM 2928 O O . ASN A 1 365 ? -13.793 4.684 19.915 1.00 93.75 365 ASN A O 1
ATOM 2932 N N . CYS A 1 366 ? -15.356 3.908 21.321 1.00 94.56 366 CYS A N 1
ATOM 2933 C CA . CYS A 1 366 ? -14.402 3.163 22.154 1.00 94.56 366 CYS A CA 1
ATOM 2934 C C . CYS A 1 366 ? -13.847 1.943 21.411 1.00 94.56 366 CYS A C 1
ATOM 2936 O O . CYS A 1 366 ? -12.668 1.637 21.537 1.00 94.56 366 CYS A O 1
ATOM 2938 N N . ASP A 1 367 ? -14.683 1.297 20.606 1.00 92.56 367 ASP A N 1
ATOM 2939 C CA . ASP A 1 367 ? -14.299 0.171 19.764 1.00 92.56 367 ASP A CA 1
ATOM 2940 C C . ASP A 1 367 ? -13.276 0.561 18.690 1.00 92.56 367 ASP A C 1
ATOM 2942 O O . ASP A 1 367 ? -12.207 -0.036 18.617 1.00 92.56 367 ASP A O 1
ATOM 2946 N N . LYS A 1 368 ? -13.518 1.665 17.966 1.00 91.19 368 LYS A N 1
ATOM 2947 C CA . LYS A 1 368 ? -12.539 2.242 17.024 1.00 91.19 368 LYS A CA 1
ATOM 2948 C C . LYS A 1 368 ? -11.185 2.525 17.680 1.00 91.19 368 LYS A C 1
ATOM 2950 O O . LYS A 1 368 ? -10.144 2.236 17.105 1.00 91.19 368 LYS A O 1
ATOM 2955 N N . ASP A 1 369 ? -11.194 3.098 18.882 1.00 93.94 369 ASP A N 1
ATOM 2956 C CA . ASP A 1 369 ? -9.960 3.397 19.615 1.00 93.94 369 ASP A CA 1
ATOM 2957 C C . ASP A 1 369 ? -9.228 2.130 20.069 1.00 93.94 369 ASP A C 1
ATOM 2959 O O . ASP A 1 369 ? -8.002 2.101 20.080 1.00 93.94 369 ASP A O 1
ATOM 2963 N N . THR A 1 370 ? -9.978 1.085 20.421 1.00 92.75 370 THR A N 1
ATOM 2964 C CA . THR A 1 370 ? -9.427 -0.226 20.793 1.00 92.75 370 THR A CA 1
ATOM 2965 C C . THR A 1 370 ? -8.769 -0.894 19.592 1.00 92.75 370 THR A C 1
ATOM 2967 O O . THR A 1 370 ? -7.669 -1.418 19.720 1.00 92.75 370 THR A O 1
ATOM 2970 N N . HIS A 1 371 ? -9.391 -0.803 18.415 1.00 91.25 371 HIS A N 1
ATOM 2971 C CA . HIS A 1 371 ? -8.812 -1.296 17.169 1.00 91.25 371 HIS A CA 1
ATOM 2972 C C . HIS A 1 371 ? -7.512 -0.559 16.804 1.00 91.25 371 HIS A C 1
ATOM 2974 O O . HIS A 1 371 ? -6.508 -1.196 16.502 1.00 91.25 371 HIS A O 1
ATOM 2980 N N . LEU A 1 372 ? -7.473 0.775 16.923 1.00 93.25 372 LEU A N 1
ATOM 2981 C CA . LEU A 1 372 ? -6.231 1.528 16.702 1.00 93.25 372 LEU A CA 1
ATOM 2982 C C . LEU A 1 372 ? -5.129 1.152 17.705 1.00 93.25 372 LEU A C 1
ATOM 2984 O O . LEU A 1 372 ? -3.964 1.107 17.331 1.00 93.25 372 LEU A O 1
ATOM 2988 N N . LEU A 1 373 ? -5.474 0.877 18.969 1.00 94.69 373 LEU A N 1
ATOM 2989 C CA . LEU A 1 373 ? -4.512 0.393 19.966 1.00 94.69 373 LEU A CA 1
ATOM 2990 C C . LEU A 1 373 ? -3.992 -1.014 19.639 1.00 94.69 373 LEU A C 1
ATOM 2992 O O . LEU A 1 373 ? -2.807 -1.267 19.832 1.00 94.69 373 LEU A O 1
ATOM 2996 N N . GLN A 1 374 ? -4.846 -1.905 19.127 1.00 93.50 374 GLN A N 1
ATOM 2997 C CA . GLN A 1 374 ? -4.432 -3.222 18.636 1.00 93.50 374 GLN A CA 1
ATOM 2998 C C . GLN A 1 374 ? -3.406 -3.073 17.509 1.00 93.50 374 GLN A C 1
ATOM 3000 O O . GLN A 1 374 ? -2.289 -3.564 17.634 1.00 93.50 374 GLN A O 1
ATOM 3005 N N . LYS A 1 375 ? -3.729 -2.295 16.469 1.00 90.31 375 LYS A N 1
ATOM 3006 C CA . LYS A 1 375 ? -2.803 -2.057 15.352 1.00 90.31 375 LYS A CA 1
ATOM 3007 C C . LYS A 1 375 ? -1.518 -1.350 15.782 1.00 90.31 375 LYS A C 1
ATOM 3009 O O . LYS A 1 375 ? -0.443 -1.660 15.283 1.00 90.31 375 LYS A O 1
ATOM 3014 N N . LEU A 1 376 ? -1.605 -0.432 16.745 1.00 94.69 376 LEU A N 1
ATOM 3015 C CA . LEU A 1 376 ? -0.435 0.206 17.349 1.00 94.69 376 LEU A CA 1
ATOM 3016 C C . LEU A 1 376 ? 0.477 -0.823 18.041 1.00 94.69 376 LEU A C 1
ATOM 3018 O O . LEU A 1 376 ? 1.691 -0.748 17.886 1.00 94.69 376 LEU A O 1
ATOM 3022 N N . MET A 1 377 ? -0.096 -1.763 18.804 1.00 94.62 377 MET A N 1
ATOM 3023 C CA . MET A 1 377 ? 0.654 -2.829 19.483 1.00 94.62 377 MET A CA 1
ATOM 3024 C C . MET A 1 377 ? 1.331 -3.775 18.488 1.00 94.62 377 MET A C 1
ATOM 3026 O O . MET A 1 377 ? 2.468 -4.196 18.703 1.00 94.62 377 MET A O 1
ATOM 3030 N N . ASP A 1 378 ? 0.623 -4.113 17.414 1.00 87.44 378 ASP A N 1
ATOM 3031 C CA . ASP A 1 378 ? 1.093 -5.064 16.409 1.00 87.44 378 ASP A CA 1
ATOM 3032 C C . ASP A 1 378 ? 2.100 -4.443 15.428 1.00 87.44 378 ASP A C 1
ATOM 3034 O O . ASP A 1 378 ? 2.673 -5.162 14.613 1.00 87.44 378 ASP A O 1
ATOM 3038 N N . HIS A 1 379 ? 2.342 -3.129 15.525 1.00 86.81 379 HIS A N 1
ATOM 3039 C CA . HIS A 1 379 ? 3.101 -2.330 14.557 1.00 86.81 379 HIS A CA 1
ATOM 3040 C C . HIS A 1 379 ? 2.500 -2.395 13.147 1.00 86.81 379 HIS A C 1
ATOM 3042 O O . HIS A 1 379 ? 3.219 -2.396 12.149 1.00 86.81 379 HIS A O 1
ATOM 3048 N N . THR A 1 380 ? 1.163 -2.413 13.073 1.00 85.19 380 THR A N 1
ATOM 3049 C CA . THR A 1 380 ? 0.408 -2.581 11.828 1.00 85.19 380 THR A CA 1
ATOM 3050 C C . THR A 1 380 ? -0.392 -1.369 11.345 1.00 85.19 380 THR A C 1
ATOM 3052 O O . THR A 1 380 ? -1.131 -1.469 10.364 1.00 85.19 380 THR A O 1
ATOM 3055 N N . LEU A 1 381 ? -0.277 -0.215 12.009 1.00 83.44 381 LEU A N 1
ATOM 3056 C CA . LEU A 1 381 ? -0.880 1.027 11.517 1.00 83.44 381 LEU A CA 1
ATOM 3057 C C . LEU A 1 381 ? -0.251 1.445 10.185 1.00 83.44 381 LEU A C 1
ATOM 3059 O O . LEU A 1 381 ? 0.971 1.575 10.093 1.00 83.44 381 LEU A O 1
ATOM 3063 N N . ILE A 1 382 ? -1.100 1.750 9.204 1.00 83.00 382 ILE A N 1
ATOM 3064 C CA . ILE A 1 382 ? -0.694 2.548 8.041 1.00 83.00 382 ILE A CA 1
ATOM 3065 C C . ILE A 1 382 ? -0.619 4.033 8.427 1.00 83.00 382 ILE A C 1
ATOM 3067 O O . ILE A 1 382 ? -1.130 4.449 9.474 1.00 83.00 382 ILE A O 1
ATOM 3071 N N . GLU A 1 383 ? -0.015 4.857 7.574 1.00 83.62 383 GLU A N 1
ATOM 3072 C CA . GLU A 1 383 ? 0.227 6.276 7.856 1.00 83.62 383 GLU A CA 1
ATOM 3073 C C . GLU A 1 383 ? -1.056 7.034 8.250 1.00 83.62 383 GLU A C 1
ATOM 3075 O O . GLU A 1 383 ? -1.119 7.682 9.300 1.00 83.62 383 GLU A O 1
ATOM 3080 N N . GLN A 1 384 ? -2.131 6.869 7.473 1.00 83.06 384 GLN A N 1
ATOM 3081 C CA . GLN A 1 384 ? -3.423 7.508 7.744 1.00 83.06 384 GLN A CA 1
ATOM 3082 C C . GLN A 1 384 ? -4.022 7.106 9.097 1.00 83.06 384 GLN A C 1
ATOM 3084 O O . GLN A 1 384 ? -4.650 7.917 9.786 1.00 83.06 384 GLN A O 1
ATOM 3089 N N . GLU A 1 385 ? -3.818 5.863 9.525 1.00 88.44 385 GLU A N 1
ATOM 3090 C CA . GLU A 1 385 ? -4.294 5.384 10.819 1.00 88.44 385 GLU A CA 1
ATOM 3091 C C . GLU A 1 385 ? -3.449 5.908 11.972 1.00 88.44 385 GLU A C 1
ATOM 3093 O O . GLU A 1 385 ? -4.006 6.240 13.021 1.00 88.44 385 GLU A O 1
ATOM 3098 N N . TRP A 1 386 ? -2.138 6.063 11.777 1.00 94.00 386 TRP A N 1
ATOM 3099 C CA . TRP A 1 386 ? -1.290 6.767 12.731 1.00 94.00 386 TRP A CA 1
ATOM 3100 C C . TRP A 1 386 ? -1.731 8.226 12.896 1.00 94.00 386 TRP A C 1
ATOM 3102 O O . TRP A 1 386 ? -1.939 8.679 14.022 1.00 94.00 386 TRP A O 1
ATOM 3112 N N . LEU A 1 387 ? -1.981 8.953 11.802 1.00 91.75 387 LEU A N 1
ATOM 3113 C CA . LEU A 1 387 ? -2.487 10.331 11.869 1.00 91.75 387 LEU A CA 1
ATOM 3114 C C . LEU A 1 387 ? -3.846 10.410 12.586 1.00 91.75 387 LEU A C 1
ATOM 3116 O O . LEU A 1 387 ? -4.120 11.359 13.330 1.00 91.75 387 LEU A O 1
ATOM 3120 N N . ARG A 1 388 ? -4.715 9.407 12.400 1.00 92.00 388 ARG A N 1
ATOM 3121 C CA . ARG A 1 388 ? -5.977 9.281 13.152 1.00 92.00 388 ARG A CA 1
ATOM 3122 C C . ARG A 1 388 ? -5.727 8.998 14.628 1.00 92.00 388 ARG A C 1
ATOM 3124 O O . ARG A 1 388 ? -6.382 9.619 15.466 1.00 92.00 388 ARG A O 1
ATOM 3131 N N . TYR A 1 389 ? -4.809 8.092 14.950 1.00 94.94 389 TYR A N 1
ATOM 3132 C CA . TYR A 1 389 ? -4.413 7.785 16.320 1.00 94.94 389 TYR A CA 1
ATOM 3133 C C . TYR A 1 389 ? -3.891 9.036 17.032 1.00 94.94 389 TYR A C 1
ATOM 3135 O O . TYR A 1 389 ? -4.377 9.375 18.114 1.00 94.94 389 TYR A O 1
ATOM 3143 N N . ASP A 1 390 ? -2.972 9.767 16.398 1.00 93.94 390 ASP A N 1
ATOM 3144 C CA . ASP A 1 390 ? -2.347 10.973 16.940 1.00 93.94 390 ASP A CA 1
ATOM 3145 C C . ASP A 1 390 ? -3.392 12.053 17.263 1.00 93.94 390 ASP A C 1
ATOM 3147 O O . ASP A 1 390 ? -3.514 12.498 18.410 1.00 93.94 390 ASP A O 1
ATOM 3151 N N . LYS A 1 391 ? -4.293 12.342 16.311 1.00 95.12 391 LYS A N 1
ATOM 3152 C CA . LYS A 1 391 ? -5.443 13.248 16.517 1.00 95.12 391 LYS A CA 1
ATOM 3153 C C . LYS A 1 391 ? -6.364 12.805 17.660 1.00 95.12 391 LYS A C 1
ATOM 3155 O O . LYS A 1 391 ? -7.063 13.631 18.255 1.00 95.12 391 LYS A O 1
ATOM 3160 N N . ARG A 1 392 ? -6.398 11.508 17.976 1.00 94.00 392 ARG A N 1
ATOM 3161 C CA . ARG A 1 392 ? -7.284 10.906 18.982 1.00 94.00 392 ARG A CA 1
ATOM 3162 C C . ARG A 1 392 ? -6.598 10.597 20.309 1.00 94.00 392 ARG A C 1
ATOM 3164 O O . ARG A 1 392 ? -7.293 10.145 21.218 1.00 94.00 392 ARG A O 1
ATOM 3171 N N . GLN A 1 393 ? -5.319 10.921 20.508 1.00 91.44 393 GLN A N 1
ATOM 3172 C CA . GLN A 1 393 ? -4.594 10.610 21.753 1.00 91.44 393 GLN A CA 1
ATOM 3173 C C . GLN A 1 393 ? -5.335 11.050 23.028 1.00 91.44 393 GLN A C 1
ATOM 3175 O O . GLN A 1 393 ? -5.421 10.292 23.996 1.00 91.44 393 GLN A O 1
ATOM 3180 N N . LYS A 1 394 ? -5.951 12.242 23.037 1.00 91.75 394 LYS A N 1
ATOM 3181 C CA . LYS A 1 394 ? -6.773 12.723 24.172 1.00 91.75 394 LYS A CA 1
ATOM 3182 C C . LYS A 1 394 ? -8.030 11.872 24.407 1.00 91.75 394 LYS A C 1
ATOM 3184 O O . LYS A 1 394 ? -8.447 11.648 25.544 1.00 91.75 394 LYS A O 1
ATOM 3189 N N . ALA A 1 395 ? -8.664 11.395 23.339 1.00 92.06 395 ALA A N 1
ATOM 3190 C CA . ALA A 1 395 ? -9.823 10.512 23.431 1.00 92.06 395 ALA A CA 1
ATOM 3191 C C . ALA A 1 395 ? -9.415 9.109 23.914 1.00 92.06 395 ALA A C 1
ATOM 3193 O O . ALA A 1 395 ? -10.110 8.532 24.752 1.00 92.06 395 ALA A O 1
ATOM 3194 N N . ILE A 1 396 ? -8.281 8.597 23.433 1.00 91.81 396 ILE A N 1
ATOM 3195 C CA . ILE A 1 396 ? -7.731 7.280 23.778 1.00 91.81 396 ILE A CA 1
ATOM 3196 C C . ILE A 1 396 ? -7.276 7.251 25.241 1.00 91.81 396 ILE A C 1
ATOM 3198 O O . ILE A 1 396 ? -7.735 6.416 26.014 1.00 91.81 396 ILE A O 1
ATOM 3202 N N . SER A 1 397 ? -6.486 8.233 25.678 1.00 88.38 397 SER A N 1
ATOM 3203 C CA . SER A 1 397 ? -6.085 8.385 27.090 1.00 88.38 397 SER A CA 1
ATOM 3204 C C . SER A 1 397 ? -7.270 8.556 28.053 1.00 88.38 397 SER A C 1
ATOM 3206 O O . SER A 1 397 ? -7.164 8.239 29.236 1.00 88.38 397 SER A O 1
ATOM 3208 N N . SER A 1 398 ? -8.428 9.014 27.562 1.00 90.00 398 SER A N 1
ATOM 3209 C CA . SER A 1 398 ? -9.661 9.138 28.350 1.00 90.00 398 SER A CA 1
ATOM 3210 C C . SER A 1 398 ? -10.639 7.963 28.200 1.00 90.00 398 SER A C 1
ATOM 3212 O O . SER A 1 398 ? -11.722 8.014 28.796 1.00 90.00 398 SER A O 1
ATOM 3214 N N . LEU A 1 399 ? -10.268 6.884 27.492 1.00 90.38 399 LEU A N 1
ATOM 3215 C CA . LEU A 1 399 ? -10.989 5.600 27.480 1.00 90.38 399 LEU A CA 1
ATOM 3216 C C . LEU A 1 399 ? -11.482 5.151 28.869 1.00 90.38 399 LEU A C 1
ATOM 3218 O O . LEU A 1 399 ? -12.682 4.888 28.979 1.00 90.38 399 LEU A O 1
ATOM 3222 N N . PRO A 1 400 ? -10.668 5.162 29.949 1.00 87.81 400 PRO A N 1
ATOM 3223 C CA . PRO A 1 400 ? -11.140 4.846 31.308 1.00 87.81 400 PRO A CA 1
ATOM 3224 C C . PRO A 1 400 ? -12.420 5.590 31.708 1.00 87.81 400 PRO A C 1
ATOM 3226 O O . PRO A 1 400 ? -13.389 5.013 32.201 1.00 87.81 400 PRO A O 1
ATOM 3229 N N . ASN A 1 401 ? -12.423 6.906 31.495 1.00 90.25 401 ASN A N 1
ATOM 3230 C CA . ASN A 1 401 ? -13.535 7.775 31.865 1.00 90.25 401 ASN A CA 1
ATOM 3231 C C . ASN A 1 401 ? -14.739 7.564 30.946 1.00 90.25 401 ASN A C 1
ATOM 3233 O O . ASN A 1 401 ? -15.882 7.679 31.387 1.00 90.25 401 ASN A O 1
ATOM 3237 N N . ARG A 1 402 ? -14.498 7.261 29.670 1.00 93.38 402 ARG A N 1
ATOM 3238 C CA . ARG A 1 402 ? -15.553 6.986 28.690 1.00 93.38 402 ARG A CA 1
ATOM 3239 C C . ARG A 1 402 ? -16.261 5.665 28.973 1.00 93.38 402 ARG A C 1
ATOM 3241 O O . ARG A 1 402 ? -17.483 5.634 28.891 1.00 93.38 402 ARG A O 1
ATOM 3248 N N . LEU A 1 403 ? -15.525 4.634 29.384 1.00 92.56 403 LEU A N 1
ATOM 3249 C CA . LEU A 1 403 ? -16.078 3.353 29.834 1.00 92.56 403 LEU A CA 1
ATOM 3250 C C . LEU A 1 403 ? -16.923 3.522 31.104 1.00 92.56 403 LEU A C 1
ATOM 3252 O O . LEU A 1 403 ? -18.066 3.076 31.139 1.00 92.56 403 LEU A O 1
ATOM 3256 N N . ARG A 1 404 ? -16.447 4.295 32.091 1.00 92.75 404 ARG A N 1
ATOM 3257 C CA . ARG A 1 404 ? -17.256 4.636 33.279 1.00 92.75 404 ARG A CA 1
ATOM 3258 C C . ARG A 1 404 ? -18.566 5.341 32.926 1.00 92.75 404 ARG A C 1
ATOM 3260 O O . ARG A 1 404 ? -19.607 5.027 33.494 1.00 92.75 404 ARG A O 1
ATOM 3267 N N . LYS A 1 405 ? -18.548 6.253 31.947 1.00 93.81 405 LYS A N 1
ATOM 3268 C CA . LYS A 1 405 ? -19.764 6.915 31.426 1.00 93.81 405 LYS A CA 1
ATOM 3269 C C . LYS A 1 405 ? -20.723 5.964 30.697 1.00 93.81 405 LYS A C 1
ATOM 3271 O O . LYS A 1 405 ? -21.861 6.355 30.452 1.00 93.81 405 LYS A O 1
ATOM 3276 N N . LEU A 1 406 ? -20.272 4.764 30.336 1.00 94.38 406 LEU A N 1
ATOM 3277 C CA . LEU A 1 406 ? -21.084 3.675 29.787 1.00 94.38 406 LEU A CA 1
ATOM 3278 C C . LEU A 1 406 ? -21.565 2.698 30.877 1.00 94.38 406 LEU A C 1
ATOM 3280 O O . LEU A 1 406 ? -22.167 1.683 30.554 1.00 94.38 406 LEU A O 1
ATOM 3284 N N . GLY A 1 407 ? -21.322 2.996 32.159 1.00 92.50 407 GLY A N 1
ATOM 3285 C CA . GLY A 1 407 ? -21.786 2.176 33.281 1.00 92.50 407 GLY A CA 1
ATOM 3286 C C . GLY A 1 407 ? -20.914 0.955 33.574 1.00 92.50 407 GLY A C 1
ATOM 3287 O O . GLY A 1 407 ? -21.344 0.068 34.306 1.00 92.50 407 GLY A O 1
ATOM 3288 N N . VAL A 1 408 ? -19.696 0.901 33.027 1.00 91.62 408 VAL A N 1
ATOM 3289 C CA . VAL A 1 408 ? -18.758 -0.204 33.246 1.00 91.62 408 VAL A CA 1
ATOM 3290 C C . VAL A 1 408 ? -17.450 0.256 33.875 1.00 91.62 408 VAL A C 1
ATOM 3292 O O . VAL A 1 408 ? -16.951 1.352 33.610 1.00 91.62 408 VAL A O 1
ATOM 3295 N N . ASN A 1 409 ? -16.869 -0.610 34.703 1.00 88.56 409 ASN A N 1
ATOM 3296 C CA . ASN A 1 409 ? -15.536 -0.386 35.242 1.00 88.56 409 ASN A CA 1
ATOM 3297 C C . ASN A 1 409 ? -14.490 -0.749 34.182 1.00 88.56 409 ASN A C 1
ATOM 3299 O O . ASN A 1 409 ? -14.612 -1.803 33.559 1.00 88.56 409 ASN A O 1
ATOM 3303 N N . PRO A 1 410 ? -13.482 0.105 33.956 1.00 83.88 410 PRO A N 1
ATOM 3304 C CA . PRO A 1 410 ? -12.407 -0.235 33.042 1.00 83.88 410 PRO A CA 1
ATOM 3305 C C . PRO A 1 410 ? -11.481 -1.321 33.627 1.00 83.88 410 PRO A C 1
ATOM 3307 O O . PRO A 1 410 ? -11.505 -1.533 34.844 1.00 83.88 410 PRO A O 1
ATOM 3310 N N . PRO A 1 411 ? -10.628 -1.948 32.793 1.00 80.75 411 PRO A N 1
ATOM 3311 C CA . PRO A 1 411 ? -9.600 -2.883 33.255 1.00 80.75 411 PRO A CA 1
ATOM 3312 C C . PRO A 1 411 ? -8.703 -2.272 34.345 1.00 80.75 411 PRO A C 1
ATOM 3314 O O . PRO A 1 411 ? -8.440 -1.067 34.348 1.00 80.75 411 PRO A O 1
ATOM 3317 N N . SER A 1 412 ? -8.219 -3.090 35.283 1.00 74.25 412 SER A N 1
ATOM 3318 C CA . SER A 1 412 ? -7.387 -2.639 36.416 1.00 74.25 412 SER A CA 1
ATOM 3319 C C . SER A 1 412 ? -6.020 -2.091 35.987 1.00 74.25 412 SER A C 1
ATOM 3321 O O . SER A 1 412 ? -5.480 -1.205 36.646 1.00 74.25 412 SER A O 1
ATOM 3323 N N . SER A 1 413 ? -5.504 -2.541 34.844 1.00 70.31 413 SER A N 1
ATOM 3324 C CA . SER A 1 413 ? -4.237 -2.134 34.213 1.00 70.31 413 SER A CA 1
ATOM 3325 C C . SER A 1 413 ? -4.215 -0.686 33.697 1.00 70.31 413 SER A C 1
ATOM 3327 O O . SER A 1 413 ? -3.215 -0.212 33.158 1.00 70.31 413 SER A O 1
ATOM 3329 N N . ILE A 1 414 ? -5.294 0.071 33.890 1.00 68.62 414 ILE A N 1
ATOM 3330 C CA . ILE A 1 414 ? -5.457 1.404 33.312 1.00 68.62 414 ILE A CA 1
ATOM 3331 C C . ILE A 1 414 ? -4.534 2.481 33.884 1.00 68.62 414 ILE A C 1
ATOM 3333 O O . ILE A 1 414 ? -4.265 3.476 33.214 1.00 68.62 414 ILE A O 1
ATOM 3337 N N . SER A 1 415 ? -4.033 2.295 35.107 1.00 68.56 415 SER A N 1
ATOM 3338 C CA . SER A 1 415 ? -3.040 3.193 35.709 1.00 68.56 415 SER A CA 1
ATOM 3339 C C . SER A 1 415 ? -1.682 3.119 35.010 1.00 68.56 415 SER A C 1
ATOM 3341 O O . SER A 1 415 ? -0.915 4.074 35.080 1.00 68.56 415 SER A O 1
ATOM 3343 N N . GLU A 1 416 ? -1.397 2.019 34.308 1.00 78.00 416 GLU A N 1
ATOM 3344 C CA . GLU A 1 416 ? -0.143 1.798 33.580 1.00 78.00 416 GLU A CA 1
ATOM 3345 C C . GLU A 1 416 ? -0.248 2.177 32.096 1.00 78.00 416 GLU A C 1
ATOM 3347 O O . GLU A 1 416 ? 0.732 2.055 31.369 1.00 78.00 416 GLU A O 1
ATOM 3352 N N . MET A 1 417 ? -1.400 2.685 31.634 1.00 78.94 417 MET A N 1
ATOM 3353 C CA . MET A 1 417 ? -1.668 2.943 30.213 1.00 78.94 417 MET A CA 1
ATOM 3354 C C . MET A 1 417 ? -0.577 3.816 29.565 1.00 78.94 417 MET A C 1
ATOM 3356 O O . MET A 1 417 ? -0.050 3.470 28.514 1.00 78.94 417 MET A O 1
ATOM 3360 N N . GLY A 1 418 ? -0.154 4.903 30.215 1.00 80.81 418 GLY A N 1
ATOM 3361 C CA . GLY A 1 418 ? 0.923 5.747 29.681 1.00 80.81 418 GLY A CA 1
ATOM 3362 C C . GLY A 1 418 ? 2.253 5.005 29.491 1.00 80.81 418 GLY A C 1
ATOM 3363 O O . GLY A 1 418 ? 2.943 5.235 28.506 1.00 80.81 418 GLY A O 1
ATOM 3364 N N . ILE A 1 419 ? 2.587 4.082 30.396 1.00 85.50 419 ILE A N 1
ATOM 3365 C CA . ILE A 1 419 ? 3.838 3.311 30.362 1.00 85.50 419 ILE A CA 1
ATOM 3366 C C . ILE A 1 419 ? 3.756 2.196 29.314 1.00 85.50 419 ILE A C 1
ATOM 3368 O O . ILE A 1 419 ? 4.705 1.993 28.565 1.00 85.50 419 ILE A O 1
ATOM 3372 N N . ILE A 1 420 ? 2.617 1.499 29.245 1.00 89.94 420 ILE A N 1
ATOM 3373 C CA . ILE A 1 420 ? 2.391 0.384 28.318 1.00 89.94 420 ILE A CA 1
ATOM 3374 C C . ILE A 1 420 ? 2.456 0.867 26.866 1.00 89.94 420 ILE A C 1
ATOM 3376 O O . ILE A 1 420 ? 3.084 0.219 26.036 1.00 89.94 420 ILE A O 1
ATOM 3380 N N . TRP A 1 421 ? 1.831 2.007 26.555 1.00 93.06 421 TRP A N 1
ATOM 3381 C CA . TRP A 1 421 ? 1.650 2.443 25.168 1.00 93.06 421 TRP A CA 1
ATOM 3382 C C . TRP A 1 421 ? 2.767 3.342 24.629 1.00 93.06 421 TRP A C 1
ATOM 3384 O O . TRP A 1 421 ? 2.918 3.414 23.411 1.00 93.06 421 TRP A O 1
ATOM 3394 N N . SER A 1 422 ? 3.557 4.007 25.487 1.00 94.81 422 SER A N 1
ATOM 3395 C CA . SER A 1 422 ? 4.592 4.956 25.029 1.00 94.81 422 SER A CA 1
ATOM 3396 C C . SER A 1 422 ? 5.577 4.339 24.033 1.00 94.81 422 SER A C 1
ATOM 3398 O O . SER A 1 422 ? 5.749 4.935 22.975 1.00 94.81 422 SER A O 1
ATOM 3400 N N . PRO A 1 423 ? 6.165 3.146 24.267 1.00 95.94 423 PRO A N 1
ATOM 3401 C CA . PRO A 1 423 ? 7.137 2.587 23.325 1.00 95.94 423 PRO A CA 1
ATOM 3402 C C . PRO A 1 423 ? 6.561 2.341 21.925 1.00 95.94 423 PRO A C 1
ATOM 3404 O O . PRO A 1 423 ? 7.236 2.587 20.929 1.00 95.94 423 PRO A O 1
ATOM 3407 N N . PHE A 1 424 ? 5.297 1.913 21.840 1.00 95.50 424 PHE A N 1
ATOM 3408 C CA . PHE A 1 424 ? 4.616 1.732 20.557 1.00 95.50 424 PHE A CA 1
ATOM 3409 C C . PHE A 1 424 ? 4.337 3.073 19.871 1.00 95.50 424 PHE A C 1
ATOM 3411 O O . PHE A 1 424 ? 4.535 3.211 18.672 1.00 95.50 424 PHE A O 1
ATOM 3418 N N . GLN A 1 425 ? 3.927 4.099 20.622 1.00 96.69 425 GLN A N 1
ATOM 3419 C CA . GLN A 1 425 ? 3.750 5.447 20.069 1.00 96.69 425 GLN A CA 1
ATOM 3420 C C . GLN A 1 425 ? 5.070 6.035 19.567 1.00 96.69 425 GLN A C 1
ATOM 3422 O O . GLN A 1 425 ? 5.102 6.690 18.529 1.00 96.69 425 GLN A O 1
ATOM 3427 N N . ASP A 1 426 ? 6.152 5.830 20.314 1.00 96.75 426 ASP A N 1
ATOM 3428 C CA . ASP A 1 426 ? 7.463 6.378 19.988 1.00 96.75 426 ASP A CA 1
ATOM 3429 C C . ASP A 1 426 ? 8.025 5.747 18.707 1.00 96.75 426 ASP A C 1
ATOM 3431 O O . ASP A 1 426 ? 8.658 6.450 17.924 1.00 96.75 426 ASP A O 1
ATOM 3435 N N . PHE A 1 427 ? 7.694 4.480 18.420 1.00 95.81 427 PHE A N 1
ATOM 3436 C CA . PHE A 1 427 ? 8.007 3.838 17.140 1.00 95.81 427 PHE A CA 1
ATOM 3437 C C . PHE A 1 427 ? 7.446 4.643 15.961 1.00 95.81 427 PHE A C 1
ATOM 3439 O O . PHE A 1 427 ? 8.197 5.048 15.075 1.00 95.81 427 PHE A O 1
ATOM 3446 N N . TYR A 1 428 ? 6.152 4.962 15.987 1.00 95.69 428 TYR A N 1
ATOM 3447 C CA . TYR A 1 428 ? 5.509 5.704 14.903 1.00 95.69 428 TYR A CA 1
ATOM 3448 C C . TYR A 1 428 ? 5.903 7.185 14.849 1.00 95.69 428 TYR A C 1
ATOM 3450 O O . TYR A 1 428 ? 6.053 7.735 13.760 1.00 95.69 428 TYR A O 1
ATOM 3458 N N . LYS A 1 429 ? 6.146 7.841 15.993 1.00 96.69 429 LYS A N 1
ATOM 3459 C CA . LYS A 1 429 ? 6.700 9.212 16.011 1.00 96.69 429 LYS A CA 1
ATOM 3460 C C . LYS A 1 429 ? 8.077 9.269 15.344 1.00 96.69 429 LYS A C 1
ATOM 3462 O O . LYS A 1 429 ? 8.355 10.200 14.585 1.00 96.69 429 LYS A O 1
ATOM 3467 N N . SER A 1 430 ? 8.9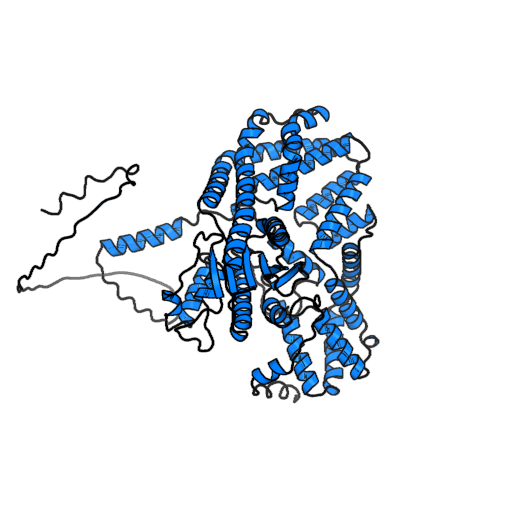34 8.283 15.611 1.00 95.31 430 SER A N 1
ATOM 3468 C CA . SER A 1 430 ? 10.236 8.178 14.951 1.00 95.31 430 SER A CA 1
ATOM 3469 C C . SER A 1 430 ? 10.081 7.855 13.464 1.00 95.31 430 SER A C 1
ATOM 3471 O O . SER A 1 430 ? 10.725 8.513 12.655 1.00 95.31 430 SER A O 1
ATOM 3473 N N . ALA A 1 431 ? 9.188 6.935 13.083 1.00 93.44 431 ALA A N 1
ATOM 3474 C CA . ALA A 1 431 ? 8.913 6.620 11.676 1.00 93.44 431 ALA A CA 1
ATOM 3475 C C . ALA A 1 431 ? 8.432 7.848 10.875 1.00 93.44 431 ALA A C 1
ATOM 3477 O O . ALA A 1 431 ? 8.916 8.092 9.775 1.00 93.44 431 ALA A O 1
ATOM 3478 N N . MET A 1 432 ? 7.562 8.679 11.457 1.00 95.50 432 MET A N 1
ATOM 3479 C CA . MET A 1 432 ? 7.132 9.954 10.863 1.00 95.50 432 MET A CA 1
ATOM 3480 C C . MET A 1 432 ? 8.276 10.955 10.697 1.00 95.50 432 MET A C 1
ATOM 3482 O O . MET A 1 432 ? 8.368 11.646 9.684 1.00 95.50 432 MET A O 1
ATOM 3486 N N . THR A 1 433 ? 9.157 11.040 11.695 1.00 96.81 433 THR A N 1
ATOM 3487 C CA . THR A 1 433 ? 10.341 11.907 11.625 1.00 96.81 433 THR A CA 1
ATOM 3488 C C . THR A 1 433 ? 11.249 11.469 10.472 1.00 96.81 433 THR A C 1
ATOM 3490 O O . THR A 1 433 ? 11.641 12.306 9.655 1.00 96.81 433 THR A O 1
ATOM 3493 N N . ARG A 1 434 ? 11.472 10.151 10.342 1.00 96.44 434 ARG A N 1
ATOM 3494 C CA . ARG A 1 434 ? 12.211 9.543 9.228 1.00 96.44 434 ARG A CA 1
ATOM 3495 C C . ARG A 1 434 ? 11.586 9.896 7.876 1.00 96.44 434 ARG A C 1
ATOM 3497 O O . ARG A 1 434 ? 12.320 10.316 6.986 1.00 96.44 434 ARG A O 1
ATOM 3504 N N . SER A 1 435 ? 10.255 9.825 7.724 1.00 96.50 435 SER A N 1
ATOM 3505 C CA . SER A 1 435 ? 9.556 10.217 6.480 1.00 96.50 435 SER A CA 1
ATOM 3506 C C . SER A 1 435 ? 9.935 11.633 6.024 1.00 96.50 435 SER A C 1
ATOM 3508 O O . SER A 1 435 ? 10.384 11.829 4.892 1.00 96.50 435 SER A O 1
ATOM 3510 N N . HIS A 1 436 ? 9.834 12.621 6.921 1.00 97.44 436 HIS A N 1
ATOM 3511 C CA . HIS A 1 436 ? 10.199 14.012 6.621 1.00 97.44 436 HIS A CA 1
ATOM 3512 C C . HIS A 1 436 ? 11.690 14.164 6.274 1.00 97.44 436 HIS A C 1
ATOM 3514 O O . HIS A 1 436 ? 12.068 14.907 5.361 1.00 97.44 436 HIS A O 1
ATOM 3520 N N . THR A 1 437 ? 12.569 13.458 6.990 1.00 97.62 437 THR A N 1
ATOM 3521 C CA . THR A 1 437 ? 14.009 13.479 6.709 1.00 97.62 437 THR A CA 1
ATOM 3522 C C . THR A 1 437 ? 14.340 12.858 5.355 1.00 97.62 437 THR A C 1
ATOM 3524 O O . THR A 1 437 ? 15.140 13.450 4.624 1.00 97.62 437 THR A O 1
ATOM 3527 N N . MET A 1 438 ? 13.689 11.759 4.973 1.00 97.62 438 MET A N 1
ATOM 3528 C CA . MET A 1 438 ? 13.859 11.127 3.663 1.00 97.62 438 MET A CA 1
ATOM 3529 C C . MET A 1 438 ? 13.461 12.068 2.522 1.00 97.62 438 MET A C 1
ATOM 3531 O O . MET A 1 438 ? 14.268 12.304 1.616 1.00 97.62 438 MET A O 1
ATOM 3535 N N . ALA A 1 439 ? 12.281 12.697 2.603 1.00 97.38 439 ALA A N 1
ATOM 3536 C CA . ALA A 1 439 ? 11.831 13.686 1.616 1.00 97.38 439 ALA A CA 1
ATOM 3537 C C . ALA A 1 439 ? 12.825 14.851 1.473 1.00 97.38 439 ALA A C 1
ATOM 3539 O O . ALA A 1 439 ? 13.208 15.246 0.364 1.00 97.38 439 ALA A O 1
ATOM 3540 N N . ARG A 1 440 ? 13.303 15.380 2.607 1.00 97.06 440 ARG A N 1
ATOM 3541 C CA . ARG A 1 440 ? 14.278 16.476 2.657 1.00 97.06 440 ARG A CA 1
ATOM 3542 C C . ARG A 1 440 ? 15.638 16.072 2.085 1.00 97.06 440 ARG A C 1
ATOM 3544 O O . ARG A 1 440 ? 16.220 16.843 1.317 1.00 97.06 440 ARG A O 1
ATOM 3551 N N . LYS A 1 441 ? 16.175 14.901 2.450 1.00 96.81 441 LYS A N 1
ATOM 3552 C CA . LYS A 1 441 ? 17.462 14.406 1.932 1.00 96.81 441 LYS A CA 1
ATOM 3553 C C . LYS A 1 441 ? 17.379 14.194 0.422 1.00 96.81 441 LYS A C 1
ATOM 3555 O O . LYS A 1 441 ? 18.236 14.727 -0.282 1.00 96.81 441 LYS A O 1
ATOM 3560 N N . LEU A 1 442 ? 16.323 13.552 -0.084 1.00 96.75 442 LEU A N 1
ATOM 3561 C CA . LEU A 1 442 ? 16.119 13.384 -1.525 1.00 96.75 442 LEU A CA 1
ATOM 3562 C C . LEU A 1 442 ? 16.034 14.731 -2.256 1.00 96.75 442 LEU A C 1
ATOM 3564 O O . LEU A 1 442 ? 16.773 14.950 -3.215 1.00 96.75 442 LEU A O 1
ATOM 3568 N N . SER A 1 443 ? 15.204 15.662 -1.778 1.00 95.62 443 SER A N 1
ATOM 3569 C CA . SER A 1 443 ? 15.038 16.994 -2.391 1.00 95.62 443 SER A CA 1
ATOM 3570 C C . SER A 1 443 ? 16.359 17.764 -2.477 1.00 95.62 443 SER A C 1
ATOM 3572 O O . SER A 1 443 ? 16.697 18.370 -3.499 1.00 95.62 443 SER A O 1
ATOM 3574 N N . ASN A 1 444 ? 17.166 17.701 -1.415 1.00 94.88 444 ASN A N 1
ATOM 3575 C CA . ASN A 1 444 ? 18.482 18.335 -1.371 1.00 94.88 444 ASN A CA 1
ATOM 3576 C C . ASN A 1 444 ? 19.492 17.692 -2.333 1.00 94.88 444 ASN A C 1
ATOM 3578 O O . ASN A 1 444 ? 20.404 18.374 -2.800 1.00 94.88 444 ASN A O 1
ATOM 3582 N N . ARG A 1 445 ? 19.367 16.392 -2.621 1.00 94.06 445 ARG A N 1
ATOM 3583 C CA . ARG A 1 445 ? 20.214 15.700 -3.605 1.00 94.06 445 ARG A CA 1
ATOM 3584 C C . ARG A 1 445 ? 19.772 16.029 -5.018 1.00 94.06 445 ARG A C 1
ATOM 3586 O O . ARG A 1 445 ? 20.596 16.424 -5.835 1.00 94.06 445 ARG A O 1
ATOM 3593 N N . LEU A 1 446 ? 18.473 15.946 -5.275 1.00 93.94 446 LEU A N 1
ATOM 3594 C CA . LEU A 1 446 ? 17.886 16.180 -6.587 1.00 93.94 446 LEU A CA 1
ATOM 3595 C C . LEU A 1 446 ? 18.060 17.631 -7.064 1.00 93.94 446 LEU A C 1
ATOM 3597 O O . LEU A 1 446 ? 18.262 17.865 -8.252 1.00 93.94 446 LEU A O 1
ATOM 3601 N N . SER A 1 447 ? 18.061 18.607 -6.150 1.00 92.88 447 SER A N 1
ATOM 3602 C CA . SER A 1 447 ? 18.368 20.011 -6.479 1.00 92.88 447 SER A CA 1
ATOM 3603 C C . SER A 1 447 ? 19.834 20.253 -6.859 1.00 92.88 447 SER A C 1
ATOM 3605 O O . SER A 1 447 ? 20.121 21.176 -7.616 1.00 92.88 447 SER A O 1
ATOM 3607 N N . LYS A 1 448 ? 20.764 19.427 -6.361 1.00 92.25 448 LYS A N 1
ATOM 3608 C CA . LYS A 1 448 ? 22.202 19.503 -6.678 1.00 92.25 448 LYS A CA 1
ATOM 3609 C C . LYS A 1 448 ? 22.605 18.616 -7.856 1.00 92.25 448 LYS A C 1
ATOM 3611 O O . LYS A 1 448 ? 23.684 18.803 -8.413 1.00 92.25 448 LYS A O 1
ATOM 3616 N N . ALA A 1 449 ? 21.775 17.638 -8.204 1.00 90.31 449 ALA A N 1
ATOM 3617 C CA . ALA A 1 449 ? 22.024 16.722 -9.302 1.00 90.31 449 ALA A CA 1
ATOM 3618 C C . ALA A 1 449 ? 21.750 17.392 -10.658 1.00 90.31 449 ALA A C 1
ATOM 3620 O O . ALA A 1 449 ? 20.866 18.238 -10.798 1.00 90.31 449 ALA A O 1
ATOM 3621 N N . SER A 1 450 ? 22.480 16.965 -11.690 1.00 89.75 450 SER A N 1
ATOM 3622 C CA . SER A 1 450 ? 22.255 17.402 -13.076 1.00 89.75 450 SER A CA 1
ATOM 3623 C C . SER A 1 450 ? 20.990 16.802 -13.704 1.00 89.75 450 SER A C 1
ATOM 3625 O O . SER A 1 450 ? 20.570 17.236 -14.775 1.00 89.75 450 SER A O 1
ATOM 3627 N N . THR A 1 451 ? 20.374 15.813 -13.051 1.00 92.69 451 THR A N 1
ATOM 3628 C CA . THR A 1 451 ? 19.142 15.169 -13.510 1.00 92.69 451 THR A CA 1
ATOM 3629 C C . THR A 1 451 ? 17.890 15.865 -12.990 1.00 92.69 451 THR A C 1
ATOM 3631 O O . THR A 1 451 ? 17.884 16.475 -11.920 1.00 92.69 451 THR A O 1
ATOM 3634 N N . GLN A 1 452 ? 16.806 15.761 -13.758 1.00 94.25 452 GLN A N 1
ATOM 3635 C CA . GLN A 1 452 ? 15.467 16.173 -13.339 1.00 94.25 452 GLN A CA 1
ATOM 3636 C C . GLN A 1 452 ? 14.654 15.015 -12.738 1.00 94.25 452 GLN A C 1
ATOM 3638 O O . GLN A 1 452 ? 13.570 15.257 -12.222 1.00 94.25 452 GLN A O 1
ATOM 3643 N N . HIS A 1 453 ? 15.164 13.780 -12.791 1.00 96.75 453 HIS A N 1
ATOM 3644 C CA . HIS A 1 453 ? 14.400 12.576 -12.475 1.00 96.75 453 HIS A CA 1
ATOM 3645 C C . HIS A 1 453 ? 15.035 11.807 -11.321 1.00 96.75 453 HIS A C 1
ATOM 3647 O O . HIS A 1 453 ? 16.244 11.548 -11.327 1.00 96.75 453 HIS A O 1
ATOM 3653 N N . ALA A 1 454 ? 14.208 11.400 -10.364 1.00 98.00 454 ALA A N 1
ATOM 3654 C CA . ALA A 1 454 ? 14.613 10.488 -9.310 1.00 98.00 454 ALA A CA 1
ATOM 3655 C C . ALA A 1 454 ? 13.608 9.351 -9.111 1.00 98.00 454 ALA A C 1
ATOM 3657 O O . ALA A 1 454 ? 12.420 9.500 -9.385 1.00 98.00 454 ALA A O 1
ATOM 3658 N N . VAL A 1 455 ? 14.101 8.232 -8.594 1.00 98.31 455 VAL A N 1
ATOM 3659 C CA . VAL A 1 455 ? 13.310 7.178 -7.961 1.00 98.31 455 VAL A CA 1
ATOM 3660 C C . VAL A 1 455 ? 13.555 7.254 -6.458 1.00 98.31 455 VAL A C 1
ATOM 3662 O O . VAL A 1 455 ? 14.687 7.472 -6.028 1.00 98.31 455 VAL A O 1
ATOM 3665 N N . LEU A 1 456 ? 12.512 7.069 -5.660 1.00 98.19 456 LEU A N 1
ATOM 3666 C CA . LEU A 1 456 ? 12.615 6.897 -4.217 1.00 98.19 456 LEU A CA 1
ATOM 3667 C C . LEU A 1 456 ? 11.979 5.567 -3.833 1.00 98.19 456 LEU A C 1
ATOM 3669 O O . LEU A 1 456 ? 10.786 5.395 -4.052 1.00 98.19 456 LEU A O 1
ATOM 3673 N N . VAL A 1 457 ? 12.761 4.653 -3.262 1.00 96.19 457 VAL A N 1
ATOM 3674 C CA . VAL A 1 457 ? 12.269 3.358 -2.772 1.00 96.19 457 VAL A CA 1
ATOM 3675 C C . VAL A 1 457 ? 12.106 3.440 -1.258 1.00 96.19 457 VAL A C 1
ATOM 3677 O O . VAL A 1 457 ? 13.102 3.604 -0.548 1.00 96.19 457 VAL A O 1
ATOM 3680 N N . VAL A 1 458 ? 10.861 3.364 -0.786 1.00 92.69 458 VAL A N 1
ATOM 3681 C CA . VAL A 1 458 ? 10.487 3.455 0.636 1.00 92.69 458 VAL A CA 1
ATOM 3682 C C . VAL A 1 458 ? 9.337 2.506 0.952 1.00 92.69 458 VAL A C 1
ATOM 3684 O O . VAL A 1 458 ? 8.510 2.221 0.085 1.00 92.69 458 VAL A O 1
ATOM 3687 N N . GLY A 1 459 ? 9.243 2.050 2.199 1.00 84.56 459 GLY A N 1
ATOM 3688 C CA . GLY A 1 459 ? 8.077 1.300 2.665 1.00 84.56 459 GLY A CA 1
ATOM 3689 C C . GLY A 1 459 ? 6.779 2.114 2.559 1.00 84.56 459 GLY A C 1
ATOM 3690 O O . GLY A 1 459 ? 6.779 3.342 2.694 1.00 84.56 459 GLY A O 1
ATOM 3691 N N . GLY A 1 460 ? 5.647 1.428 2.362 1.00 80.19 460 GLY A N 1
ATOM 3692 C CA . GLY A 1 460 ? 4.339 2.065 2.136 1.00 80.19 460 GLY A CA 1
ATOM 3693 C C . GLY A 1 460 ? 3.924 3.084 3.210 1.00 80.19 460 GLY A C 1
ATOM 3694 O O . GLY A 1 460 ? 3.317 4.100 2.875 1.00 80.19 460 GLY A O 1
ATOM 3695 N N . PHE A 1 461 ? 4.332 2.882 4.472 1.00 84.19 461 PHE A N 1
ATOM 3696 C CA . PHE A 1 461 ? 4.070 3.800 5.594 1.00 84.19 461 PHE A CA 1
ATOM 3697 C C . PHE A 1 461 ? 4.629 5.219 5.390 1.00 84.19 461 PHE A C 1
ATOM 3699 O O . PHE A 1 461 ? 4.145 6.155 6.013 1.00 84.19 461 PHE A O 1
ATOM 3706 N N . HIS A 1 462 ? 5.661 5.394 4.564 1.00 92.12 462 HIS A N 1
ATOM 3707 C CA . HIS A 1 462 ? 6.312 6.691 4.373 1.00 92.12 462 HIS A CA 1
ATOM 3708 C C . HIS A 1 462 ? 5.684 7.535 3.252 1.00 92.12 462 HIS A C 1
ATOM 3710 O O . HIS A 1 462 ? 6.098 8.676 3.041 1.00 92.12 462 HIS A O 1
ATOM 3716 N N . THR A 1 463 ? 4.736 6.969 2.501 1.00 88.69 463 THR A N 1
ATOM 3717 C CA . THR A 1 463 ? 4.301 7.498 1.205 1.00 88.69 463 THR A CA 1
ATOM 3718 C C . THR A 1 463 ? 3.667 8.882 1.301 1.00 88.69 463 THR A C 1
ATOM 3720 O O . THR A 1 463 ? 4.124 9.795 0.613 1.00 88.69 463 THR A O 1
ATOM 3723 N N . ASP A 1 464 ? 2.633 9.069 2.120 1.00 88.81 464 ASP A N 1
ATOM 3724 C CA . ASP A 1 464 ? 1.765 10.247 2.024 1.00 88.81 464 ASP A CA 1
ATOM 3725 C C . ASP A 1 464 ? 2.488 11.507 2.503 1.00 88.81 464 ASP A C 1
ATOM 3727 O O . ASP A 1 464 ? 2.456 12.533 1.818 1.00 88.81 464 ASP A O 1
ATOM 3731 N N . VAL A 1 465 ? 3.218 11.426 3.619 1.00 93.06 465 VAL A N 1
ATOM 3732 C CA . VAL A 1 465 ? 4.062 12.526 4.114 1.00 93.06 465 VAL A CA 1
ATOM 3733 C C . VAL A 1 465 ? 5.135 12.910 3.111 1.00 93.06 465 VAL A C 1
ATOM 3735 O O . VAL A 1 465 ? 5.351 14.100 2.874 1.00 93.06 465 VAL A O 1
ATOM 3738 N N . ILE A 1 466 ? 5.813 11.932 2.505 1.00 96.19 466 ILE A N 1
ATOM 3739 C CA . ILE A 1 466 ? 6.847 12.233 1.514 1.00 96.19 466 ILE A CA 1
ATOM 3740 C C . ILE A 1 466 ? 6.216 12.899 0.291 1.00 96.19 466 ILE A C 1
ATOM 3742 O O . ILE A 1 466 ? 6.745 13.899 -0.199 1.00 96.19 466 ILE A O 1
ATOM 3746 N N . VAL A 1 467 ? 5.073 12.394 -0.179 1.00 94.50 467 VAL A N 1
ATOM 3747 C CA . VAL A 1 467 ? 4.310 13.012 -1.267 1.00 94.50 467 VAL A CA 1
ATOM 3748 C C . VAL A 1 467 ? 3.941 14.452 -0.910 1.00 94.50 467 VAL A C 1
ATOM 3750 O O . VAL A 1 467 ? 4.157 15.350 -1.722 1.00 94.50 467 VAL A O 1
ATOM 3753 N N . GLU A 1 468 ? 3.415 14.704 0.289 1.00 94.12 468 GLU A N 1
ATOM 3754 C CA . GLU A 1 468 ? 3.026 16.043 0.740 1.00 94.12 468 GLU A CA 1
ATOM 3755 C C . GLU A 1 468 ? 4.223 17.007 0.777 1.00 94.12 468 GLU A C 1
ATOM 3757 O O . GLU A 1 468 ? 4.138 18.133 0.276 1.00 94.12 468 GLU A O 1
ATOM 3762 N N . ASP A 1 469 ? 5.355 16.569 1.326 1.00 96.31 469 ASP A N 1
ATOM 3763 C CA . ASP A 1 469 ? 6.563 17.385 1.439 1.00 96.31 469 ASP A CA 1
ATOM 3764 C C . ASP A 1 469 ? 7.199 17.689 0.079 1.00 96.31 469 ASP A C 1
ATOM 3766 O O . ASP A 1 469 ? 7.593 18.830 -0.180 1.00 96.31 469 ASP A O 1
ATOM 3770 N N . LEU A 1 470 ? 7.251 16.706 -0.823 1.00 96.00 470 LEU A N 1
ATOM 3771 C CA . LEU A 1 470 ? 7.749 16.904 -2.185 1.00 96.00 470 LEU A CA 1
ATOM 3772 C C . LEU A 1 470 ? 6.812 17.805 -3.007 1.00 96.00 470 LEU A C 1
ATOM 3774 O O . LEU A 1 470 ? 7.291 18.678 -3.735 1.00 96.00 470 LEU A O 1
ATOM 3778 N N . LYS A 1 471 ? 5.485 17.676 -2.845 1.00 94.44 471 LYS A N 1
ATOM 3779 C CA . LYS A 1 471 ? 4.493 18.562 -3.487 1.00 94.44 471 LYS A CA 1
ATOM 3780 C C . LYS A 1 471 ? 4.700 20.021 -3.096 1.00 94.44 471 LYS A C 1
ATOM 3782 O O . LYS A 1 471 ? 4.707 20.889 -3.968 1.00 94.44 471 LYS A O 1
ATOM 3787 N N . LYS A 1 472 ? 4.929 20.302 -1.807 1.00 93.81 472 LYS A N 1
ATOM 3788 C CA . LYS A 1 472 ? 5.251 21.660 -1.319 1.00 93.81 472 LYS A CA 1
ATOM 3789 C C . LYS A 1 472 ? 6.513 22.233 -1.975 1.00 93.81 472 LYS A C 1
ATOM 3791 O O . LYS A 1 472 ? 6.637 23.450 -2.085 1.00 93.81 472 LYS A O 1
ATOM 3796 N N . GLY A 1 473 ? 7.428 21.370 -2.418 1.00 90.94 473 GLY A N 1
ATOM 3797 C CA . GLY A 1 473 ? 8.642 21.725 -3.152 1.00 90.94 473 GLY A CA 1
ATOM 3798 C C . GLY A 1 473 ? 8.469 21.914 -4.664 1.00 90.94 473 GLY A C 1
ATOM 3799 O O . GLY A 1 473 ? 9.469 22.152 -5.336 1.00 90.94 473 GLY A O 1
ATOM 3800 N N . GLY A 1 474 ? 7.253 21.801 -5.214 1.00 93.88 474 GLY A N 1
ATOM 3801 C CA . GLY A 1 474 ? 7.010 21.941 -6.656 1.00 93.88 474 GLY A CA 1
ATOM 3802 C C . GLY A 1 474 ? 7.512 20.753 -7.483 1.00 93.88 474 GLY A C 1
ATOM 3803 O O . GLY A 1 474 ? 7.933 20.928 -8.624 1.00 93.88 474 GLY A O 1
ATOM 3804 N N . VAL A 1 475 ? 7.488 19.547 -6.911 1.00 95.56 475 VAL A N 1
ATOM 3805 C CA . VAL A 1 475 ? 7.926 18.308 -7.569 1.00 95.56 475 VAL A CA 1
ATOM 3806 C C . VAL A 1 475 ? 6.725 17.565 -8.170 1.00 95.56 475 VAL A C 1
ATOM 3808 O O . VAL A 1 475 ? 5.694 17.394 -7.514 1.00 95.56 475 VAL A O 1
ATOM 3811 N N . SER A 1 476 ? 6.865 17.099 -9.413 1.00 95.56 476 SER A N 1
ATOM 3812 C CA . SER A 1 476 ? 5.944 16.139 -10.036 1.00 95.56 476 SER A CA 1
ATOM 3813 C C . SER A 1 476 ? 6.202 14.741 -9.472 1.00 95.56 476 SER A C 1
ATOM 3815 O O . SER A 1 476 ? 7.352 14.332 -9.330 1.00 95.56 476 SER A O 1
ATOM 3817 N N . ILE A 1 477 ? 5.155 13.998 -9.127 1.00 95.31 477 ILE A N 1
ATOM 3818 C CA . ILE A 1 477 ? 5.264 12.736 -8.390 1.00 95.31 477 ILE A CA 1
ATOM 3819 C C . ILE A 1 477 ? 4.419 11.661 -9.057 1.00 95.31 477 ILE A C 1
ATOM 3821 O O . ILE A 1 477 ? 3.249 11.890 -9.360 1.00 95.31 477 ILE A O 1
ATOM 3825 N N . LEU A 1 478 ? 5.002 10.480 -9.235 1.00 94.12 478 LEU A N 1
ATOM 3826 C CA . LEU A 1 478 ? 4.289 9.263 -9.597 1.00 94.12 478 LEU A CA 1
ATOM 3827 C C . LEU A 1 478 ? 4.472 8.273 -8.453 1.00 94.12 478 LEU A C 1
ATOM 3829 O O . LEU A 1 478 ? 5.599 7.861 -8.186 1.00 94.12 478 LEU A O 1
ATOM 3833 N N . VAL A 1 479 ? 3.388 7.906 -7.777 1.00 88.94 479 VAL A N 1
ATOM 3834 C CA . VAL A 1 479 ? 3.409 6.835 -6.778 1.00 88.94 479 VAL A CA 1
ATOM 3835 C C . VAL A 1 479 ? 3.138 5.525 -7.497 1.00 88.94 479 VAL A C 1
ATOM 3837 O O . VAL A 1 479 ? 2.145 5.401 -8.222 1.00 88.94 479 VAL A O 1
ATOM 3840 N N . VAL A 1 480 ? 4.036 4.561 -7.328 1.00 87.19 480 VAL A N 1
ATOM 3841 C CA . VAL A 1 480 ? 3.965 3.266 -7.999 1.00 87.19 480 VAL A CA 1
ATOM 3842 C C . VAL A 1 480 ? 4.147 2.126 -7.005 1.00 87.19 480 VAL A C 1
ATOM 3844 O O . VAL A 1 480 ? 4.948 2.215 -6.077 1.00 87.19 480 VAL A O 1
ATOM 3847 N N . ALA A 1 481 ? 3.442 1.027 -7.243 1.00 84.19 481 ALA A N 1
ATOM 3848 C CA . ALA A 1 481 ? 3.622 -0.229 -6.527 1.00 84.19 481 ALA A CA 1
ATOM 3849 C C . ALA A 1 481 ? 4.237 -1.271 -7.473 1.00 84.19 481 ALA A C 1
ATOM 3851 O O . ALA A 1 481 ? 3.781 -1.388 -8.617 1.00 84.19 481 ALA A O 1
ATOM 3852 N N . PRO A 1 482 ? 5.262 -2.029 -7.050 1.00 85.00 482 PRO A N 1
ATOM 3853 C CA . PRO A 1 482 ? 5.813 -3.102 -7.862 1.00 85.00 482 PRO A CA 1
ATOM 3854 C C . PRO A 1 482 ? 4.757 -4.182 -8.104 1.00 85.00 482 PRO A C 1
ATOM 3856 O O . PRO A 1 482 ? 3.901 -4.451 -7.261 1.00 85.00 482 PRO A O 1
ATOM 3859 N N . LYS A 1 483 ? 4.823 -4.812 -9.273 1.00 79.44 483 LYS A N 1
ATOM 3860 C CA . LYS A 1 483 ? 3.937 -5.924 -9.613 1.00 79.44 483 LYS A CA 1
ATOM 3861 C C . LYS A 1 483 ? 4.265 -7.154 -8.786 1.00 79.44 483 LYS A C 1
ATOM 3863 O O . LYS A 1 483 ? 5.437 -7.454 -8.564 1.00 79.44 483 LYS A O 1
ATOM 3868 N N . ILE A 1 484 ? 3.221 -7.852 -8.367 1.00 68.19 484 ILE A N 1
ATOM 3869 C CA . ILE A 1 484 ? 3.299 -9.138 -7.686 1.00 68.19 484 ILE A CA 1
ATOM 3870 C C . ILE A 1 484 ? 2.236 -10.034 -8.323 1.00 68.19 484 ILE A C 1
ATOM 3872 O O . ILE A 1 484 ? 1.049 -9.701 -8.315 1.00 68.19 484 ILE A O 1
ATOM 3876 N N . THR A 1 485 ? 2.682 -11.126 -8.926 1.00 65.88 485 THR A N 1
ATOM 3877 C CA . THR A 1 485 ? 1.877 -12.161 -9.575 1.00 65.88 485 THR A CA 1
ATOM 3878 C C . THR A 1 485 ? 1.910 -13.472 -8.791 1.00 65.88 485 THR A C 1
ATOM 3880 O O . THR A 1 485 ? 0.885 -14.154 -8.745 1.00 65.88 485 THR A O 1
ATOM 3883 N N . ASP A 1 486 ? 3.011 -13.758 -8.090 1.00 54.19 486 ASP A N 1
ATOM 3884 C CA . ASP A 1 486 ? 3.168 -14.931 -7.232 1.00 54.19 486 ASP A CA 1
ATOM 3885 C C . ASP A 1 486 ? 2.862 -14.570 -5.772 1.00 54.19 486 ASP A C 1
ATOM 3887 O O 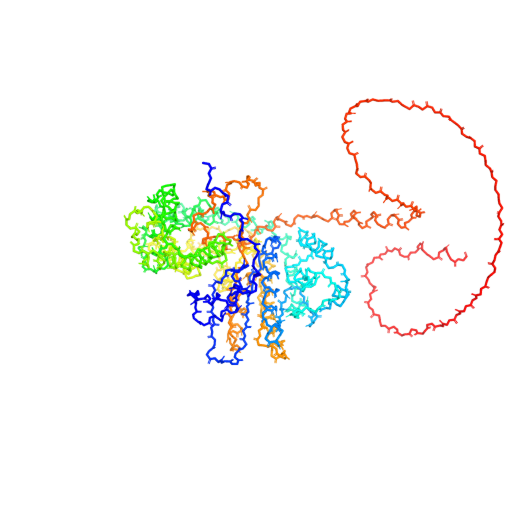. ASP A 1 486 ? 3.511 -13.722 -5.159 1.00 54.19 486 ASP A O 1
ATOM 3891 N N . LEU A 1 487 ? 1.859 -15.230 -5.195 1.00 42.94 487 LEU A N 1
ATOM 3892 C CA . LEU A 1 487 ? 1.593 -15.213 -3.757 1.00 42.94 487 LEU A CA 1
ATOM 3893 C C . LEU A 1 487 ? 1.948 -16.599 -3.228 1.00 42.94 487 LEU A C 1
ATOM 3895 O O . LEU A 1 487 ? 1.091 -17.476 -3.177 1.00 42.94 487 LEU A O 1
ATOM 3899 N N . ASP A 1 488 ? 3.224 -16.823 -2.933 1.00 33.03 488 ASP A N 1
ATOM 3900 C CA . ASP A 1 488 ? 3.711 -18.154 -2.563 1.00 33.03 488 ASP A CA 1
ATOM 3901 C C . ASP A 1 488 ? 3.184 -18.639 -1.201 1.00 33.03 488 ASP A C 1
ATOM 3903 O O . ASP A 1 488 ? 3.161 -17.879 -0.229 1.00 33.03 488 ASP A O 1
ATOM 3907 N N . GLU A 1 489 ? 2.835 -19.937 -1.149 1.00 31.88 489 GLU A N 1
ATOM 3908 C CA . GLU A 1 489 ? 3.547 -20.909 -0.289 1.00 31.88 489 GLU A CA 1
ATOM 3909 C C . GLU A 1 489 ? 3.375 -22.399 -0.699 1.00 31.88 489 GLU A C 1
ATOM 3911 O O . GLU A 1 489 ? 4.210 -23.206 -0.318 1.00 31.88 489 GLU A O 1
ATOM 3916 N N . ASP A 1 490 ? 2.423 -22.786 -1.561 1.00 30.41 490 ASP A N 1
ATOM 3917 C CA . ASP A 1 490 ? 2.310 -24.157 -2.112 1.00 30.41 490 ASP A CA 1
ATOM 3918 C C . ASP A 1 490 ? 1.784 -24.097 -3.560 1.00 30.41 490 ASP A C 1
ATOM 3920 O O . ASP A 1 490 ? 0.580 -24.014 -3.794 1.00 30.41 490 ASP A O 1
ATOM 3924 N N . SER A 1 491 ? 2.678 -24.067 -4.552 1.00 27.86 491 SER A N 1
ATOM 3925 C CA . SER A 1 491 ? 2.312 -23.819 -5.957 1.00 27.86 491 SER A CA 1
ATOM 3926 C C . SER A 1 491 ? 1.699 -25.050 -6.649 1.00 27.86 491 SER A C 1
ATOM 3928 O O . SER A 1 491 ? 2.418 -26.032 -6.869 1.00 27.86 491 SER A O 1
ATOM 3930 N N . PRO A 1 492 ? 0.427 -25.018 -7.097 1.00 26.67 492 PRO A N 1
ATOM 3931 C CA . PRO A 1 492 ? -0.031 -25.926 -8.128 1.00 26.67 492 PRO A CA 1
ATOM 3932 C C . PRO A 1 492 ? 0.492 -25.470 -9.504 1.00 26.67 492 PRO A C 1
ATOM 3934 O O . PRO A 1 492 ? 0.773 -24.306 -9.780 1.00 26.67 492 PRO A O 1
ATOM 3937 N N . THR A 1 493 ? 0.714 -26.480 -10.331 1.00 26.52 493 THR A N 1
ATOM 3938 C CA . THR A 1 493 ? 1.427 -26.527 -11.607 1.00 26.52 493 THR A CA 1
ATOM 3939 C C . THR A 1 493 ? 1.104 -25.431 -12.628 1.00 26.52 493 THR A C 1
ATOM 3941 O O . THR A 1 493 ? -0.021 -24.958 -12.739 1.00 26.52 493 THR A O 1
ATOM 3944 N N . SER A 1 494 ? 2.088 -25.150 -13.492 1.00 26.28 494 SER A N 1
ATOM 3945 C CA . SER A 1 494 ? 2.109 -24.214 -14.635 1.00 26.28 494 SER A CA 1
ATOM 3946 C C . SER A 1 494 ? 1.025 -24.407 -15.720 1.00 26.28 494 SER A C 1
ATOM 3948 O O . SER A 1 494 ? 1.158 -23.882 -16.825 1.00 26.28 494 SER A O 1
ATOM 3950 N N . LEU A 1 495 ? -0.047 -25.141 -15.424 1.00 27.31 495 LEU A N 1
ATOM 3951 C CA . LEU A 1 495 ? -1.268 -25.212 -16.219 1.00 27.31 495 LEU A CA 1
ATOM 3952 C C . LEU A 1 495 ? -2.468 -24.493 -15.574 1.00 27.31 495 LEU A C 1
ATOM 3954 O O . LEU A 1 495 ? -3.408 -24.205 -16.305 1.00 27.31 495 LEU A O 1
ATOM 3958 N N . ASP A 1 496 ? -2.426 -24.112 -14.291 1.00 30.89 496 ASP A N 1
ATOM 3959 C CA . ASP A 1 496 ? -3.501 -23.323 -13.655 1.00 30.89 496 ASP A CA 1
ATOM 3960 C C . ASP A 1 496 ? -3.446 -21.835 -14.057 1.00 30.89 496 ASP A C 1
ATOM 3962 O O . ASP A 1 496 ? -4.471 -21.177 -14.235 1.00 30.89 496 ASP A O 1
ATOM 3966 N N . ILE A 1 497 ? -2.247 -21.330 -14.360 1.00 35.50 497 ILE A N 1
ATOM 3967 C CA . ILE A 1 497 ? -1.977 -19.937 -14.771 1.00 35.50 497 ILE A CA 1
ATOM 3968 C C . ILE A 1 497 ? -2.536 -19.618 -16.174 1.00 35.50 497 ILE A C 1
ATOM 3970 O O . ILE A 1 497 ? -2.758 -18.456 -16.517 1.00 35.50 497 ILE A O 1
ATOM 3974 N N . LEU A 1 498 ? -2.810 -20.641 -16.992 1.00 30.23 498 LEU A N 1
ATOM 3975 C CA . LEU A 1 498 ? -3.381 -20.475 -18.334 1.00 30.23 498 LEU A CA 1
ATOM 3976 C C . LEU A 1 498 ? -4.906 -20.643 -18.380 1.00 30.23 498 LEU A C 1
ATOM 3978 O O . LEU A 1 498 ? -5.494 -20.335 -19.417 1.00 30.23 498 LEU A O 1
ATOM 3982 N N . THR A 1 499 ? -5.548 -21.066 -17.284 1.00 35.34 499 THR A N 1
ATOM 3983 C CA . THR A 1 499 ? -7.010 -21.248 -17.223 1.00 35.34 499 THR A CA 1
ATOM 3984 C C . THR A 1 499 ? -7.727 -20.451 -16.133 1.00 35.34 499 THR A C 1
ATOM 3986 O O . THR A 1 499 ? -8.894 -20.143 -16.333 1.00 35.34 499 THR A O 1
ATOM 3989 N N . ALA A 1 500 ? -7.086 -20.028 -15.041 1.00 44.41 500 ALA A N 1
ATOM 3990 C CA . ALA A 1 500 ? -7.678 -19.092 -14.078 1.00 44.41 500 ALA A CA 1
ATOM 3991 C C . ALA A 1 500 ? -6.625 -18.622 -13.070 1.00 44.41 500 ALA A C 1
ATOM 3993 O O . ALA A 1 500 ? -6.049 -19.447 -12.375 1.00 44.41 500 ALA A O 1
ATOM 3994 N N . ALA A 1 501 ? -6.438 -17.312 -12.885 1.00 38.16 501 ALA A N 1
ATOM 3995 C CA . ALA A 1 501 ? -5.874 -16.816 -11.627 1.00 38.16 501 ALA A CA 1
ATOM 3996 C C . ALA A 1 501 ? -6.236 -15.338 -11.411 1.00 38.16 501 ALA A C 1
ATOM 3998 O O . ALA A 1 501 ? -5.590 -14.426 -11.941 1.00 38.16 501 ALA A O 1
ATOM 3999 N N . ARG A 1 502 ? -7.295 -15.149 -10.611 1.00 43.59 502 ARG A N 1
ATOM 4000 C CA . ARG A 1 502 ? -7.943 -13.906 -10.149 1.00 43.59 502 ARG A CA 1
ATOM 4001 C C . ARG A 1 502 ? -8.763 -13.163 -11.190 1.00 43.59 502 ARG A C 1
ATOM 4003 O O . ARG A 1 502 ? -8.231 -12.671 -12.188 1.00 43.59 502 ARG A O 1
ATOM 4010 N N . LEU A 1 503 ? -10.057 -13.056 -10.898 1.00 52.00 503 LEU A N 1
ATOM 4011 C CA . LEU A 1 503 ? -10.978 -12.192 -11.620 1.00 52.00 503 LEU A CA 1
ATOM 4012 C C . LEU A 1 503 ? -10.445 -10.744 -11.537 1.00 52.00 503 LEU A C 1
ATOM 4014 O O . LEU A 1 503 ? -9.805 -10.392 -10.543 1.00 52.00 503 LEU A O 1
ATOM 4018 N N . PRO A 1 504 ? -10.601 -9.900 -12.572 1.00 51.84 504 PRO A N 1
ATOM 4019 C CA . PRO A 1 504 ? -10.189 -8.494 -12.546 1.00 51.84 504 PRO A CA 1
ATOM 4020 C C . PRO A 1 504 ? -10.495 -7.741 -11.245 1.00 51.84 504 PRO A C 1
ATOM 4022 O O . PRO A 1 504 ? -9.666 -6.942 -10.813 1.00 51.84 504 PRO A O 1
ATOM 4025 N N . LEU A 1 505 ? -11.605 -8.044 -10.565 1.00 53.72 505 LEU A N 1
ATOM 4026 C CA . LEU A 1 505 ? -11.886 -7.486 -9.242 1.00 53.72 505 LEU A CA 1
ATOM 4027 C C . LEU A 1 505 ? -10.970 -8.015 -8.139 1.00 53.72 505 LEU A C 1
ATOM 4029 O O . LEU A 1 505 ? -10.465 -7.227 -7.351 1.00 53.72 505 LEU A O 1
ATOM 4033 N N . ASP A 1 506 ? -10.671 -9.308 -8.097 1.00 49.03 506 ASP A N 1
ATOM 4034 C CA . ASP A 1 506 ? -9.720 -9.865 -7.127 1.00 49.03 506 ASP A CA 1
ATOM 4035 C C . ASP A 1 506 ? -8.318 -9.264 -7.274 1.00 49.03 506 ASP A C 1
ATOM 4037 O O . ASP A 1 506 ? -7.584 -9.148 -6.291 1.00 49.03 506 ASP A O 1
ATOM 4041 N N . ARG A 1 507 ? -7.945 -8.861 -8.497 1.00 53.69 507 ARG A N 1
ATOM 4042 C CA . ARG A 1 507 ? -6.656 -8.218 -8.804 1.00 53.69 507 ARG A CA 1
ATOM 4043 C C . ARG A 1 507 ? -6.547 -6.813 -8.229 1.00 53.69 507 ARG A C 1
ATOM 4045 O O . ARG A 1 507 ? -5.482 -6.434 -7.745 1.00 53.69 507 ARG A O 1
ATOM 4052 N N . LEU A 1 508 ? -7.650 -6.071 -8.240 1.00 45.16 508 LEU A N 1
ATOM 4053 C CA . LEU A 1 508 ? -7.727 -4.725 -7.685 1.00 45.16 508 LEU A CA 1
ATOM 4054 C C . LEU A 1 508 ? -7.342 -4.702 -6.188 1.00 45.16 508 LEU A C 1
ATOM 4056 O O . LEU A 1 508 ? -6.703 -3.759 -5.731 1.00 45.16 508 LEU A O 1
ATOM 4060 N N . PHE A 1 509 ? -7.630 -5.770 -5.437 1.00 44.34 509 PHE A N 1
ATOM 4061 C CA . PHE A 1 509 ? -7.401 -5.823 -3.984 1.00 44.34 509 PHE A CA 1
ATOM 4062 C C . PHE A 1 509 ? -6.067 -6.451 -3.554 1.00 44.34 509 PHE A C 1
ATOM 4064 O O . PHE A 1 509 ? -5.805 -6.562 -2.355 1.00 44.34 509 PHE A O 1
ATOM 4071 N N . VAL A 1 510 ? -5.216 -6.877 -4.495 1.00 40.62 510 VAL A N 1
ATOM 4072 C CA . VAL A 1 510 ? -3.947 -7.559 -4.171 1.00 40.62 510 VAL A CA 1
ATOM 4073 C C . VAL A 1 510 ? -2.926 -6.582 -3.604 1.00 40.62 510 VAL A C 1
ATOM 4075 O O . VAL A 1 510 ? -2.346 -6.867 -2.561 1.00 40.62 510 VAL A O 1
ATOM 4078 N N . GLY A 1 511 ? -2.765 -5.415 -4.238 1.00 31.80 511 GLY A N 1
ATOM 4079 C CA . GLY A 1 511 ? -1.814 -4.382 -3.816 1.00 31.80 511 GLY A CA 1
ATOM 4080 C C . GLY A 1 511 ? -2.052 -3.912 -2.381 1.00 31.80 511 GLY A C 1
ATOM 4081 O O . GLY A 1 511 ? -1.170 -4.039 -1.546 1.00 31.80 511 GLY A O 1
ATOM 4082 N N . GLU A 1 512 ? -3.265 -3.464 -2.052 1.00 38.81 512 GLU A N 1
ATOM 4083 C CA . GLU A 1 512 ? -3.609 -2.975 -0.703 1.00 38.81 512 GLU A CA 1
ATOM 4084 C C . GLU A 1 512 ? -3.414 -4.041 0.392 1.00 38.81 512 GLU A C 1
ATOM 4086 O O . GLU A 1 512 ? -2.918 -3.740 1.476 1.00 38.81 512 GLU A O 1
ATOM 4091 N N . ARG A 1 513 ? -3.733 -5.315 0.110 1.00 37.09 513 ARG A N 1
ATOM 4092 C CA . ARG A 1 513 ? -3.542 -6.417 1.073 1.00 37.09 513 ARG A CA 1
ATOM 4093 C C . ARG A 1 513 ? -2.071 -6.767 1.306 1.00 37.09 513 ARG A C 1
ATOM 4095 O O . ARG A 1 513 ? -1.744 -7.252 2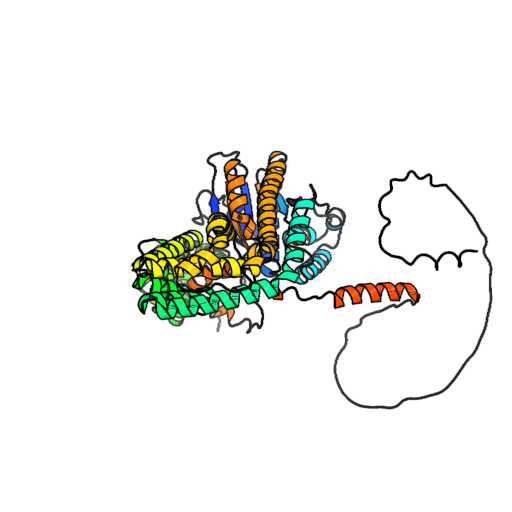.384 1.00 37.09 513 ARG A O 1
ATOM 4102 N N . LEU A 1 514 ? -1.196 -6.523 0.329 1.00 33.97 514 LEU A N 1
ATOM 4103 C CA . LEU A 1 514 ? 0.252 -6.744 0.444 1.00 33.97 514 LEU A CA 1
ATOM 4104 C C . LEU A 1 514 ? 0.938 -5.701 1.331 1.00 33.97 514 LEU A C 1
ATOM 4106 O O . LEU A 1 514 ? 1.944 -6.008 1.968 1.00 33.97 514 LEU A O 1
ATOM 4110 N N . PHE A 1 515 ? 0.383 -4.489 1.393 1.00 36.03 515 PHE A N 1
ATOM 4111 C CA . PHE A 1 515 ? 0.869 -3.413 2.258 1.00 36.03 515 PHE A CA 1
ATOM 4112 C C . PHE A 1 515 ? 0.234 -3.429 3.649 1.00 36.03 515 PHE A C 1
ATOM 4114 O O . PHE A 1 515 ? 0.556 -2.572 4.472 1.00 36.03 515 PHE A O 1
ATOM 4121 N N . LEU A 1 516 ? -0.628 -4.412 3.943 1.00 32.56 516 LEU A N 1
ATOM 4122 C CA . LEU A 1 516 ? -1.017 -4.710 5.312 1.00 32.56 516 LEU A CA 1
ATOM 4123 C C . LEU A 1 516 ? 0.164 -5.408 6.000 1.00 32.56 516 LEU A C 1
ATOM 4125 O O . LEU A 1 516 ? 0.517 -6.531 5.635 1.00 32.56 516 LEU A O 1
ATOM 4129 N N . PRO A 1 517 ? 0.805 -4.765 6.985 1.00 33.56 517 PRO A N 1
ATOM 4130 C CA . PRO A 1 517 ? 1.921 -5.368 7.700 1.00 33.56 517 PRO A CA 1
ATOM 4131 C C . PRO A 1 517 ? 1.495 -6.696 8.335 1.00 33.56 517 PRO A C 1
ATOM 4133 O O . PRO A 1 517 ? 0.520 -6.769 9.088 1.00 33.56 517 PRO A O 1
ATOM 4136 N N . LYS A 1 518 ? 2.239 -7.762 8.016 1.00 31.31 518 LYS A N 1
ATOM 4137 C CA . LYS A 1 518 ? 2.104 -9.055 8.694 1.00 31.31 518 LYS A CA 1
ATOM 4138 C C . LYS A 1 518 ? 2.473 -8.871 10.176 1.00 31.31 518 LYS A C 1
ATOM 4140 O O . LYS A 1 518 ? 3.394 -8.103 10.467 1.00 31.31 518 LYS A O 1
ATOM 4145 N N . PRO A 1 519 ? 1.801 -9.562 11.117 1.00 30.11 519 PRO A N 1
ATOM 4146 C CA . PRO A 1 519 ? 2.164 -9.508 12.529 1.00 30.11 519 PRO A CA 1
ATOM 4147 C C . PRO A 1 519 ? 3.658 -9.787 12.717 1.00 30.11 519 PRO A C 1
ATOM 4149 O O . PRO A 1 519 ? 4.214 -10.675 12.070 1.00 30.11 519 PRO A O 1
ATOM 4152 N N . ALA A 1 520 ? 4.293 -9.063 13.640 1.00 34.53 520 ALA A N 1
ATOM 4153 C CA . ALA A 1 520 ? 5.725 -9.151 13.947 1.00 34.53 520 ALA A CA 1
ATOM 4154 C C . ALA A 1 520 ? 6.227 -10.550 14.383 1.00 34.53 520 ALA A C 1
ATOM 4156 O O . ALA A 1 520 ? 7.411 -10.719 14.666 1.00 34.53 520 ALA A O 1
ATOM 4157 N N . ASP A 1 521 ? 5.357 -11.558 14.419 1.00 31.55 521 ASP A N 1
ATOM 4158 C CA . ASP A 1 521 ? 5.695 -12.942 14.742 1.00 31.55 521 ASP A CA 1
ATOM 4159 C C . ASP A 1 521 ? 6.493 -13.631 13.605 1.00 31.55 521 ASP A C 1
ATOM 4161 O O . ASP A 1 521 ? 7.038 -14.711 13.814 1.00 31.55 521 ASP A O 1
ATOM 4165 N N . ALA A 1 522 ? 6.641 -12.987 12.435 1.00 26.95 522 ALA A N 1
ATOM 4166 C CA . ALA A 1 522 ? 7.502 -13.446 11.335 1.00 26.95 522 ALA A CA 1
ATOM 4167 C C . ALA A 1 522 ? 9.004 -13.128 11.519 1.00 26.95 522 ALA A C 1
ATOM 4169 O O . ALA A 1 522 ? 9.832 -13.624 10.759 1.00 26.95 522 ALA A O 1
ATOM 4170 N N . LEU A 1 523 ? 9.386 -12.349 12.538 1.00 31.16 523 LEU A N 1
ATOM 4171 C CA . LEU A 1 523 ? 10.790 -12.162 12.931 1.00 31.16 523 LEU A CA 1
ATOM 4172 C C . LEU A 1 523 ? 11.134 -13.109 14.088 1.00 31.16 523 LEU A C 1
ATOM 4174 O O . LEU A 1 523 ? 11.439 -12.694 15.207 1.00 31.16 523 LEU A O 1
ATOM 4178 N N . GLY A 1 524 ? 11.045 -14.411 13.812 1.00 26.00 524 GLY A N 1
ATOM 4179 C CA . GLY A 1 524 ? 11.653 -15.441 14.650 1.00 26.00 524 GLY A CA 1
ATOM 4180 C C . GLY A 1 524 ? 13.186 -15.400 14.535 1.00 26.00 524 GLY A C 1
ATOM 4181 O O . GLY A 1 524 ? 13.715 -15.006 13.494 1.00 26.00 524 GLY A O 1
ATOM 4182 N N . PRO A 1 525 ? 13.935 -15.786 15.582 1.00 29.53 525 PRO A N 1
ATOM 4183 C CA . PRO A 1 525 ? 15.384 -15.657 15.602 1.00 29.53 525 PRO A CA 1
ATOM 4184 C C . PRO A 1 525 ? 16.030 -16.754 14.747 1.00 29.53 525 PRO A C 1
ATOM 4186 O O . PRO A 1 525 ? 16.362 -17.825 15.252 1.00 29.53 525 PRO A O 1
ATOM 4189 N N . ASN A 1 526 ? 16.298 -16.465 13.472 1.00 31.89 526 ASN A N 1
ATOM 4190 C CA . ASN A 1 526 ? 17.264 -17.225 12.665 1.00 31.89 526 ASN A CA 1
ATOM 4191 C C . ASN A 1 526 ? 18.723 -16.827 12.973 1.00 31.89 526 ASN A C 1
ATOM 4193 O O . ASN A 1 526 ? 19.615 -16.920 12.135 1.00 31.89 526 ASN A O 1
ATOM 4197 N N . ASP A 1 527 ? 18.997 -16.455 14.226 1.00 38.62 527 ASP A N 1
ATOM 4198 C CA . ASP A 1 527 ? 20.349 -16.175 14.713 1.00 38.62 527 ASP A CA 1
ATOM 4199 C C . ASP A 1 527 ? 21.208 -17.449 14.814 1.00 38.62 527 ASP A C 1
ATOM 4201 O O . ASP A 1 527 ? 22.429 -17.359 14.888 1.00 38.62 527 ASP A O 1
ATOM 4205 N N . LYS A 1 528 ? 20.621 -18.656 14.772 1.00 32.50 528 LYS A N 1
ATOM 4206 C CA . LYS A 1 528 ? 21.391 -19.905 14.922 1.00 32.50 528 LYS A CA 1
ATOM 4207 C C . LYS A 1 528 ? 22.155 -20.333 13.669 1.00 32.50 528 LYS A C 1
ATOM 4209 O O . LYS A 1 528 ? 23.236 -20.896 13.810 1.00 32.50 528 LYS A O 1
ATOM 4214 N N . GLU A 1 529 ? 21.663 -20.041 12.467 1.00 31.11 529 GLU A N 1
ATOM 4215 C CA . GLU A 1 529 ? 22.374 -20.405 11.229 1.00 31.11 529 GLU A CA 1
ATOM 4216 C C . GLU A 1 529 ? 23.480 -19.398 10.884 1.00 31.11 529 GLU A C 1
ATOM 4218 O O . GLU A 1 529 ? 24.558 -19.787 10.433 1.00 31.11 529 GLU A O 1
ATOM 4223 N N . VAL A 1 530 ? 23.286 -18.117 11.216 1.00 34.69 530 VAL A N 1
ATOM 4224 C CA . VAL A 1 530 ? 24.313 -17.074 11.039 1.00 34.69 530 VAL A CA 1
ATOM 4225 C C . VAL A 1 530 ? 25.434 -17.202 12.084 1.00 34.69 530 VAL A C 1
ATOM 4227 O O . VAL A 1 530 ? 26.606 -16.954 11.782 1.00 34.69 530 VAL A O 1
ATOM 4230 N N . GLN A 1 531 ? 25.116 -17.666 13.298 1.00 30.30 531 GLN A N 1
ATOM 4231 C CA . GLN A 1 531 ? 26.111 -17.940 14.339 1.00 30.30 531 GLN A CA 1
ATOM 4232 C C . GLN A 1 531 ? 26.877 -19.253 14.079 1.00 30.30 531 GLN A C 1
ATOM 4234 O O . GLN A 1 531 ? 28.092 -19.296 14.258 1.00 30.30 531 GLN A O 1
ATOM 4239 N N . ALA A 1 532 ? 26.225 -20.281 13.518 1.00 30.33 532 ALA A N 1
ATOM 4240 C CA . ALA A 1 532 ? 26.901 -21.505 13.077 1.00 30.33 532 ALA A CA 1
ATOM 4241 C C . ALA A 1 532 ? 27.843 -21.258 11.881 1.00 30.33 532 ALA A C 1
ATOM 4243 O O . ALA A 1 532 ? 28.959 -21.781 11.853 1.00 30.33 532 ALA A O 1
ATOM 4244 N N . ALA A 1 533 ? 27.463 -20.407 10.921 1.00 30.55 533 ALA A N 1
ATOM 4245 C CA . ALA A 1 533 ? 28.320 -20.062 9.782 1.00 30.55 533 ALA A CA 1
ATOM 4246 C C . ALA A 1 533 ? 29.573 -19.258 10.185 1.00 30.55 533 ALA A C 1
ATOM 4248 O O . ALA A 1 533 ? 30.624 -19.400 9.554 1.00 30.55 533 ALA A O 1
ATOM 4249 N N . THR A 1 534 ? 29.491 -18.458 11.255 1.00 32.62 534 THR A N 1
ATOM 4250 C CA . THR A 1 534 ? 30.619 -17.671 11.788 1.00 32.62 534 THR A CA 1
ATOM 4251 C C . THR A 1 534 ? 31.506 -18.460 12.757 1.00 32.62 534 THR A C 1
ATOM 4253 O O . THR A 1 534 ? 32.715 -18.227 12.793 1.00 32.62 534 THR A O 1
ATOM 4256 N N . GLU A 1 535 ? 30.967 -19.443 13.484 1.00 31.66 535 GLU A N 1
ATOM 4257 C CA . GLU A 1 535 ? 31.769 -20.342 14.328 1.00 31.66 535 GLU A CA 1
ATOM 4258 C C . GLU A 1 535 ? 32.525 -21.390 13.499 1.00 31.66 535 GLU A C 1
ATOM 4260 O O . GLU A 1 535 ? 33.714 -21.600 13.736 1.00 31.66 535 GLU A O 1
ATOM 4265 N N . THR A 1 536 ? 31.920 -21.938 12.439 1.00 32.97 536 THR A N 1
ATOM 4266 C CA . THR A 1 536 ? 32.577 -22.953 11.589 1.00 32.97 536 THR A CA 1
ATOM 4267 C C . THR A 1 536 ? 33.743 -22.364 10.773 1.00 32.97 536 THR A C 1
ATOM 4269 O O . THR A 1 536 ? 34.770 -23.015 10.580 1.00 32.97 536 THR A O 1
ATOM 4272 N N . THR A 1 537 ? 33.658 -21.091 10.362 1.00 33.62 537 THR A N 1
ATOM 4273 C CA . THR A 1 537 ? 34.785 -20.374 9.725 1.00 33.62 537 THR A CA 1
ATOM 4274 C C . THR A 1 537 ? 35.846 -19.905 10.729 1.00 33.62 537 THR A C 1
ATOM 4276 O O . THR A 1 537 ? 37.023 -19.808 10.376 1.00 33.62 537 THR A O 1
ATOM 4279 N N . ALA A 1 538 ? 35.480 -19.675 11.995 1.00 32.44 538 ALA A N 1
ATOM 4280 C CA . ALA A 1 538 ? 36.429 -19.352 13.063 1.00 32.44 538 ALA A CA 1
ATOM 4281 C C . ALA A 1 538 ? 37.153 -20.586 13.641 1.00 32.44 538 ALA A C 1
ATOM 4283 O O . ALA A 1 538 ? 38.207 -20.433 14.270 1.00 32.44 538 ALA A O 1
ATOM 4284 N N . GLU A 1 539 ? 36.606 -21.789 13.446 1.00 32.38 539 GLU A N 1
ATOM 4285 C CA . GLU A 1 539 ? 37.193 -23.058 13.889 1.00 32.38 539 GLU A CA 1
ATOM 4286 C C . GLU A 1 539 ? 38.103 -23.678 12.811 1.00 32.38 539 GLU A C 1
ATOM 4288 O O . GLU A 1 539 ? 39.203 -24.123 13.139 1.00 32.38 539 GLU A O 1
ATOM 4293 N N . ALA A 1 540 ? 37.768 -23.532 11.520 1.00 34.19 540 ALA A N 1
ATOM 4294 C CA . ALA A 1 540 ? 38.656 -23.895 10.404 1.00 34.19 540 ALA A CA 1
ATOM 4295 C C . ALA A 1 540 ? 39.962 -23.067 10.365 1.00 34.19 540 ALA A C 1
ATOM 4297 O O . ALA A 1 540 ? 41.015 -23.556 9.959 1.00 34.19 540 ALA A O 1
ATOM 4298 N N . HIS A 1 541 ? 39.943 -21.828 10.873 1.00 33.97 541 HIS A N 1
ATOM 4299 C CA . HIS A 1 541 ? 41.154 -21.012 11.033 1.00 33.97 541 HIS A CA 1
ATOM 4300 C C . HIS A 1 541 ? 41.978 -21.332 12.295 1.00 33.97 541 HIS A C 1
ATOM 4302 O O . HIS A 1 541 ? 43.080 -20.798 12.445 1.00 33.97 541 HIS A O 1
ATOM 4308 N N . ARG A 1 542 ? 41.488 -22.197 13.198 1.00 37.94 542 ARG A N 1
ATOM 4309 C CA . ARG A 1 542 ? 42.223 -22.621 14.406 1.00 37.94 542 ARG A CA 1
ATOM 4310 C C . ARG A 1 542 ? 42.939 -23.960 14.262 1.00 37.94 542 ARG A C 1
ATOM 4312 O O . ARG A 1 542 ? 43.884 -24.182 15.017 1.00 37.94 542 ARG A O 1
ATOM 4319 N N . THR A 1 543 ? 42.540 -24.827 13.333 1.00 39.34 543 THR A N 1
ATOM 4320 C CA . THR A 1 543 ? 43.099 -26.189 13.231 1.00 39.34 543 THR A CA 1
ATOM 4321 C C . THR A 1 543 ? 44.094 -26.403 12.093 1.00 39.34 543 THR A C 1
ATOM 4323 O O . THR A 1 543 ? 44.827 -27.383 12.143 1.00 39.34 543 THR A O 1
ATOM 4326 N N . GLY A 1 544 ? 44.234 -25.476 11.139 1.00 33.94 544 GLY A N 1
ATOM 4327 C CA . GLY A 1 544 ? 45.311 -25.543 10.142 1.00 33.94 544 GLY A CA 1
ATOM 4328 C C . GLY A 1 544 ? 45.283 -26.802 9.266 1.00 33.94 544 GLY A C 1
ATOM 4329 O O . GLY A 1 544 ? 46.343 -27.337 8.950 1.00 33.94 544 GLY A O 1
ATOM 4330 N N . GLU A 1 545 ? 44.096 -27.272 8.883 1.00 32.75 545 GLU A N 1
ATOM 4331 C CA . GLU A 1 545 ? 43.936 -28.355 7.909 1.00 32.75 545 GLU A CA 1
ATOM 4332 C C . GLU A 1 545 ? 43.555 -27.790 6.532 1.00 32.75 545 GLU A C 1
ATOM 4334 O O . GLU A 1 545 ? 42.554 -27.089 6.381 1.00 32.75 545 GLU A O 1
ATOM 4339 N N . ASP A 1 546 ? 44.376 -28.099 5.523 1.00 29.92 546 ASP A N 1
ATOM 4340 C CA . ASP A 1 546 ? 44.082 -27.884 4.104 1.00 29.92 546 ASP A CA 1
ATOM 4341 C C . ASP A 1 546 ? 42.943 -28.821 3.677 1.00 29.92 546 ASP A C 1
ATOM 4343 O O . ASP A 1 546 ? 43.107 -30.042 3.674 1.00 29.92 546 ASP A O 1
ATOM 4347 N N . VAL A 1 547 ? 41.805 -28.267 3.250 1.00 29.31 547 VAL A N 1
ATOM 4348 C CA . VAL A 1 547 ? 40.738 -29.045 2.603 1.00 29.31 547 VAL A CA 1
ATOM 4349 C C . VAL A 1 547 ? 40.628 -28.619 1.143 1.00 29.31 547 VAL A C 1
ATOM 4351 O O . VAL A 1 547 ? 40.060 -27.582 0.804 1.00 29.31 547 VAL A O 1
ATOM 4354 N N . THR A 1 548 ? 41.166 -29.458 0.260 1.00 28.06 548 THR A N 1
ATOM 4355 C CA . THR A 1 548 ? 40.858 -29.441 -1.172 1.00 28.06 548 THR A CA 1
ATOM 4356 C C . THR A 1 548 ? 39.557 -30.213 -1.388 1.00 28.06 548 THR A C 1
ATOM 4358 O O . THR A 1 548 ? 39.561 -31.437 -1.391 1.00 28.06 548 THR A O 1
ATOM 4361 N N . ASN A 1 549 ? 38.433 -29.518 -1.579 1.00 28.44 549 ASN A N 1
ATOM 4362 C CA . ASN A 1 549 ? 37.186 -30.164 -1.999 1.00 28.44 549 ASN A CA 1
ATOM 4363 C C . ASN A 1 549 ? 36.928 -29.913 -3.487 1.00 28.44 549 ASN A C 1
ATOM 4365 O O . ASN A 1 549 ? 36.538 -28.827 -3.911 1.00 28.44 549 ASN A O 1
ATOM 4369 N N . THR A 1 550 ? 37.157 -30.965 -4.269 1.00 25.53 550 THR A N 1
ATOM 4370 C CA . THR A 1 550 ? 36.603 -31.158 -5.608 1.00 25.53 550 THR A CA 1
ATOM 4371 C C . THR A 1 550 ? 35.200 -31.744 -5.446 1.00 25.53 550 THR A C 1
ATOM 4373 O O . THR A 1 550 ? 35.038 -32.793 -4.832 1.00 25.53 550 THR A O 1
ATOM 4376 N N . TYR A 1 551 ? 34.178 -31.077 -5.982 1.00 25.42 551 TYR A N 1
ATOM 4377 C CA . TYR A 1 551 ? 32.837 -31.653 -6.103 1.00 25.42 551 TYR A CA 1
ATOM 4378 C C . TYR A 1 551 ? 32.653 -32.193 -7.524 1.00 25.42 551 TYR A C 1
ATOM 4380 O O . TYR A 1 551 ? 32.690 -31.439 -8.494 1.00 25.42 551 TYR A O 1
ATOM 4388 N N . SER A 1 552 ? 32.461 -33.508 -7.626 1.00 23.86 552 SER A N 1
ATOM 4389 C CA . SER A 1 552 ? 32.027 -34.221 -8.829 1.00 23.86 552 SER A CA 1
ATOM 4390 C C . SER A 1 552 ? 30.655 -34.831 -8.555 1.00 23.86 552 SER A C 1
ATOM 4392 O O . SER A 1 552 ? 30.499 -35.590 -7.602 1.00 23.86 552 SER A O 1
ATOM 4394 N N . PHE A 1 553 ? 29.679 -34.501 -9.397 1.00 24.25 553 PHE A N 1
ATOM 4395 C CA . PHE A 1 553 ? 28.349 -35.111 -9.445 1.00 24.25 553 PHE A CA 1
ATOM 4396 C C . PHE A 1 553 ? 28.413 -36.487 -10.128 1.00 24.25 553 PHE A C 1
ATOM 4398 O O . PHE A 1 553 ? 28.914 -36.557 -11.248 1.00 24.25 553 PHE A O 1
ATOM 4405 N N . ALA A 1 554 ? 27.881 -37.539 -9.489 1.00 25.14 554 ALA A N 1
ATOM 4406 C CA . ALA A 1 554 ? 27.283 -38.715 -10.144 1.00 25.14 554 ALA A CA 1
ATOM 4407 C C . ALA A 1 554 ? 26.565 -39.642 -9.128 1.00 25.14 554 ALA A C 1
ATOM 4409 O O . ALA A 1 554 ? 27.202 -40.250 -8.275 1.00 25.14 554 ALA A O 1
ATOM 4410 N N . ASP A 1 555 ? 25.237 -39.687 -9.260 1.00 24.47 555 ASP A N 1
ATOM 4411 C CA . ASP A 1 555 ? 24.300 -40.826 -9.271 1.00 24.47 555 ASP A CA 1
ATOM 4412 C C . ASP A 1 555 ? 24.204 -41.914 -8.162 1.00 24.47 555 ASP A C 1
ATOM 4414 O O . ASP A 1 555 ? 25.087 -42.741 -7.976 1.00 24.47 555 ASP A O 1
ATOM 4418 N N . VAL A 1 556 ? 22.997 -41.951 -7.560 1.00 25.44 556 VAL A N 1
ATOM 4419 C CA . VAL A 1 556 ? 21.990 -43.052 -7.501 1.00 25.44 556 VAL A CA 1
ATOM 4420 C C . VAL A 1 556 ? 22.285 -44.390 -6.759 1.00 25.44 556 VAL A C 1
ATOM 4422 O O . VAL A 1 556 ? 23.102 -45.199 -7.173 1.00 25.44 556 VAL A O 1
ATOM 4425 N N . GLU A 1 557 ? 21.409 -44.643 -5.765 1.00 24.39 557 GLU A N 1
ATOM 4426 C CA . GLU A 1 557 ? 20.839 -45.911 -5.233 1.00 24.39 557 GLU A CA 1
ATOM 4427 C C . GLU A 1 557 ? 21.571 -46.872 -4.258 1.00 24.39 557 GLU A C 1
ATOM 4429 O O . GLU A 1 557 ? 22.716 -47.270 -4.423 1.00 24.39 557 GLU A O 1
ATOM 4434 N N . ALA A 1 558 ? 20.725 -47.350 -3.322 1.00 24.33 558 ALA A N 1
ATOM 4435 C CA . ALA A 1 558 ? 20.671 -48.651 -2.634 1.00 24.33 558 ALA A CA 1
ATOM 4436 C C . ALA A 1 558 ? 21.508 -48.920 -1.355 1.00 24.33 558 ALA A C 1
ATOM 4438 O O . ALA A 1 558 ? 22.693 -49.221 -1.374 1.00 24.33 558 ALA A O 1
ATOM 4439 N N . GLU A 1 559 ? 20.781 -48.872 -0.230 1.00 23.62 559 GLU A N 1
ATOM 4440 C CA . GLU A 1 559 ? 20.682 -49.841 0.880 1.00 23.62 559 GLU A CA 1
ATOM 4441 C C . GLU A 1 559 ? 21.809 -50.861 1.221 1.00 23.62 559 GLU A C 1
ATOM 4443 O O . GLU A 1 559 ? 22.167 -51.732 0.436 1.00 23.62 559 GLU A O 1
ATOM 4448 N N . VAL A 1 560 ? 22.114 -50.878 2.538 1.00 24.64 560 VAL A N 1
ATOM 4449 C CA . VAL A 1 560 ? 22.290 -52.049 3.444 1.00 24.64 560 VAL A CA 1
ATOM 4450 C C . VAL A 1 560 ? 23.704 -52.633 3.686 1.00 24.64 560 VAL A C 1
ATOM 4452 O O . VAL A 1 560 ? 24.265 -53.353 2.870 1.00 24.64 560 VAL A O 1
ATOM 4455 N N . THR A 1 561 ? 24.141 -52.483 4.959 1.00 24.27 561 THR A N 1
ATOM 4456 C CA . THR A 1 561 ? 25.076 -53.317 5.780 1.00 24.27 561 THR A CA 1
ATOM 4457 C C . THR A 1 561 ? 26.551 -53.379 5.367 1.00 24.27 561 THR A C 1
ATOM 4459 O O . THR A 1 561 ? 26.871 -53.308 4.199 1.00 24.27 561 THR A O 1
ATOM 4462 N N . SER A 1 562 ? 27.557 -53.622 6.209 1.00 25.02 562 SER A N 1
ATOM 4463 C CA . SER A 1 562 ? 27.822 -53.707 7.654 1.00 25.02 562 SER A CA 1
ATOM 4464 C C . SER A 1 562 ? 29.320 -54.097 7.750 1.00 25.02 562 SER A C 1
ATOM 4466 O O . SER A 1 562 ? 29.843 -54.731 6.837 1.00 25.02 562 SER A O 1
ATOM 4468 N N . THR A 1 563 ? 29.955 -53.823 8.891 1.00 25.55 563 THR A N 1
ATOM 4469 C CA . THR A 1 563 ? 31.236 -54.373 9.402 1.00 25.55 563 THR A CA 1
ATOM 4470 C C . THR A 1 563 ? 32.578 -53.745 8.980 1.00 25.55 563 THR A C 1
ATOM 4472 O O . THR A 1 563 ? 32.926 -53.617 7.814 1.00 25.55 563 THR A O 1
ATOM 4475 N N . ALA A 1 564 ? 33.340 -53.398 10.021 1.00 23.53 564 ALA A N 1
ATOM 4476 C CA . ALA A 1 564 ? 34.768 -53.061 10.081 1.00 23.53 564 ALA A CA 1
ATOM 4477 C C . ALA A 1 564 ? 35.584 -54.315 10.527 1.00 23.53 564 ALA A C 1
ATOM 4479 O O . ALA A 1 564 ? 34.952 -55.348 10.762 1.00 23.53 564 ALA A O 1
ATOM 4480 N N . PRO A 1 565 ? 36.859 -54.213 10.979 1.00 44.50 565 PRO A N 1
ATOM 4481 C CA . PRO A 1 565 ? 38.165 -53.823 10.379 1.00 44.50 565 PRO A CA 1
ATOM 4482 C C . PRO A 1 565 ? 39.164 -55.035 10.537 1.00 44.50 565 PRO A C 1
ATOM 4484 O O . PRO A 1 565 ? 38.637 -56.146 10.450 1.00 44.50 565 PRO A O 1
ATOM 4487 N N . PRO A 1 566 ? 40.500 -54.982 10.854 1.00 53.72 566 PRO A N 1
ATOM 4488 C CA . PRO A 1 566 ? 41.551 -53.926 10.942 1.00 53.72 566 PRO A CA 1
ATOM 4489 C C . PRO A 1 566 ? 42.984 -54.349 10.441 1.00 53.72 566 PRO A C 1
ATOM 4491 O O . PRO A 1 566 ? 43.122 -55.362 9.765 1.00 53.72 566 PRO A O 1
ATOM 4494 N N . GLU A 1 567 ? 44.012 -53.572 10.863 1.00 27.50 567 GLU A N 1
ATOM 4495 C CA . GLU A 1 567 ? 45.490 -53.816 10.963 1.00 27.50 567 GLU A CA 1
ATOM 4496 C C . GLU A 1 567 ? 46.376 -53.225 9.838 1.00 27.50 567 GLU A C 1
ATOM 4498 O O . GLU A 1 567 ? 45.967 -53.213 8.685 1.00 27.50 567 GLU A O 1
ATOM 4503 N N . GLU A 1 568 ? 47.619 -52.736 10.012 1.00 27.78 568 GLU A N 1
ATOM 4504 C CA . GLU A 1 568 ? 48.485 -52.237 11.110 1.00 27.78 568 GLU A CA 1
ATOM 4505 C C . GLU A 1 568 ? 49.737 -51.567 10.447 1.00 27.78 568 GLU A C 1
ATOM 4507 O O . GLU A 1 568 ? 50.310 -52.158 9.538 1.00 27.78 568 GLU A O 1
ATOM 4512 N N . ASP A 1 569 ? 50.135 -50.364 10.906 1.00 27.39 569 ASP A N 1
ATOM 4513 C CA . ASP A 1 569 ? 51.501 -49.848 11.241 1.00 27.39 569 ASP A CA 1
ATOM 4514 C C . ASP A 1 569 ? 52.729 -49.928 10.242 1.00 27.39 569 ASP A C 1
ATOM 4516 O O . ASP A 1 569 ? 52.595 -50.377 9.109 1.00 27.39 569 ASP A O 1
ATOM 4520 N N . PRO A 1 570 ? 53.953 -49.410 10.555 1.00 47.62 570 PRO A N 1
ATOM 4521 C CA . PRO A 1 570 ? 54.446 -48.042 10.262 1.00 47.62 570 PRO A CA 1
ATOM 4522 C C . PRO A 1 570 ? 55.805 -47.947 9.505 1.00 47.62 570 PRO A C 1
ATOM 4524 O O . PRO A 1 570 ? 56.503 -48.938 9.301 1.00 47.62 570 PRO A O 1
ATOM 4527 N N . GLY A 1 571 ? 56.296 -46.716 9.237 1.00 25.64 571 GLY A N 1
ATOM 4528 C CA . GLY A 1 571 ? 57.756 -46.477 9.242 1.00 25.64 571 GLY A CA 1
ATOM 4529 C C . GLY A 1 571 ? 58.366 -45.268 8.496 1.00 25.64 571 GLY A C 1
ATOM 4530 O O . GLY A 1 571 ? 58.736 -45.393 7.341 1.00 25.64 571 GLY A O 1
ATOM 4531 N N . VAL A 1 572 ? 58.655 -44.183 9.241 1.00 27.91 572 VAL A N 1
ATOM 4532 C CA . VAL A 1 572 ? 60.001 -43.563 9.435 1.00 27.91 572 VAL A CA 1
ATOM 4533 C C . VAL A 1 572 ? 60.762 -42.840 8.272 1.00 27.91 572 VAL A C 1
ATOM 4535 O O . VAL A 1 572 ? 61.072 -43.436 7.251 1.00 27.91 572 VAL A O 1
ATOM 4538 N N . ARG A 1 573 ? 61.258 -41.609 8.589 1.00 27.86 573 ARG A N 1
ATOM 4539 C CA . ARG A 1 573 ? 62.622 -40.989 8.389 1.00 27.86 573 ARG A CA 1
ATOM 4540 C C . ARG A 1 573 ? 62.780 -39.634 7.632 1.00 27.86 573 ARG A C 1
ATOM 4542 O O . ARG A 1 573 ? 62.934 -39.589 6.424 1.00 27.86 573 ARG A O 1
ATOM 4549 N N . THR A 1 574 ? 62.994 -38.577 8.439 1.00 27.12 574 THR A N 1
ATOM 4550 C CA . THR A 1 574 ? 64.164 -37.643 8.523 1.00 27.12 574 THR A CA 1
ATOM 4551 C C . THR A 1 574 ? 64.587 -36.623 7.434 1.00 27.12 574 THR A C 1
ATOM 4553 O O . THR A 1 574 ? 64.769 -36.985 6.281 1.00 27.12 574 THR A O 1
ATOM 4556 N N . ARG A 1 575 ? 65.053 -35.461 7.971 1.00 27.05 575 ARG A N 1
ATOM 4557 C CA . ARG A 1 575 ? 66.154 -34.518 7.577 1.00 27.05 575 ARG A CA 1
ATOM 4558 C C . ARG A 1 575 ? 65.781 -33.228 6.812 1.00 27.05 575 ARG A C 1
ATOM 4560 O O . ARG A 1 575 ? 65.348 -33.288 5.677 1.00 27.05 575 ARG A O 1
ATOM 4567 N N . THR A 1 576 ? 65.774 -32.061 7.483 1.00 26.06 576 THR A N 1
ATOM 4568 C CA . THR A 1 576 ? 66.851 -31.036 7.693 1.00 26.06 576 THR A CA 1
ATOM 4569 C C . THR A 1 576 ? 67.235 -30.214 6.456 1.00 26.06 576 THR A C 1
ATOM 4571 O O . THR A 1 576 ? 67.800 -30.792 5.535 1.00 26.06 576 THR A O 1
ATOM 4574 N N . ALA A 1 577 ? 67.092 -28.880 6.516 1.00 26.62 577 ALA A N 1
ATOM 4575 C CA . ALA A 1 577 ? 68.177 -27.900 6.307 1.00 26.62 577 ALA A CA 1
ATOM 4576 C C . ALA A 1 577 ? 67.682 -26.438 6.374 1.00 26.62 577 ALA A C 1
ATOM 4578 O O . ALA A 1 577 ? 66.542 -26.119 6.058 1.00 26.62 577 ALA A O 1
ATOM 4579 N N . GLU A 1 578 ? 68.600 -25.592 6.830 1.00 27.14 578 GLU A N 1
ATOM 4580 C CA . GLU A 1 578 ? 68.517 -24.196 7.259 1.00 27.14 578 GLU A CA 1
ATOM 4581 C C . GLU A 1 578 ? 68.474 -23.167 6.108 1.00 27.14 578 GLU A C 1
ATOM 4583 O O . GLU A 1 578 ? 68.956 -23.427 5.009 1.00 27.14 578 GLU A O 1
ATOM 4588 N N . GLY A 1 579 ? 68.018 -21.940 6.402 1.00 25.80 579 GLY A N 1
ATOM 4589 C CA . GLY A 1 579 ? 68.181 -20.770 5.530 1.00 25.80 579 GLY A CA 1
ATOM 4590 C C . GLY A 1 579 ? 67.877 -19.446 6.245 1.00 25.80 579 GLY A C 1
ATOM 4591 O O . GLY A 1 579 ? 66.767 -19.226 6.708 1.00 25.80 579 GLY A O 1
ATOM 4592 N N . ARG A 1 580 ? 68.896 -18.587 6.369 1.00 26.53 580 ARG A N 1
ATOM 4593 C CA . ARG A 1 580 ? 68.986 -17.348 7.171 1.00 26.53 580 ARG A CA 1
ATOM 4594 C C . ARG A 1 580 ? 68.172 -16.143 6.661 1.00 26.53 580 ARG A C 1
ATOM 4596 O O . ARG A 1 580 ? 68.091 -15.911 5.464 1.00 26.53 580 ARG A O 1
ATOM 4603 N N . HIS A 1 581 ? 67.748 -15.332 7.641 1.00 26.17 581 HIS A N 1
ATOM 4604 C CA . HIS A 1 581 ? 67.668 -13.857 7.735 1.00 26.17 581 HIS A CA 1
ATOM 4605 C C . HIS A 1 581 ? 67.766 -12.981 6.475 1.00 26.17 581 HIS A C 1
ATOM 4607 O O . HIS A 1 581 ? 68.802 -13.018 5.826 1.00 26.17 581 HIS A O 1
ATOM 4613 N N . VAL A 1 582 ? 66.857 -11.992 6.364 1.00 26.28 582 VAL A N 1
ATOM 4614 C CA . VAL A 1 582 ? 67.180 -10.540 6.381 1.00 26.28 582 VAL A CA 1
ATOM 4615 C C . VAL A 1 582 ? 65.994 -9.743 6.965 1.00 26.28 582 VAL A C 1
ATOM 4617 O O . VAL A 1 582 ? 64.857 -9.902 6.536 1.00 26.28 582 VAL A O 1
ATOM 4620 N N . ASN A 1 583 ? 66.286 -8.883 7.947 1.00 24.34 583 ASN A N 1
ATOM 4621 C CA . ASN A 1 583 ? 65.408 -7.846 8.505 1.00 24.34 583 ASN A CA 1
ATOM 4622 C C . ASN A 1 583 ? 65.346 -6.623 7.578 1.00 24.34 583 ASN A C 1
ATOM 4624 O O . ASN A 1 583 ? 66.382 -6.186 7.083 1.00 24.34 583 ASN A O 1
ATOM 4628 N N . THR A 1 584 ? 64.190 -5.969 7.485 1.00 25.58 584 THR A N 1
ATOM 4629 C CA . THR A 1 584 ? 64.132 -4.506 7.315 1.00 25.58 584 THR A CA 1
ATOM 4630 C C . THR A 1 584 ? 62.901 -3.949 8.021 1.00 25.58 584 THR A C 1
ATOM 4632 O O . THR A 1 584 ? 61.759 -4.210 7.661 1.00 25.58 584 THR A O 1
ATOM 4635 N N . THR A 1 585 ? 63.181 -3.205 9.083 1.00 23.02 585 THR A N 1
ATOM 4636 C CA . THR A 1 585 ? 62.294 -2.342 9.857 1.00 23.02 585 THR A CA 1
ATOM 4637 C C . THR A 1 585 ? 62.105 -1.020 9.115 1.00 23.02 585 THR A C 1
ATOM 4639 O O . THR A 1 585 ? 63.101 -0.414 8.732 1.00 23.02 585 THR A O 1
ATOM 4642 N N . VAL A 1 586 ? 60.869 -0.522 9.006 1.00 24.66 586 VAL A N 1
ATOM 4643 C CA . VAL A 1 586 ? 60.593 0.924 9.042 1.00 24.66 586 VAL A CA 1
ATOM 4644 C C . VAL A 1 586 ? 59.357 1.150 9.906 1.00 24.66 586 VAL A C 1
ATOM 4646 O O . VAL A 1 586 ? 58.330 0.491 9.754 1.00 24.66 586 VAL A O 1
ATOM 4649 N N . GLU A 1 587 ? 59.544 2.042 10.869 1.00 23.95 587 GLU A N 1
ATOM 4650 C CA . GLU A 1 587 ? 58.691 2.348 12.004 1.00 23.95 587 GLU A CA 1
ATOM 4651 C C . GLU A 1 587 ? 57.392 3.060 11.616 1.00 23.95 587 GLU A C 1
ATOM 4653 O O . GLU A 1 587 ? 57.361 3.989 10.810 1.00 23.95 587 GLU A O 1
ATOM 4658 N N . GLN A 1 588 ? 56.321 2.644 12.289 1.00 22.80 588 GLN A N 1
ATOM 4659 C CA . GLN A 1 588 ? 55.114 3.428 12.495 1.00 22.80 588 GLN A CA 1
ATOM 4660 C C . GLN A 1 588 ? 55.393 4.541 13.508 1.00 22.80 588 GLN A C 1
ATOM 4662 O O . GLN A 1 588 ? 56.022 4.311 14.540 1.00 22.80 588 GLN A O 1
ATOM 4667 N N . THR A 1 589 ? 54.811 5.717 13.288 1.00 24.27 589 THR A N 1
ATOM 4668 C CA . THR A 1 589 ? 54.498 6.639 14.383 1.00 24.27 589 THR A CA 1
ATOM 4669 C C . THR A 1 589 ? 53.002 6.929 14.374 1.00 24.27 589 THR A C 1
ATOM 4671 O O . THR A 1 589 ? 52.443 7.435 13.405 1.00 24.27 589 THR A O 1
ATOM 4674 N N . HIS A 1 590 ? 52.370 6.532 15.475 1.00 26.39 590 HIS A N 1
ATOM 4675 C CA . HIS A 1 590 ? 50.993 6.796 15.865 1.00 26.39 590 HIS A CA 1
ATOM 4676 C C . HIS A 1 590 ? 50.744 8.285 16.125 1.00 26.39 590 HIS A C 1
ATOM 4678 O O . HIS A 1 590 ? 51.591 8.920 16.744 1.00 26.39 590 HIS A O 1
ATOM 4684 N N . VAL A 1 591 ? 49.517 8.761 15.864 1.00 23.45 591 VAL A N 1
ATOM 4685 C CA . VAL A 1 591 ? 48.779 9.563 16.857 1.00 23.45 591 VAL A CA 1
ATOM 4686 C C . VAL A 1 591 ? 47.303 9.137 16.896 1.00 23.45 591 VAL A C 1
ATOM 4688 O O . VAL A 1 591 ? 46.556 9.224 15.929 1.00 23.45 591 VAL A O 1
ATOM 4691 N N . THR A 1 592 ? 46.958 8.647 18.079 1.00 24.66 592 THR A N 1
ATOM 4692 C CA . THR A 1 592 ? 45.691 8.278 18.719 1.00 24.66 592 THR A CA 1
ATOM 4693 C C . THR A 1 592 ? 44.526 9.267 18.608 1.00 24.66 592 THR A C 1
ATOM 4695 O O . THR A 1 592 ? 44.706 10.461 18.830 1.00 24.66 592 THR A O 1
ATOM 4698 N N . ALA A 1 593 ? 43.304 8.727 18.524 1.00 22.81 593 ALA A N 1
ATOM 4699 C CA . ALA A 1 593 ? 42.144 9.273 19.229 1.00 22.81 593 ALA A CA 1
ATOM 4700 C C . ALA A 1 593 ? 41.290 8.127 19.798 1.00 22.81 593 ALA A C 1
ATOM 4702 O O . ALA A 1 593 ? 40.876 7.211 19.092 1.00 22.81 593 ALA A O 1
ATOM 4703 N N . ALA A 1 594 ? 41.125 8.175 21.115 1.00 23.84 594 ALA A N 1
ATOM 4704 C CA . ALA A 1 594 ? 40.429 7.225 21.963 1.00 23.84 594 ALA A CA 1
ATOM 4705 C C . ALA A 1 594 ? 38.906 7.296 21.783 1.00 23.84 594 ALA A C 1
ATOM 4707 O O . ALA A 1 594 ? 38.388 8.380 21.555 1.00 23.84 594 ALA A O 1
ATOM 4708 N N . PHE A 1 595 ? 38.225 6.153 21.928 1.00 24.69 595 PHE A N 1
ATOM 4709 C CA . PHE A 1 595 ? 36.986 5.938 22.703 1.00 24.69 595 PHE A CA 1
ATOM 4710 C C . PHE A 1 595 ? 36.364 4.595 22.292 1.00 24.69 595 PHE A C 1
ATOM 4712 O O . PHE A 1 595 ? 35.422 4.559 21.520 1.00 24.69 595 PHE A O 1
ATOM 4719 N N . PHE A 1 596 ? 36.892 3.483 22.807 1.00 23.55 596 PHE A N 1
ATOM 4720 C CA . PHE A 1 596 ? 36.152 2.221 22.951 1.00 23.55 596 PHE A CA 1
ATOM 4721 C C . PHE A 1 596 ? 36.875 1.370 23.998 1.00 23.55 596 PHE A C 1
ATOM 4723 O O . PHE A 1 596 ? 37.830 0.664 23.697 1.00 23.55 596 PHE A O 1
ATOM 4730 N N . ASN A 1 597 ? 36.471 1.509 25.261 1.00 23.11 597 ASN A N 1
ATOM 4731 C CA . ASN A 1 597 ? 36.749 0.517 26.296 1.00 23.11 597 ASN A CA 1
ATOM 4732 C C . ASN A 1 597 ? 35.791 0.734 27.470 1.00 23.11 597 ASN A C 1
ATOM 4734 O O . ASN A 1 597 ? 36.094 1.481 28.393 1.00 23.11 597 ASN A O 1
ATOM 4738 N N . GLN A 1 598 ? 34.628 0.086 27.410 1.00 24.19 598 GLN A N 1
ATOM 4739 C CA . GLN A 1 598 ? 33.935 -0.451 28.584 1.00 24.19 598 GLN A CA 1
ATOM 4740 C C . GLN A 1 598 ? 32.796 -1.369 28.128 1.00 24.19 598 GLN A C 1
ATOM 4742 O O . GLN A 1 598 ? 31.685 -0.914 27.885 1.00 24.19 598 GLN A O 1
ATOM 4747 N N . ALA A 1 599 ? 33.122 -2.654 27.965 1.00 24.59 599 ALA A N 1
ATOM 4748 C CA . ALA A 1 599 ? 32.319 -3.821 28.352 1.00 24.59 599 ALA A CA 1
ATOM 4749 C C . ALA A 1 599 ? 32.858 -5.045 27.599 1.00 24.59 599 ALA A C 1
ATOM 4751 O O . ALA A 1 599 ? 32.506 -5.235 26.448 1.00 24.59 599 ALA A O 1
ATOM 4752 N N . TYR A 1 600 ? 33.773 -5.797 28.219 1.00 27.69 600 TYR A N 1
ATOM 4753 C CA . TYR A 1 600 ? 33.899 -7.267 28.189 1.00 27.69 600 TYR A CA 1
ATOM 4754 C C . TYR A 1 600 ? 35.207 -7.647 28.921 1.00 27.69 600 TYR A C 1
ATOM 4756 O O . TYR A 1 600 ? 36.291 -7.273 28.466 1.00 27.69 600 TYR A O 1
ATOM 4764 N N . PRO A 1 601 ? 35.145 -8.328 30.082 1.00 29.17 601 PRO A N 1
ATOM 4765 C CA . PRO A 1 601 ? 36.324 -8.752 30.828 1.00 29.17 601 PRO A CA 1
ATOM 4766 C C . PRO A 1 601 ? 36.829 -10.089 30.269 1.00 29.17 601 PRO A C 1
ATOM 4768 O O . PRO A 1 601 ? 36.065 -11.040 30.136 1.00 29.17 601 PRO A O 1
ATOM 4771 N N . GLY A 1 602 ? 38.117 -10.166 29.933 1.00 36.91 602 GLY A N 1
ATOM 4772 C CA . GLY A 1 602 ? 38.716 -11.409 29.426 1.00 36.91 602 GLY A CA 1
ATOM 4773 C C . GLY A 1 602 ? 40.118 -11.302 28.822 1.00 36.91 602 GLY A C 1
ATOM 4774 O O . GLY A 1 602 ? 40.622 -12.286 28.287 1.00 36.91 602 GLY A O 1
ATOM 4775 N N . ARG A 1 603 ? 40.785 -10.143 28.898 1.00 32.09 603 ARG A N 1
ATOM 4776 C CA . ARG A 1 603 ? 42.208 -10.011 28.555 1.00 32.09 603 ARG A CA 1
ATOM 4777 C C . ARG A 1 603 ? 43.073 -10.163 29.802 1.00 32.09 603 ARG A C 1
ATOM 4779 O O . ARG A 1 603 ? 43.443 -9.171 30.409 1.00 32.09 603 ARG A O 1
ATOM 4786 N N . GLU A 1 604 ? 43.420 -11.401 30.134 1.00 34.22 604 GLU A N 1
ATOM 4787 C CA . GLU A 1 604 ? 44.635 -11.689 30.918 1.00 34.22 604 GLU A CA 1
ATOM 4788 C C . GLU A 1 604 ? 45.289 -13.047 30.575 1.00 34.22 604 GLU A C 1
ATOM 4790 O O . GLU A 1 604 ? 46.165 -13.518 31.289 1.00 34.22 604 GLU A O 1
ATOM 4795 N N . ALA A 1 605 ? 44.945 -13.664 29.434 1.00 35.62 605 ALA A N 1
ATOM 4796 C CA . ALA A 1 605 ? 45.503 -14.964 29.026 1.00 35.62 605 ALA A CA 1
ATOM 4797 C C . ALA A 1 605 ? 46.205 -14.979 27.649 1.00 35.62 605 ALA A C 1
ATOM 4799 O O . ALA A 1 605 ? 46.388 -16.051 27.077 1.00 35.62 605 ALA A O 1
ATOM 4800 N N . PHE A 1 606 ? 46.621 -13.825 27.099 1.00 31.50 606 PHE A N 1
ATOM 4801 C CA . PHE A 1 606 ? 47.253 -13.773 25.763 1.00 31.50 606 PHE A CA 1
ATOM 4802 C C . PHE A 1 606 ? 48.640 -13.097 25.684 1.00 31.50 606 PHE A C 1
ATOM 4804 O O . PHE A 1 606 ? 49.208 -13.015 24.601 1.00 31.50 606 PHE A O 1
ATOM 4811 N N . GLU A 1 607 ? 49.255 -12.692 26.803 1.00 33.84 607 GLU A N 1
ATOM 4812 C CA . GLU A 1 607 ? 50.614 -12.096 26.805 1.00 33.84 607 GLU A CA 1
ATOM 4813 C C . GLU A 1 607 ? 51.727 -12.991 27.392 1.00 33.84 607 GLU A C 1
ATOM 4815 O O . GLU A 1 607 ? 52.840 -12.530 27.623 1.00 33.84 607 GLU A O 1
ATOM 4820 N N . ALA A 1 608 ? 51.498 -14.303 27.538 1.00 35.03 608 ALA A N 1
ATOM 4821 C CA . ALA A 1 608 ? 52.529 -15.263 27.980 1.00 35.03 608 ALA A CA 1
ATOM 4822 C C . ALA A 1 608 ? 52.990 -16.273 26.900 1.00 35.03 608 ALA A C 1
ATOM 4824 O O . ALA A 1 608 ? 53.599 -17.289 27.224 1.00 35.03 608 ALA A O 1
ATOM 4825 N N . ARG A 1 609 ? 52.740 -16.010 25.607 1.00 36.34 609 ARG A N 1
ATOM 4826 C CA . ARG A 1 609 ? 53.285 -16.794 24.471 1.00 36.34 609 ARG A CA 1
ATOM 4827 C C . ARG A 1 609 ? 53.933 -15.916 23.393 1.00 36.34 609 ARG A C 1
ATOM 4829 O O . ARG A 1 609 ? 53.750 -16.125 22.197 1.00 36.34 609 ARG A O 1
ATOM 4836 N N . ARG A 1 610 ? 54.705 -14.914 23.820 1.00 35.16 610 ARG A N 1
ATOM 4837 C CA . ARG A 1 610 ? 55.667 -14.215 22.950 1.00 35.16 610 ARG A CA 1
ATOM 4838 C C . ARG A 1 610 ? 56.889 -13.711 23.736 1.00 35.16 610 ARG A C 1
ATOM 4840 O O . ARG A 1 610 ? 57.256 -12.543 23.658 1.00 35.16 610 ARG A O 1
ATOM 4847 N N . ARG A 1 611 ? 57.494 -14.616 24.510 1.00 35.38 611 ARG A N 1
ATOM 4848 C CA . ARG A 1 611 ? 58.913 -14.620 24.894 1.00 35.38 611 ARG A CA 1
ATOM 4849 C C . ARG A 1 611 ? 59.461 -16.017 24.679 1.00 35.38 611 ARG A C 1
ATOM 4851 O O . ARG A 1 611 ? 58.694 -16.963 24.967 1.00 35.38 611 ARG A O 1
#

Foldseek 3Di:
DPPVPVPPPPDDDDPVVVVVVCPQPFPDVPPQDPQLLLLQLLWWDFQDWDAFPDPLFFAEAEEADLALDLSQQQSLLSSQQSVLVSVVVVVHAAEEEEEPDPFAFDDCPVLLAAFQLCVQLVVLSVCSNVSVDGSNVSSSRNPCPDPNTDNDDRSYTYGYLFDPVLVVLLVVLVVLQVVLLVVLVVQLVQLVVLLVVLCVVDADPLLNVLVVLVVCVVVVVDDPLRSLVVLCVLPNQDDDLSVLSVVLVVLVVVAPVVLLVVLVVVLCVVLVVQDDPVLVVVLVVLVVCVLSSSGQLCSNVVSVVVSCVVSVHDCVVRVSNVSVSVSSVSLSPRNLVVVVVSVVVSSVVSNVSRQPDPLSVLSVVLVLLSVLSVCLSQVFDAQVSLVVNVVCVVVSLCSQVSCVVNVDGRDPCNVCVCVNRVSSNSSVVSVQVRLLSSLVSVVVSCVVGPDSYYYYYDHRSSPPSSVVSVVVVSHIYTHIYTDDDDPDDDDDDPVCSVPDDDDSSRVSCPRVVSSRDDGPPVPDDPVVVVVVVVVVVVVCVVPPDDDDDDDDDDDDDDDDDDDDDDDDDDDDDDDDDDDDDDDDDDDDDDDDDDDDDDDDDDPDPPPPPPD

Secondary structure (DSSP, 8-state):
--SSTTSSS---S-HHHHHHH------S-TTS-HHHHHHHTTTEEEEEEE--S-TT--EEEEEEE-TT-HHHHHHHHHHHHHHHHHHHTTT--EEEEETT---SS---HHHHT-S-HHHHHHHHHHHHHTTSS-HHHHHHHH--TTTSSS----SEEEEE---HHHHHHHHHHHHHHGGGHHHHHHHHHHHHHHHHHHHHHH--HHHHHHHHHHHHHHTTSS-HHHHHHHHHHHS---SHHHHHHHHHHHHHTT--HHHHHHHHHHHHHHHHTTS-HHHHHHHHHHHHHHHTT-S-HHHHHHHHHHHHHHTT--GGGSHHHHHHHHHHHHHHT--HHHHHHHHHHHHHHHHHHH--SHHHHHHHHHHHHHHHHHHHHHT---HHHHHHHHHHHHHHHTHHHHHHTTT-PPPGGGGGHHHHHHHHHHHHHHHHHHHHHHHHHHHHHHHHSS-SEEEEEEEGGGHHHHHHHHHHTT-EEEEEEE------SSPPPTTSTTT-S--HHHHHTHHHHHTSPPPGGG---THHHHHHHHHHHHHHHHH-------------------------------------------------------S----SSSSSS--

Radius of gyration: 31.44 Å; chains: 1; bounding box: 99×78×79 Å

Sequence (611 aa):
SSVSDGMDSILVSSDRDLEESLQLNITLDERIPSWMGQALFPSAHIQTTHWVDDAQAKTVVLVQDAHLHFEAQKNIAALITNLGEALAKKNSTLLVGVEGADRDRADFFISNTYPHRTYLRDVAEHFLKQHLINGAEFAALGYLGDAQVGPVKLPFELTGVEDQKEYNENVRALKASLPVKEKAKTFLEDLQSLLKKLKRDHYSPALFHFDAKKEAFEKGDLEFSAYMRYLNSVNPVTSENARNLLQAAEWEEKIDFDQAERERVRLLKILAKKMTEREMQELVALSKLFKNHQMPASGYYDHLKTLLARHHLSLSLFPEMEDYISYVLMSDTINMSDLMDETEKIERLAREQLSTTTTQIRIGNCDKDTHLLQKLMDHTLIEQEWLRYDKRQKAISSLPNRLRKLGVNPPSSISEMGIIWSPFQDFYKSAMTRSHTMARKLSNRLSKASTQHAVLVVGGFHTDVIVEDLKKGGVSILVVAPKITDLDEDSPTSLDILTAARLPLDRLFVGERLFLPKPADALGPNDKEVQAATETTAEAHRTGEDVTNTYSFADVEAEVTSTAPPEEDPGVRTRTAEGRHVNTTVEQTHVTAAFFNQAYPGREAFEARRR